Protein 8C7I (pdb70)

Radius of gyration: 25.49 Å; Cα contacts (8 Å, |Δi|>4): 913; chains: 1; bounding box: 79×54×54 Å

Secondary structure (DSSP, 8-state):
-----S-S-TGGGGGSSEEEEEEEEEEEETTEEEEEEEEEEEETTTTEEEEEEEETTSS-SS-GGGGTTT--GGG-B--GGGGGG-HHHHTTTT-EEEEEEEEETTS-EEEEEEEEEEETTEEEEEEEEEEES--TTSTTTTT-B-S----EEEEEEEEGGGTEEEEEEEEEEEBTTS-EEEEEEEEEEEESSSS--PPPPSEEEEEEEEEE--TT--SSEEEEEEEEEEE---GGG-TTGGGTT----S---PBPGGGS---SSSSEEEETT--S-HHHHHHHHHHHHHHHHHH--EEEEEEES-BPTT--HHHHHHHHHHHH--STTTSSSEEEEEEETTT--EEEEE-HHHHTT--HHHHHHIIIIITHHHHTTT-HHHHHHHHHHHHHHHHTT-------

Sequence (404 aa):
PQFEKASMSKGEELFTGVVPILVELDGDVNGHKFSVRGEGEGDATNGKLTLKFICTTGKLPVPWPTLVTTLVQCFSRYPDHMKRHDFFKSAMPEGYVQERTISFKDDGTYKTRAEVKFEGDTLVNRIELKGIDFKEDGNILGHKLEYNFNSHNVYITADKQKNGIKANFKIRHNVEDGSVQLADHYQQNTPIGDGPVLLPDNHYLSTQSVLSKDPNEKRDHMVLLEFVTAAGITHGMDELYKYRIRENLYFQGATSAIDIPFPGTATGVIDEGNVLSAVTQGSVGRSLQDLSEATGINVHVVTLHRLDYGETPQSFVDDLFSQWFPDPESQANQVIIALDTVTNGTAIHYGDAVAERLNPETAESIVQETMRVPLREGNYNQAVLDTVDRLGKVLKGEPDPGPP

Structure (mmCIF, N/CA/C/O backbone):
data_8C7I
#
_entry.id   8C7I
#
_cell.length_a   145.650
_cell.length_b   145.650
_cell.length_c   91.810
_cell.angle_alpha   90.000
_cell.angle_beta   90.000
_cell.angle_gamma   120.000
#
_symmetry.space_group_name_H-M   'P 61 2 2'
#
loop_
_entity.id
_entity.type
_entity.pdbx_description
1 polymer 'Green fluorescent protein,Tll0404 protein'
2 water water
#
loop_
_atom_site.group_PDB
_atom_site.id
_atom_site.type_symbol
_atom_site.label_atom_id
_atom_site.label_alt_id
_atom_site.label_comp_id
_atom_site.label_asym_id
_atom_site.label_entity_id
_atom_site.label_seq_id
_atom_site.pdbx_PDB_ins_code
_atom_site.Cartn_x
_atom_site.Cartn_y
_atom_site.Cartn_z
_atom_site.occupancy
_atom_site.B_iso_or_equiv
_atom_site.auth_seq_id
_atom_site.auth_comp_id
_atom_site.auth_asym_id
_atom_site.auth_atom_id
_atom_site.pdbx_PDB_model_num
ATOM 1 N N . PRO A 1 7 ? -46.07221 10.73566 1.71527 1.000 88.20267 -261 PRO A N 1
ATOM 2 C CA . PRO A 1 7 ? -44.79834 11.42722 1.96436 1.000 91.20215 -261 PRO A CA 1
ATOM 3 C C . PRO A 1 7 ? -44.89417 12.50882 3.03147 1.000 98.59011 -261 PRO A C 1
ATOM 4 O O . PRO A 1 7 ? -45.84004 13.29720 3.02740 1.000 101.42770 -261 PRO A O 1
ATOM 15 N N . GLN A 1 8 ? -43.91006 12.55120 3.92737 1.000 103.65437 -260 GLN A N 1
ATOM 16 C CA . GLN A 1 8 ? -43.90815 13.48298 5.04723 1.000 100.35594 -260 GLN A CA 1
ATOM 17 C C . GLN A 1 8 ? -42.57522 14.21471 5.10933 1.000 100.65041 -260 GLN A C 1
ATOM 18 O O . GLN A 1 8 ? -41.51508 13.60987 4.92317 1.000 91.73339 -260 GLN A O 1
ATOM 32 N N . PHE A 1 9 ? -42.63903 15.52074 5.37423 1.000 107.69121 -259 PHE A N 1
ATOM 33 C CA . PHE A 1 9 ? -41.44729 16.35981 5.40333 1.000 100.83648 -259 PHE A CA 1
ATOM 34 C C . PHE A 1 9 ? -41.34164 17.09394 6.73133 1.000 101.10441 -259 PHE A C 1
ATOM 35 O O . PHE A 1 9 ? -42.11903 16.83018 7.65581 1.000 102.25009 -259 PHE A O 1
ATOM 52 N N . GLU A 1 10 ? -40.39122 18.02112 6.83237 1.000 99.16736 -258 GLU A N 1
ATOM 53 C CA . GLU A 1 10 ? -40.11850 18.70559 8.09493 1.000 107.93080 -258 GLU A CA 1
ATOM 54 C C . GLU A 1 10 ? -41.27683 19.64204 8.41723 1.000 103.97858 -258 GLU A C 1
ATOM 55 O O . GLU A 1 10 ? -41.37985 20.74351 7.87024 1.000 100.19523 -258 GLU A O 1
ATOM 67 N N . LYS A 1 11 ? -42.15478 19.20296 9.32075 1.000 98.89223 -257 LYS A N 1
ATOM 68 C CA . LYS A 1 11 ? -43.29985 20.00174 9.73551 1.000 109.81536 -257 LYS A CA 1
ATOM 69 C C . LYS A 1 11 ? -42.93865 21.06844 10.76270 1.000 114.65772 -257 LYS A C 1
ATOM 70 O O . LYS A 1 11 ? -43.76096 21.95368 11.03207 1.000 101.67188 -257 LYS A O 1
ATOM 89 N N 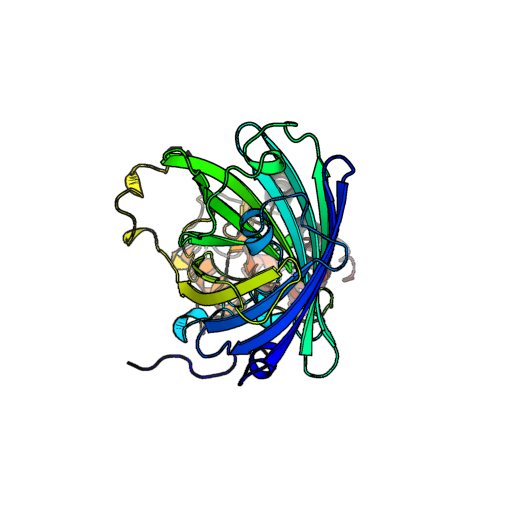. ALA A 1 12 ? -41.73398 21.01725 11.32694 1.000 115.86193 -256 ALA A N 1
ATOM 90 C CA . ALA A 1 12 ? -41.37645 21.90073 12.42449 1.000 110.25647 -256 ALA A CA 1
ATOM 91 C C . ALA A 1 12 ? -41.11249 23.32158 11.93279 1.000 101.18507 -256 ALA A C 1
ATOM 92 O O . ALA A 1 12 ? -40.83130 23.56933 10.75472 1.000 97.58232 -256 ALA A O 1
ATOM 99 N N . SER A 1 13 ? -41.19890 24.26185 12.87066 1.000 106.39281 -255 SER A N 1
ATOM 100 C CA . SER A 1 13 ? -40.98661 25.66911 12.56760 1.000 87.16208 -255 SER A CA 1
ATOM 101 C C . SER A 1 13 ? -39.49582 25.94242 12.42521 1.000 83.75745 -255 SER A C 1
ATOM 102 O O . SER A 1 13 ? -38.69099 25.47699 13.23716 1.000 87.30116 -255 SER A O 1
ATOM 110 N N . MET A 1 14 ? -39.12637 26.68810 11.38567 1.000 88.90387 -254 MET A N 1
ATOM 111 C CA . MET A 1 14 ? -37.72797 26.98493 11.11379 1.000 78.82802 -254 MET A CA 1
ATOM 112 C C . MET A 1 14 ? -37.31049 28.38185 11.55871 1.000 61.10940 -254 MET A C 1
ATOM 113 O O . MET A 1 14 ? -36.11534 28.68031 11.56247 1.000 71.25157 -254 MET A O 1
ATOM 127 N N . SER A 1 15 ? -38.25570 29.26114 11.88032 1.000 72.71091 -253 SER A N 1
ATOM 128 C CA . SER A 1 15 ? -37.92394 30.53953 12.49208 1.000 71.20460 -253 SER A CA 1
ATOM 129 C C . SER A 1 15 ? -39.09127 30.95869 13.36752 1.000 70.83596 -253 SER A C 1
ATOM 130 O O . SER A 1 15 ? -40.20910 30.45040 13.22069 1.000 73.63472 -253 SER A O 1
ATOM 138 N N . LYS A 1 16 ? -38.82222 31.90538 14.27501 1.000 70.74460 -252 LYS A N 1
ATOM 139 C CA . LYS A 1 16 ? -39.88736 32.46143 15.09706 1.000 70.87049 -252 LYS A CA 1
ATOM 140 C C . LYS A 1 16 ? -40.87844 33.24208 14.24546 1.000 66.31226 -252 LYS A C 1
ATOM 141 O O . LYS A 1 16 ? -42.09827 33.11109 14.40850 1.000 71.95379 -252 LYS A O 1
ATOM 160 N N . GLY A 1 17 ? -40.37182 34.08491 13.34433 1.000 75.96347 -251 GLY A N 1
ATOM 161 C CA . GLY A 1 17 ? -41.26196 34.84098 12.48062 1.000 72.04802 -251 GLY A CA 1
ATOM 162 C C . GLY A 1 17 ? -42.24938 33.97713 11.70901 1.000 66.91460 -251 GLY A C 1
ATOM 163 O O . GLY A 1 17 ? -43.36718 34.41412 11.41980 1.000 71.83236 -251 GLY A O 1
ATOM 167 N N . GLU A 1 18 ? -41.85984 32.74432 11.36970 1.000 68.48665 -250 GLU A N 1
ATOM 168 C CA . GLU A 1 18 ? -42.74198 31.88033 10.58977 1.000 62.57009 -250 GLU A CA 1
ATOM 169 C C . GLU A 1 18 ? -44.08901 31.68508 11.27588 1.000 69.25679 -250 GLU A C 1
ATOM 170 O O . GLU A 1 18 ? -45.11947 31.58574 10.60489 1.000 69.23468 -250 GLU A O 1
ATOM 182 N N . GLU A 1 19 ? -44.10832 31.63902 12.60049 1.000 69.88678 -249 GLU A N 1
ATOM 183 C CA . GLU A 1 19 ? -45.32387 31.34613 13.35836 1.000 68.19327 -249 GLU A CA 1
ATOM 184 C C . GLU A 1 19 ? -46.31137 32.50798 13.40671 1.000 70.88154 -249 GLU A C 1
ATOM 185 O O . GLU A 1 19 ? -47.46276 32.29885 13.80133 1.000 77.01962 -249 GLU A O 1
ATOM 197 N N . LEU A 1 20 ? -45.89582 33.71405 13.02255 1.000 72.15100 -248 LEU A N 1
ATOM 198 C CA . LEU A 1 20 ? -46.82403 34.83554 12.97213 1.000 68.14340 -248 LEU A CA 1
ATOM 199 C C . LEU A 1 20 ? -47.82435 34.71655 11.82687 1.000 67.75779 -248 LEU A C 1
ATOM 200 O O . LEU A 1 20 ? -48.89201 35.34553 11.87793 1.000 68.96091 -248 LEU A O 1
ATOM 216 N N . PHE A 1 21 ? -47.49711 33.93198 10.79585 1.000 67.97354 -247 PHE A N 1
ATOM 217 C CA . PHE A 1 21 ? -48.31573 33.78256 9.59827 1.000 76.32767 -247 PHE A CA 1
ATOM 218 C C . PHE A 1 21 ? -49.15845 32.51556 9.62922 1.000 78.76143 -247 PHE A C 1
ATOM 219 O O . PHE A 1 21 ? -49.62647 32.05973 8.58145 1.000 83.87963 -247 PHE A O 1
ATOM 236 N N . THR A 1 22 ? -49.34970 31.93799 10.81699 1.000 84.01570 -246 THR A N 1
ATOM 237 C CA . THR A 1 22 ? -49.99657 30.63751 10.95229 1.000 85.72143 -246 THR A CA 1
ATOM 238 C C . THR A 1 22 ? -51.42742 30.62657 10.44081 1.000 87.92597 -246 THR A C 1
ATOM 239 O O . THR A 1 22 ? -51.94155 29.55220 10.11433 1.000 108.18626 -246 THR A O 1
ATOM 250 N N . GLY A 1 23 ? -52.08297 31.77605 10.37227 1.000 89.43465 -245 GLY A N 1
ATOM 251 C CA . GLY A 1 23 ? -53.45510 31.85240 9.91144 1.000 82.78142 -245 GLY A CA 1
ATOM 252 C C . GLY A 1 23 ? -53.62351 32.94656 8.87218 1.000 75.45552 -245 GLY A C 1
ATOM 253 O O . GLY A 1 23 ? -52.78908 33.13452 7.97895 1.000 90.76279 -245 GLY A O 1
ATOM 257 N N . VAL A 1 24 ? -54.74562 33.65667 8.99012 1.000 86.93605 -244 VAL A N 1
ATOM 258 C CA . VAL A 1 24 ? -55.05771 34.79719 8.13518 1.000 75.87592 -244 VAL A CA 1
ATOM 259 C C . VAL A 1 24 ? -54.54453 36.06014 8.81649 1.000 79.62567 -244 VAL A C 1
ATOM 260 O O . VAL A 1 24 ? -54.94624 36.37259 9.94164 1.000 74.04129 -244 VAL A O 1
ATOM 273 N N . VAL A 1 25 ? -53.68665 36.79884 8.13134 1.000 72.07051 -243 VAL A N 1
ATOM 274 C CA . VAL A 1 25 ? -53.10596 38.03596 8.64516 1.000 73.59545 -243 VAL A CA 1
ATOM 275 C C . VAL A 1 25 ? -53.72660 39.19960 7.88527 1.000 74.25631 -243 VAL A C 1
ATOM 276 O O . VAL A 1 25 ? -53.73885 39.17501 6.65109 1.000 75.58444 -243 VAL A O 1
ATOM 289 N N . PRO A 1 26 ? -54.25387 40.22048 8.57192 1.000 80.07772 -242 PRO A N 1
ATOM 290 C CA . PRO A 1 26 ? -54.74460 41.40718 7.86389 1.000 77.34185 -242 PRO A CA 1
ATOM 291 C C . PRO A 1 26 ? -53.58025 42.15919 7.25225 1.000 76.56753 -242 PRO A C 1
ATOM 292 O O . PRO A 1 26 ? -52.44943 42.09393 7.74058 1.000 79.65024 -242 PRO A O 1
ATOM 303 N N . ILE A 1 27 ? -53.86689 42.89606 6.18830 1.000 77.30857 -241 ILE A N 1
ATOM 304 C CA . ILE A 1 27 ? -52.83277 43.52073 5.38085 1.000 84.13380 -241 ILE A CA 1
ATOM 305 C C . ILE A 1 27 ? -53.20908 44.96455 5.08604 1.000 78.69548 -241 ILE A C 1
ATOM 306 O O . ILE A 1 27 ? -54.36222 45.26320 4.76235 1.000 80.32410 -241 ILE A O 1
ATOM 322 N N . LEU A 1 28 ? -52.20321 45.83075 5.08454 1.000 78.69939 -240 LEU A N 1
ATOM 323 C CA . LEU A 1 28 ? -52.36442 47.23313 4.73665 1.000 80.64741 -240 LEU A CA 1
ATOM 324 C C . LEU A 1 28 ? -51.21394 47.66781 3.84310 1.000 79.82687 -240 LEU A C 1
ATOM 325 O O . LEU A 1 28 ? -50.05030 47.36225 4.13431 1.000 78.32112 -240 LEU A O 1
ATOM 341 N N . VAL A 1 29 ? -51.53710 48.37709 2.75675 1.000 80.97446 -239 VAL A N 1
ATOM 342 C CA . VAL A 1 29 ? -50.53413 48.87158 1.81847 1.000 80.53551 -239 VAL A CA 1
ATOM 343 C C . VAL A 1 29 ? -50.71175 50.37328 1.63073 1.000 82.96920 -239 VAL A C 1
ATOM 344 O O . VAL A 1 29 ? -51.83657 50.86110 1.47377 1.000 84.92717 -239 VAL A O 1
ATOM 357 N N . GLU A 1 30 ? -49.59669 51.10310 1.63238 1.000 82.99679 -238 GLU A N 1
ATOM 358 C CA . GLU A 1 30 ? -49.60812 52.54871 1.43621 1.000 85.34046 -238 GLU A CA 1
ATOM 359 C C . GLU A 1 30 ? -48.47424 52.93040 0.49618 1.000 84.85583 -238 GLU A C 1
ATOM 360 O O . GLU A 1 30 ? -47.32715 52.52752 0.71717 1.000 83.17526 -238 GLU A O 1
ATOM 372 N N . LEU A 1 31 ? -48.78913 53.72098 -0.53015 1.000 86.50897 -237 LEU A N 1
ATOM 373 C CA . LEU A 1 31 ? -47.82127 54.08348 -1.55786 1.000 86.29847 -237 LEU A CA 1
ATOM 374 C C . LEU A 1 31 ? -47.94969 55.55610 -1.91453 1.000 89.10089 -237 LEU A C 1
ATOM 375 O O . LEU A 1 31 ? -49.05380 56.03892 -2.18703 1.000 91.10145 -237 LEU A O 1
ATOM 391 N N . ASP A 1 32 ? -46.81193 56.25344 -1.94498 1.000 89.64358 -236 ASP A N 1
ATOM 392 C CA . ASP A 1 32 ? -46.71745 57.63478 -2.41276 1.000 91.98770 -236 ASP A CA 1
ATOM 393 C C . ASP A 1 32 ? -45.83806 57.64982 -3.65957 1.000 97.79746 -236 ASP A C 1
ATOM 394 O O . ASP A 1 32 ? -44.62842 57.41123 -3.57154 1.000 93.32260 -236 ASP A O 1
ATOM 403 N N . GLY A 1 33 ? -46.43594 57.93415 -4.81415 1.000 93.03864 -235 GLY A N 1
ATOM 404 C CA . GLY A 1 33 ? -45.75208 57.81065 -6.08781 1.000 99.11649 -235 GLY A CA 1
ATOM 405 C C . GLY A 1 33 ? -45.59746 59.14301 -6.79484 1.000 102.02500 -235 GLY A C 1
ATOM 406 O O . GLY A 1 33 ? -46.37423 60.07559 -6.57701 1.000 97.71773 -235 GLY A O 1
ATOM 410 N N . ASP A 1 34 ? -44.56978 59.22666 -7.63730 1.000 94.81418 -234 ASP A N 1
ATOM 411 C CA . ASP A 1 34 ? -44.36902 60.36820 -8.52359 1.000 97.42773 -234 ASP A CA 1
ATOM 412 C C . ASP A 1 34 ? -43.64764 59.87078 -9.76623 1.000 97.21204 -234 ASP A C 1
ATOM 413 O O . ASP A 1 34 ? -42.52452 59.36514 -9.67654 1.000 102.54747 -234 ASP A O 1
ATOM 422 N N . VAL A 1 35 ? -44.29147 60.00739 -10.91950 1.000 97.86536 -233 VAL A N 1
ATOM 423 C CA . VAL A 1 35 ? -43.72566 59.57934 -12.19239 1.000 111.01067 -233 VAL A CA 1
ATOM 424 C C . VAL A 1 35 ? -43.80643 60.76300 -13.14713 1.000 106.61026 -233 VAL A C 1
ATOM 425 O O . VAL A 1 35 ? -44.87557 61.36210 -13.31450 1.000 102.91048 -233 VAL A O 1
ATOM 438 N N . ASN A 1 36 ? -42.66169 61.12028 -13.73658 1.000 104.21815 -232 ASN A N 1
ATOM 439 C CA . ASN A 1 36 ? -42.51522 62.31062 -14.56491 1.000 114.64104 -232 ASN A CA 1
ATOM 440 C C . ASN A 1 36 ? -43.18410 63.53377 -13.94679 1.000 110.95290 -232 ASN A C 1
ATOM 441 O O . ASN A 1 36 ? -43.51387 64.48468 -14.66042 1.000 109.93197 -232 ASN A O 1
ATOM 452 N N . GLY A 1 37 ? -43.37478 63.53216 -12.62568 1.000 106.03178 -231 GLY A N 1
ATOM 453 C CA . GLY A 1 37 ? -43.97438 64.65213 -11.93120 1.000 108.68194 -231 GLY A CA 1
ATOM 454 C C . GLY A 1 37 ? -45.46429 64.53436 -11.68478 1.000 112.14773 -231 GLY A C 1
ATOM 455 O O . GLY A 1 37 ? -46.02040 65.35744 -10.94382 1.000 112.85640 -231 GLY A O 1
ATOM 459 N N . HIS A 1 38 ? -46.12935 63.55859 -12.29747 1.000 108.34527 -230 HIS A N 1
ATOM 460 C CA . HIS A 1 38 ? -47.53261 63.28004 -12.01051 1.000 108.92951 -230 HIS A CA 1
ATOM 461 C C . HIS A 1 38 ? -47.58765 62.52487 -10.68807 1.000 125.10741 -230 HIS A C 1
ATOM 462 O O . HIS A 1 38 ? -47.10503 61.39081 -10.58887 1.000 117.99561 -230 HIS A O 1
ATOM 476 N N . LYS A 1 39 ? -48.15684 63.15416 -9.66967 1.000 114.82301 -229 LYS A N 1
ATOM 477 C CA . LYS A 1 39 ? -48.08976 62.64497 -8.30930 1.000 111.94067 -229 LYS A CA 1
ATOM 478 C C . LYS A 1 39 ? -49.40679 61.99793 -7.91130 1.000 105.55924 -229 LYS A C 1
ATOM 479 O O . LYS A 1 39 ? -50.48158 62.39885 -8.36560 1.000 107.94186 -229 LYS A O 1
ATOM 498 N N . PHE A 1 40 ? -49.30694 60.97028 -7.07016 1.000 102.78724 -228 PHE A N 1
ATOM 499 C CA . PHE A 1 40 ? -50.46804 60.16549 -6.73135 1.000 102.22267 -228 PHE A CA 1
ATOM 500 C C . PHE A 1 40 ? -50.19584 59.36665 -5.46519 1.000 102.59839 -228 PHE A C 1
ATOM 501 O O . PHE A 1 40 ? -49.06016 59.26211 -4.99203 1.000 98.10477 -228 PHE A O 1
ATOM 518 N N . SER A 1 41 ? -51.26519 58.78143 -4.93815 1.000 99.56668 -227 SER A N 1
ATOM 519 C CA . SER A 1 41 ? -51.19224 57.93548 -3.76121 1.000 97.41080 -227 SER A CA 1
ATOM 520 C C . SER A 1 41 ? -52.18646 56.80064 -3.93374 1.000 96.41414 -227 SER A C 1
ATOM 521 O O . SER A 1 41 ? -53.23479 56.96050 -4.56698 1.000 98.23814 -227 SER A O 1
ATOM 529 N N . VAL A 1 42 ? -51.84571 55.65444 -3.35595 1.000 93.66933 -226 VAL A N 1
ATOM 530 C CA . VAL A 1 42 ? -52.69772 54.47451 -3.36461 1.000 92.52992 -226 VAL A CA 1
ATOM 531 C C . VAL A 1 42 ? -52.74044 53.90395 -1.95404 1.000 91.53120 -226 VAL A C 1
ATOM 532 O O . VAL A 1 42 ? -51.71682 53.85322 -1.26538 1.000 89.87572 -226 VAL A O 1
ATOM 545 N N . ARG A 1 43 ? -53.92047 53.45124 -1.54031 1.000 91.88067 -225 ARG A N 1
ATOM 546 C CA . ARG A 1 43 ? -54.09957 52.75615 -0.27491 1.000 100.03621 -225 ARG A CA 1
ATOM 547 C C . ARG A 1 43 ? -54.83400 51.45154 -0.52848 1.000 89.54974 -225 ARG A C 1
ATOM 548 O O . ARG A 1 43 ? -55.78825 51.40993 -1.31308 1.000 90.86498 -225 ARG A O 1
ATOM 569 N N . GLY A 1 44 ? -54.39929 50.39935 0.15163 1.000 87.24426 -224 GLY A N 1
ATOM 570 C CA . GLY A 1 44 ? -54.98967 49.08957 -0.02966 1.000 85.99091 -224 GLY A CA 1
ATOM 571 C C . GLY A 1 44 ? -55.13028 48.34714 1.28044 1.000 98.23765 -224 GLY A C 1
ATOM 572 O O . GLY A 1 44 ? -54.33194 48.51055 2.21076 1.000 84.32182 -224 GLY A O 1
ATOM 576 N N . GLU A 1 45 ? -56.15180 47.49807 1.32914 1.000 85.17670 -223 GLU A N 1
ATOM 577 C CA . GLU A 1 45 ? -56.40578 46.67493 2.49733 1.000 84.42827 -223 GLU A CA 1
ATOM 578 C C . GLU A 1 45 ? -56.91852 45.31258 2.06246 1.000 84.54103 -223 GLU A C 1
ATOM 579 O O . GLU A 1 45 ? -57.55392 45.17273 1.01330 1.000 90.09992 -223 GLU A O 1
ATOM 591 N N . GLY A 1 46 ? -56.63288 44.31148 2.88865 1.000 81.67688 -222 GLY A N 1
ATOM 592 C CA . GLY A 1 46 ? -57.11620 42.96402 2.64201 1.000 80.67262 -222 GLY A CA 1
ATOM 593 C C . GLY A 1 46 ? -56.52430 41.98877 3.63791 1.000 78.89382 -222 GLY A C 1
ATOM 594 O O . GLY A 1 46 ? -56.18791 42.36049 4.77216 1.000 82.95135 -222 GLY A O 1
ATOM 598 N N . GLU A 1 47 ? -56.38869 40.73646 3.19645 1.000 77.27618 -221 GLU A N 1
ATOM 599 C CA . GLU A 1 47 ? -55.90639 39.66736 4.05606 1.000 85.30061 -221 GLU A CA 1
ATOM 600 C C . GLU A 1 47 ? -54.89471 38.80294 3.31374 1.000 87.04801 -221 GLU A C 1
ATOM 601 O O . GLU A 1 47 ? -54.77462 38.85237 2.08604 1.000 76.13020 -221 GLU A O 1
ATOM 613 N N . GLY A 1 48 ? -54.17534 37.98460 4.07901 1.000 78.93370 -220 GLY A N 1
ATOM 614 C CA . GLY A 1 48 ? -53.26308 37.00900 3.51285 1.000 70.54805 -220 GLY A CA 1
ATOM 615 C C . GLY A 1 48 ? -53.21374 35.74091 4.33499 1.000 84.96259 -220 GLY A C 1
ATOM 616 O O . GLY A 1 48 ? -53.24860 35.77637 5.56762 1.000 73.79033 -220 GLY A O 1
ATOM 620 N N . ASP A 1 49 ? -53.11829 34.60849 3.63895 1.000 72.86746 -219 ASP A N 1
ATOM 621 C CA . ASP A 1 49 ? -53.13664 33.26130 4.22685 1.000 67.28269 -219 ASP A CA 1
ATOM 622 C C . ASP A 1 49 ? -51.90003 32.52433 3.71538 1.000 73.96023 -219 ASP A C 1
ATOM 623 O O . ASP A 1 49 ? -51.92966 31.85264 2.68132 1.000 73.27615 -219 ASP A O 1
ATOM 632 N N . ALA A 1 50 ? -50.79583 32.66776 4.46052 1.000 70.14131 -218 ALA A N 1
ATOM 633 C CA . ALA A 1 50 ? -49.50221 32.22337 3.94176 1.000 67.38986 -218 ALA A CA 1
ATOM 634 C C . ALA A 1 50 ? -49.39665 30.71009 3.90232 1.000 71.02950 -218 ALA A C 1
ATOM 635 O O . ALA A 1 50 ? -48.68504 30.16445 3.05313 1.000 69.46249 -218 ALA A O 1
ATOM 642 N N . THR A 1 51 ? -50.10603 30.01239 4.78524 1.000 62.74967 -217 THR A N 1
ATOM 643 C CA . THR A 1 51 ? -50.09741 28.55387 4.74350 1.000 62.11980 -217 THR A CA 1
ATOM 644 C C . THR A 1 51 ? -50.51898 28.04139 3.36849 1.000 61.78692 -217 THR A C 1
ATOM 645 O O . THR A 1 51 ? -49.96825 27.05767 2.86412 1.000 60.79771 -217 THR A O 1
ATOM 656 N N . ASN A 1 52 ? -51.49312 28.69901 2.74485 1.000 64.44398 -216 ASN A N 1
ATOM 657 C CA . ASN A 1 52 ? -52.02416 28.31102 1.44790 1.000 70.40001 -216 ASN A CA 1
ATOM 658 C C . ASN A 1 52 ? -51.50245 29.17712 0.31069 1.000 62.43969 -216 ASN A C 1
ATOM 659 O O . ASN A 1 52 ? -51.87843 28.95821 -0.84079 1.000 71.67347 -216 ASN A O 1
ATOM 670 N N . GLY A 1 53 ? -50.66075 30.16015 0.61459 1.000 67.23422 -215 GLY A N 1
ATOM 671 C CA . GLY A 1 53 ? -50.13792 31.05114 -0.40135 1.000 64.35421 -215 GLY A CA 1
ATOM 672 C C . GLY A 1 53 ? -51.16621 31.92589 -1.07449 1.000 67.28362 -215 GLY A C 1
ATOM 673 O O . GLY A 1 53 ? -50.97016 32.30844 -2.23362 1.000 72.75284 -215 GLY A O 1
ATOM 677 N N . LYS A 1 54 ? -52.27146 32.23520 -0.38209 1.000 64.78822 -214 LYS A N 1
ATOM 678 C CA . LYS A 1 54 ? -53.36981 33.04805 -0.89866 1.000 66.50586 -214 LYS A CA 1
ATOM 679 C C . LYS A 1 54 ? -53.25792 34.49070 -0.42547 1.000 79.11258 -214 LYS A C 1
ATOM 680 O O . LYS A 1 54 ? -52.86648 34.76725 0.71144 1.000 80.17342 -214 LYS A O 1
ATOM 699 N N . LEU A 1 55 ? -53.71082 35.40711 -1.26876 1.000 75.12694 -213 LEU A N 1
ATOM 700 C CA . LEU A 1 55 ? -53.60790 36.82813 -0.96882 1.000 73.18237 -213 LEU A CA 1
ATOM 701 C C . LEU A 1 55 ? -54.75699 37.56732 -1.63030 1.000 85.21600 -213 LEU A C 1
ATOM 702 O O . LEU A 1 55 ? -55.08451 37.30491 -2.78832 1.000 72.05440 -213 LEU A O 1
ATOM 718 N N . THR A 1 56 ? -55.35632 38.49893 -0.89149 1.000 76.89086 -212 THR A N 1
ATOM 719 C CA . THR A 1 56 ? -56.57504 39.17856 -1.32288 1.000 80.95158 -212 THR A CA 1
ATOM 720 C C . THR A 1 56 ? -56.51762 40.63666 -0.90406 1.000 94.34284 -212 THR A C 1
ATOM 721 O O . THR A 1 56 ? -56.44918 40.93735 0.29083 1.000 85.79050 -212 THR A O 1
ATOM 732 N N . LEU A 1 57 ? -56.55613 41.53973 -1.87883 1.000 79.69355 -211 LEU A N 1
ATOM 733 C CA . LEU A 1 57 ? -56.41382 42.95961 -1.60505 1.000 79.70052 -211 LEU A CA 1
ATOM 734 C C . LEU A 1 57 ? -57.30020 43.77998 -2.52956 1.000 92.35442 -211 LEU A C 1
ATOM 735 O O . LEU A 1 57 ? -57.61216 43.37947 -3.65598 1.000 82.30451 -211 LEU A O 1
ATOM 751 N N . LYS A 1 58 ? -57.69137 44.94761 -2.03358 1.000 84.10704 -210 LYS A N 1
ATOM 752 C CA . LYS A 1 58 ? -58.43549 45.94091 -2.79812 1.000 88.83039 -210 LYS A CA 1
ATOM 753 C C . LYS A 1 58 ? -57.69273 47.25845 -2.66733 1.000 93.52444 -210 LYS A C 1
ATOM 754 O O . LYS A 1 58 ? -57.51770 47.76568 -1.55408 1.000 87.69934 -210 LYS A O 1
ATOM 773 N N . PHE A 1 59 ? -57.20860 47.77595 -3.79006 1.000 87.74226 -209 PHE A N 1
ATOM 774 C CA . PHE A 1 59 ? -56.44901 49.01331 -3.83406 1.000 88.51319 -209 PHE A CA 1
ATOM 775 C C . PHE A 1 59 ? -57.32176 50.12622 -4.39698 1.000 95.10592 -209 PHE A C 1
ATOM 776 O O . PHE A 1 59 ? -58.17632 49.89279 -5.25599 1.000 92.97161 -209 PHE A O 1
ATOM 793 N N . ILE A 1 60 ? -57.10221 51.34347 -3.91058 1.000 93.23818 -208 ILE A N 1
ATOM 794 C CA . ILE A 1 60 ? -57.80638 52.51582 -4.42058 1.000 96.47459 -208 ILE A CA 1
ATOM 795 C C . ILE A 1 60 ? -56.80790 53.65810 -4.54902 1.000 97.01862 -208 ILE A C 1
ATOM 796 O O . ILE A 1 60 ? -55.87924 53.77962 -3.74474 1.000 95.61611 -208 ILE A O 1
ATOM 812 N N . CYS A 1 61 ? -56.98631 54.48199 -5.57355 1.000 99.18364 -207 CYS A N 1
ATOM 813 C CA . CYS A 1 61 ? -56.16890 55.66605 -5.76076 1.000 100.25862 -207 CYS A CA 1
ATOM 814 C C . CYS A 1 61 ? -56.78886 56.81768 -4.97677 1.000 103.08984 -207 CYS A C 1
ATOM 815 O O . CYS A 1 61 ? -57.90064 57.25397 -5.29436 1.000 105.80701 -207 CYS A O 1
ATOM 823 N N . THR A 1 62 ? -56.07562 57.30042 -3.95999 1.000 111.01755 -206 THR A N 1
ATOM 824 C CA . THR A 1 62 ? -56.60139 58.31580 -3.05632 1.000 105.12304 -206 THR A CA 1
ATOM 825 C C . THR A 1 62 ? -56.49802 59.72973 -3.61004 1.000 108.07227 -206 THR A C 1
ATOM 826 O O . THR A 1 62 ? -56.84994 60.67684 -2.90616 1.000 110.38417 -206 THR A O 1
ATOM 837 N N . THR A 1 63 ? -56.03284 59.90976 -4.84064 1.000 111.20174 -205 THR A N 1
ATOM 838 C CA . THR A 1 63 ? -55.80018 61.24712 -5.36447 1.000 110.99125 -205 THR A CA 1
ATOM 839 C C . THR A 1 63 ? -56.52221 61.49972 -6.68106 1.000 113.27152 -205 THR A C 1
ATOM 840 O O . THR A 1 63 ? -56.26883 62.52551 -7.32489 1.000 115.54164 -205 THR A O 1
ATOM 851 N N . GLY A 1 64 ? -57.42808 60.61256 -7.08194 1.000 116.86100 -204 GLY A N 1
ATOM 852 C CA . GLY A 1 64 ? -58.16076 60.78606 -8.31840 1.000 117.41109 -204 GLY A CA 1
ATOM 853 C C . GLY A 1 64 ? -58.09501 59.55661 -9.19691 1.000 113.03479 -204 GLY A C 1
ATOM 854 O O . GLY A 1 64 ? -58.54365 58.47777 -8.79786 1.000 122.77101 -204 GLY A O 1
ATOM 858 N N . LYS A 1 65 ? -57.54246 59.71146 -10.39665 1.000 113.29395 -203 LYS A N 1
ATOM 859 C CA . LYS A 1 65 ? -57.30414 58.60642 -11.31342 1.000 111.23169 -203 LYS A CA 1
ATOM 860 C C . LYS A 1 65 ? -55.80923 58.34028 -11.39532 1.000 114.29544 -203 LYS A C 1
ATOM 861 O O . LYS A 1 65 ? -55.00086 59.27477 -11.39850 1.000 116.86175 -203 LYS A O 1
ATOM 880 N N . LEU A 1 66 ? -55.44818 57.07040 -11.45921 1.000 105.25982 -202 LEU A N 1
ATOM 881 C CA . LEU A 1 66 ? -54.04037 56.70860 -11.49155 1.000 103.76116 -202 LEU A CA 1
ATOM 882 C C . LEU A 1 66 ? -53.39795 57.27988 -12.75023 1.000 111.04797 -202 LEU A C 1
ATOM 883 O O . LEU A 1 66 ? -53.92669 57.08369 -13.85491 1.000 104.93890 -202 LEU A O 1
ATOM 899 N N . PRO A 1 67 ? -52.27752 57.99976 -12.63370 1.000 110.79945 -201 PRO A N 1
ATOM 900 C CA . PRO A 1 67 ? -51.59928 58.50315 -13.84104 1.000 106.85377 -201 PRO A CA 1
ATOM 901 C C . PRO A 1 67 ? -50.89554 57.41764 -14.63994 1.000 102.16035 -201 PRO A C 1
ATOM 902 O O . PRO A 1 67 ? -50.46046 57.68721 -15.76722 1.000 106.49165 -201 PRO A O 1
ATOM 913 N N . VAL A 1 68 ? -50.75472 56.21345 -14.09301 1.000 99.10715 -200 VAL A N 1
ATOM 914 C CA . VAL A 1 68 ? -50.12375 55.10369 -14.80278 1.000 96.75630 -200 VAL A CA 1
ATOM 915 C C . VAL A 1 68 ? -51.09432 53.93098 -14.80941 1.000 98.92345 -200 VAL A C 1
ATOM 916 O O . VAL A 1 68 ? -52.09684 53.95470 -14.08150 1.000 106.00761 -200 VAL A O 1
ATOM 929 N N . PRO A 1 69 ? -50.84891 52.89729 -15.60754 1.000 94.23919 -199 PRO A N 1
ATOM 930 C CA . PRO A 1 69 ? -51.75113 51.73882 -15.60494 1.000 93.33881 -199 PRO A CA 1
ATOM 931 C C . PRO A 1 69 ? -51.58899 50.90976 -14.34142 1.000 92.96914 -199 PRO A C 1
ATOM 932 O O . PRO A 1 69 ? -50.47331 50.66146 -13.87275 1.000 88.45290 -199 PRO A O 1
ATOM 943 N N . TRP A 1 70 ? -52.72178 50.45723 -13.80819 1.000 90.93827 -198 TRP A N 1
ATOM 944 C CA . TRP A 1 70 ? -52.71669 49.63476 -12.60172 1.000 88.67040 -198 TRP A CA 1
ATOM 945 C C . TRP A 1 70 ? -51.76735 48.45028 -12.67181 1.000 92.50181 -198 TRP A C 1
ATOM 946 O O . TRP A 1 70 ? -50.99170 48.25504 -11.71653 1.000 83.70614 -198 TRP A O 1
ATOM 967 N N . PRO A 1 71 ? -51.77657 47.62618 -13.72881 1.000 85.11107 -197 PRO A N 1
ATOM 968 C CA . PRO A 1 71 ? -50.89689 46.44987 -13.73523 1.000 82.26643 -197 PRO A CA 1
ATOM 969 C C . PRO A 1 71 ? -49.43117 46.79380 -13.54386 1.000 80.91114 -197 PRO A C 1
ATOM 970 O O . PRO A 1 71 ? -48.65265 45.91169 -13.16591 1.000 78.52383 -197 PRO A O 1
ATOM 981 N N . THR A 1 72 ? -49.01781 48.02781 -13.82310 1.000 82.49749 -196 THR A N 1
ATOM 982 C CA . THR A 1 72 ? -47.61325 48.38372 -13.68523 1.000 81.44404 -196 THR A CA 1
ATOM 983 C C . THR A 1 72 ? -47.18981 48.55282 -12.23239 1.000 89.61847 -196 THR A C 1
ATOM 984 O O . THR A 1 72 ? -45.98573 48.65590 -11.96553 1.000 79.46446 -196 THR A O 1
ATOM 995 N N . LEU A 1 73 ? -48.13534 48.56723 -11.28710 1.000 80.73077 -195 LEU A N 1
ATOM 996 C CA . LEU A 1 73 ? -47.82249 48.71073 -9.87139 1.000 79.87310 -195 LEU A CA 1
ATOM 997 C C . LEU A 1 73 ? -48.02091 47.43219 -9.06812 1.000 84.56172 -195 LEU A C 1
ATOM 998 O O . LEU A 1 73 ? -47.79563 47.44181 -7.85528 1.000 92.83327 -195 LEU A O 1
ATOM 1014 N N . VAL A 1 74 ? -48.44042 46.33919 -9.71062 1.000 76.92361 -194 VAL A N 1
ATOM 1015 C CA . VAL A 1 74 ? -48.74433 45.10673 -8.98187 1.000 75.42830 -194 VAL A CA 1
ATOM 1016 C C . VAL A 1 74 ? -47.53205 44.63050 -8.18682 1.000 73.06254 -194 VAL A C 1
ATOM 1017 O O . VAL A 1 74 ? -47.63518 44.29120 -7.00112 1.000 74.41214 -194 VAL A O 1
ATOM 1030 N N . THR A 1 75 ? -46.36933 44.56372 -8.83060 1.000 72.16737 -193 THR A N 1
ATOM 1031 C CA . THR A 1 75 ? -45.21354 43.98427 -8.15897 1.000 74.06991 -193 THR A CA 1
ATOM 1032 C C . THR A 1 75 ? -44.75357 44.86245 -7.00396 1.000 73.89460 -193 THR A C 1
ATOM 1033 O O . THR A 1 75 ? -44.18182 44.36666 -6.02131 1.000 72.59588 -193 THR A O 1
ATOM 1044 N N . THR A 1 76 ? -44.98183 46.17021 -7.11720 1.000 72.57706 -192 THR A N 1
ATOM 1045 C CA . THR A 1 76 ? -44.60232 47.08516 -6.05327 1.000 80.66940 -192 THR A CA 1
ATOM 1046 C C . THR A 1 76 ? -45.56469 46.98402 -4.87391 1.000 82.10595 -192 THR A C 1
ATOM 1047 O O . THR A 1 76 ? -45.12368 46.91054 -3.72507 1.000 81.79727 -192 THR A O 1
ATOM 1058 N N . LEU A 1 77 ? -46.86642 46.93425 -5.14078 1.000 76.00301 -191 LEU A N 1
ATOM 1059 C CA . LEU A 1 77 ? -47.87069 46.83754 -4.09234 1.000 80.35412 -191 LEU A CA 1
ATOM 1060 C C . LEU A 1 77 ? -47.91741 45.47422 -3.41006 1.000 81.34945 -191 LEU A C 1
ATOM 1061 O O . LEU A 1 77 ? -48.12145 45.38205 -2.20670 1.000 73.29034 -191 LEU A O 1
ATOM 1113 N N . VAL A 1 79 ? -45.56314 42.19783 -0.60252 1.000 67.54056 -187 VAL A N 1
ATOM 1114 C CA . VAL A 1 79 ? -45.56841 41.29055 0.53262 1.000 77.06178 -187 VAL A CA 1
ATOM 1115 C C . VAL A 1 79 ? -45.27483 39.80668 0.27851 1.000 64.77668 -187 VAL A C 1
ATOM 1116 O O . VAL A 1 79 ? -46.09180 38.92393 0.53580 1.000 64.54047 -187 VAL A O 1
ATOM 1129 N N . GLN A 1 80 ? -44.03280 39.53282 -0.12854 1.000 63.65337 -186 GLN A N 1
ATOM 1130 C CA . GLN A 1 80 ? -43.63016 38.17210 -0.45288 1.000 62.10333 -186 GLN A CA 1
ATOM 1131 C C . GLN A 1 80 ? -43.54646 37.27663 0.77159 1.000 74.34015 -186 GLN A C 1
ATOM 1132 O O . GLN A 1 80 ? -43.37509 36.06066 0.61194 1.000 60.39191 -186 GLN A O 1
ATOM 1146 N N . CYS A 1 81 ? -43.72058 37.83315 1.97031 1.000 70.36049 -185 CYS A N 1
ATOM 1147 C CA . CYS A 1 81 ? -43.81863 37.00400 3.16793 1.000 62.09956 -185 CYS A CA 1
ATOM 1148 C C . CYS A 1 81 ? -45.05718 36.11256 3.16135 1.000 62.11116 -185 CYS A C 1
ATOM 1149 O O . CYS A 1 81 ? -45.10625 35.14743 3.92579 1.000 70.24709 -185 CYS A O 1
ATOM 1157 N N . PHE A 1 82 ? -46.04324 36.37859 2.31336 1.000 66.21709 -184 PHE A N 1
ATOM 1158 C CA . PHE A 1 82 ? -47.21952 35.51717 2.25037 1.000 62.86276 -184 PHE A CA 1
ATOM 1159 C C . PHE A 1 82 ? -47.06285 34.34623 1.27296 1.000 67.37175 -184 PHE A C 1
ATOM 1160 O O . PHE A 1 82 ? -48.04607 33.66277 0.96736 1.000 67.75045 -184 PHE A O 1
ATOM 1177 N N . SER A 1 83 ? -45.84776 34.07530 0.80172 1.000 66.65175 -183 SER A N 1
ATOM 1178 C CA . SER A 1 83 ? -45.63656 32.95731 -0.11721 1.000 62.55782 -183 SER A CA 1
ATOM 1179 C C . SER A 1 83 ? -45.79501 31.63154 0.61949 1.000 68.78980 -183 SER A C 1
ATOM 1180 O O . SER A 1 83 ? -45.45785 31.50643 1.80497 1.000 64.09173 -183 SER A O 1
ATOM 1188 N N . ARG A 1 84 ? -46.30198 30.63361 -0.09020 1.000 65.21876 -182 ARG A N 1
ATOM 1189 C CA . ARG A 1 84 ? -46.37477 29.28405 0.44859 1.000 67.10389 -182 ARG A CA 1
ATOM 1190 C C . ARG A 1 84 ? -45.04012 28.58602 0.21269 1.000 64.75570 -182 ARG A C 1
ATOM 1191 O O . ARG A 1 84 ? -44.72642 28.20521 -0.91812 1.000 60.19001 -182 ARG A O 1
ATOM 1212 N N . TYR A 1 85 ? -44.26085 28.39975 1.27337 1.000 56.67095 -181 TYR A N 1
ATOM 1213 C CA . TYR A 1 85 ? -43.05915 27.57582 1.20381 1.000 59.73866 -181 TYR A CA 1
ATOM 1214 C C . TYR A 1 85 ? -43.44640 26.14826 1.56041 1.000 66.24081 -181 TYR A C 1
ATOM 1215 O O . TYR A 1 85 ? -43.86598 25.90046 2.69567 1.000 64.83841 -181 TYR A O 1
ATOM 1233 N N . PRO A 1 86 ? -43.39165 25.20195 0.62619 1.000 64.11849 -180 PRO A N 1
ATOM 1234 C CA . PRO A 1 86 ? -43.66399 23.80682 0.98422 1.000 65.06919 -180 PRO A CA 1
ATOM 1235 C C . PRO A 1 86 ? -42.69873 23.31212 2.05123 1.000 69.88865 -180 PRO A C 1
ATOM 1236 O O . PRO A 1 86 ? -41.63255 23.88249 2.28247 1.000 68.11822 -180 PRO A O 1
ATOM 1247 N N . ASP A 1 87 ? -43.07589 22.19868 2.67672 1.000 66.22477 -179 ASP A N 1
ATOM 1248 C CA . ASP A 1 87 ? -42.35751 21.75400 3.86347 1.000 73.15114 -179 ASP A CA 1
ATOM 1249 C C . ASP A 1 87 ? -40.87536 21.58169 3.58324 1.000 66.04347 -179 ASP A C 1
ATOM 1250 O O . ASP A 1 87 ? -40.03962 21.94025 4.41675 1.000 64.66068 -179 ASP A O 1
ATOM 1259 N N . HIS A 1 88 ? -40.52610 21.05911 2.40818 1.000 63.76950 -178 HIS A N 1
ATOM 1260 C CA . HIS A 1 88 ? -39.12408 20.80518 2.12293 1.000 64.06985 -178 HIS A CA 1
ATOM 1261 C C . HIS A 1 88 ? -38.33945 22.07760 1.84127 1.000 53.56666 -178 HIS A C 1
ATOM 1262 O O . HIS A 1 88 ? -37.10573 22.00894 1.76314 1.000 57.89860 -178 HIS A O 1
ATOM 1276 N N . MET A 1 89 ? -39.00489 23.21188 1.69242 1.000 53.66988 -177 MET A N 1
ATOM 1277 C CA . MET A 1 89 ? -38.36401 24.49160 1.41871 1.000 58.48236 -177 MET A CA 1
ATOM 1278 C C . MET A 1 89 ? -38.36279 25.44278 2.61665 1.000 58.75168 -177 MET A C 1
ATOM 1279 O O . MET A 1 89 ? -37.85308 26.56498 2.51010 1.000 54.34250 -177 MET A O 1
ATOM 1293 N N . LYS A 1 90 ? -38.91531 25.03589 3.76168 1.000 58.31685 -176 LYS A N 1
ATOM 1294 C CA . LYS A 1 90 ? -39.07201 25.97518 4.87644 1.000 65.55951 -176 LYS A CA 1
ATOM 1295 C C . LYS A 1 90 ? -37.75660 26.63928 5.29437 1.000 58.08190 -176 LYS A C 1
ATOM 1296 O O . LYS A 1 90 ? -37.76236 27.78656 5.74923 1.000 67.13275 -176 LYS A O 1
ATOM 1315 N N . ARG A 1 91 ? -36.61970 25.95661 5.15729 1.000 64.63162 -175 ARG A N 1
ATOM 1316 C CA . ARG A 1 91 ? -35.36743 26.57293 5.57791 1.000 55.93155 -175 ARG A CA 1
ATOM 1317 C C . ARG A 1 91 ? -34.96746 27.77885 4.72929 1.000 68.92715 -175 ARG A C 1
ATOM 1318 O O . ARG A 1 91 ? -33.97095 28.42908 5.04994 1.000 60.78173 -175 ARG A O 1
ATOM 1339 N N . HIS A 1 92 ? -35.69562 28.08797 3.65516 1.000 55.15993 -174 HIS A N 1
ATOM 1340 C CA . HIS A 1 92 ? -35.27519 29.10821 2.70356 1.000 55.01031 -174 HIS A CA 1
ATOM 1341 C C . HIS A 1 92 ? -36.18176 30.33084 2.71529 1.000 55.51938 -174 HIS A C 1
ATOM 1342 O O . HIS A 1 92 ? -36.02814 31.20474 1.86541 1.000 63.28659 -174 HIS A O 1
ATOM 1356 N N . ASP A 1 93 ? -37.08138 30.43584 3.69249 1.000 60.51520 -173 ASP A N 1
ATOM 1357 C CA . ASP A 1 93 ? -38.07748 31.50736 3.73958 1.000 63.69221 -173 ASP A CA 1
ATOM 1358 C C . ASP A 1 93 ? -37.51310 32.69026 4.52023 1.000 63.84298 -173 ASP A C 1
ATOM 1359 O O . ASP A 1 93 ? -37.82551 32.92322 5.68772 1.000 58.49676 -173 ASP A O 1
ATOM 1368 N N . PHE A 1 94 ? -36.65648 33.45396 3.83846 1.000 57.67181 -172 PHE A N 1
ATOM 1369 C CA . PHE A 1 94 ? -36.13784 34.70476 4.38955 1.000 60.97479 -172 PHE A CA 1
ATOM 1370 C C . PHE A 1 94 ? -37.24013 35.61691 4.90879 1.000 67.15545 -172 PHE A C 1
ATOM 1371 O O . PHE A 1 94 ? -37.13785 36.18507 6.00163 1.000 60.66520 -172 PHE A O 1
ATOM 1388 N N . PHE A 1 95 ? -38.29303 35.79000 4.11322 1.000 63.06057 -171 PHE A N 1
ATOM 1389 C CA . PHE A 1 95 ? -39.20786 36.90238 4.31373 1.000 60.66657 -171 PHE A CA 1
ATOM 1390 C C . PHE A 1 95 ? -39.89780 36.82665 5.67173 1.000 63.89380 -171 PHE A C 1
ATOM 1391 O O . PHE A 1 95 ? -40.08089 37.84691 6.33342 1.000 63.85428 -171 PHE A O 1
ATOM 1408 N N . LYS A 1 96 ? -40.33313 35.62987 6.07329 1.000 67.81995 -170 LYS A N 1
ATOM 1409 C CA . LYS A 1 96 ? -41.01564 35.49745 7.35674 1.000 63.75608 -170 LYS A CA 1
ATOM 1410 C C . LYS A 1 96 ? -40.02786 35.55550 8.51011 1.000 66.99811 -170 LYS A C 1
ATOM 1411 O O . LYS A 1 96 ? -40.39375 35.97044 9.61721 1.000 67.02550 -170 LYS A O 1
ATOM 1430 N N . SER A 1 97 ? -38.77999 35.14257 8.27965 1.000 63.60543 -169 SER A N 1
ATOM 1431 C CA . SER A 1 97 ? -37.80151 35.10747 9.36256 1.000 67.96611 -169 SER A CA 1
ATOM 1432 C C . SER A 1 97 ? -37.34626 36.50432 9.77372 1.000 64.07355 -169 SER A C 1
ATOM 1433 O O . SER A 1 97 ? -36.80626 36.67424 10.87041 1.000 67.62572 -169 SER A O 1
ATOM 1441 N N . ALA A 1 98 ? -37.55356 37.50682 8.92523 1.000 66.30059 -168 ALA A N 1
ATOM 1442 C CA . ALA A 1 98 ? -37.21342 38.86925 9.29120 1.000 64.94818 -168 ALA A CA 1
ATOM 1443 C C . ALA A 1 98 ? -38.28844 39.52593 10.14635 1.000 66.26701 -168 ALA A C 1
ATOM 1444 O O . ALA A 1 98 ? -38.04847 40.60844 10.69252 1.000 72.83979 -168 ALA A O 1
ATOM 1451 N N . MET A 1 99 ? -39.46003 38.90862 10.27529 1.000 71.52139 -167 MET A N 1
ATOM 1452 C CA . MET A 1 99 ? -40.54174 39.46747 11.07217 1.000 67.37974 -167 MET A CA 1
ATOM 1453 C C . MET A 1 99 ? -40.31454 39.16948 12.55189 1.000 68.31693 -167 MET A C 1
ATOM 1454 O O . MET A 1 99 ? -39.65016 38.19467 12.89043 1.000 67.70043 -167 MET A O 1
ATOM 1468 N N . PRO A 1 100 ? -40.87708 39.98051 13.46097 1.000 69.96602 -166 PRO A N 1
ATOM 1469 C CA . PRO A 1 100 ? -41.82620 41.08626 13.23212 1.000 71.03105 -166 PRO A CA 1
ATOM 1470 C C . PRO A 1 100 ? -41.15147 42.39846 12.84667 1.000 71.77233 -166 PRO A C 1
ATOM 1471 O O . PRO A 1 100 ? -41.79305 43.28076 12.27700 1.000 76.34544 -166 PRO A O 1
ATOM 1482 N N . GLU A 1 101 ? -39.84635 42.52687 13.09599 1.000 71.80632 -165 GLU A N 1
ATOM 1483 C CA . GLU A 1 101 ? -39.14149 43.75923 12.75167 1.000 72.65585 -165 GLU A CA 1
ATOM 1484 C C . GLU A 1 101 ? -39.30945 44.11105 11.27279 1.000 71.83610 -165 GLU A C 1
ATOM 1485 O O . GLU A 1 101 ? -39.50103 45.28228 10.93305 1.000 72.94356 -165 GLU A O 1
ATOM 1497 N N . GLY A 1 102 ? -39.21180 43.12717 10.38312 1.000 70.06624 -164 GLY A N 1
ATOM 1498 C CA . GLY A 1 102 ? -39.46072 43.34845 8.96160 1.000 69.34665 -164 GLY A CA 1
ATOM 1499 C C . GLY A 1 102 ? -38.20030 43.50694 8.12936 1.000 73.89233 -164 GLY A C 1
ATOM 1500 O O . GLY A 1 102 ? -37.08032 43.22877 8.56576 1.000 68.56570 -164 GLY A O 1
ATOM 1504 N N . TYR A 1 103 ? -38.40018 43.93445 6.87853 1.000 70.37966 -163 TYR A N 1
ATOM 1505 C CA . TYR A 1 103 ? -37.29448 44.12560 5.94302 1.000 67.99933 -163 TYR A CA 1
ATOM 1506 C C . TYR A 1 103 ? -37.53963 45.35199 5.06871 1.000 69.03992 -163 TYR A C 1
ATOM 1507 O O . TYR A 1 103 ? -38.66376 45.85180 4.95193 1.000 72.55797 -163 TYR A O 1
ATOM 1525 N N . VAL A 1 104 ? -36.45637 45.84006 4.46702 1.000 73.67386 -162 VAL A N 1
ATOM 1526 C CA . VAL A 1 104 ? -36.50421 46.90250 3.46989 1.000 70.14349 -162 VAL A CA 1
ATOM 1527 C C . VAL A 1 104 ? -36.41524 46.24795 2.09238 1.000 68.81332 -162 VAL A C 1
ATOM 1528 O O . VAL A 1 104 ? -35.42938 45.57015 1.77989 1.000 67.75376 -162 VAL A O 1
ATOM 1541 N N . GLN A 1 105 ? -37.43783 46.46767 1.26176 1.000 73.51482 -161 GLN A N 1
ATOM 1542 C CA . GLN A 1 105 ? -37.51822 45.91233 -0.09024 1.000 68.05706 -161 GLN A CA 1
ATOM 1543 C C . GLN A 1 105 ? -37.35568 47.06526 -1.07461 1.000 70.79332 -161 GLN A C 1
ATOM 1544 O O . GLN A 1 105 ? -38.22845 47.93437 -1.16274 1.000 70.79080 -161 GLN A O 1
ATOM 1558 N N . GLU A 1 106 ? -36.22767 47.08767 -1.78577 1.000 69.08615 -160 GLU A N 1
ATOM 1559 C CA . GLU A 1 106 ? -35.93851 48.12257 -2.76768 1.000 73.29762 -160 GLU A CA 1
ATOM 1560 C C . GLU A 1 106 ? -35.89059 47.49669 -4.15512 1.000 72.18716 -160 GLU A C 1
ATOM 1561 O O . GLU A 1 106 ? -35.45395 46.34950 -4.30718 1.000 72.90047 -160 GLU A O 1
ATOM 1573 N N . ARG A 1 107 ? -36.31426 48.25149 -5.17254 1.000 74.25774 -159 ARG A N 1
ATOM 1574 C CA . ARG A 1 107 ? -36.32152 47.71471 -6.52211 1.000 78.51386 -159 ARG A CA 1
ATOM 1575 C C . ARG A 1 107 ? -36.01520 48.78919 -7.55507 1.000 77.28368 -159 ARG A C 1
ATOM 1576 O O . ARG A 1 107 ? -36.17778 49.98971 -7.31254 1.000 75.76343 -159 ARG A O 1
ATOM 1597 N N . THR A 1 108 ? -35.56591 48.32567 -8.72294 1.000 79.89837 -158 THR A N 1
ATOM 1598 C CA . THR A 1 108 ? -35.50679 49.11161 -9.94386 1.000 84.54349 -158 THR A CA 1
ATOM 1599 C C . THR A 1 108 ? -36.27676 48.35168 -11.01483 1.000 82.75542 -158 THR A C 1
ATOM 1600 O O . THR A 1 108 ? -36.06121 47.15012 -11.19575 1.000 77.03334 -158 THR A O 1
ATOM 1611 N N . ILE A 1 109 ? -37.13897 49.05233 -11.74367 1.000 75.46231 -157 ILE A N 1
ATOM 1612 C CA . ILE A 1 109 ? -38.02277 48.44398 -12.73019 1.000 78.24553 -157 ILE A CA 1
ATOM 1613 C C . ILE A 1 109 ? -37.82379 49.19055 -14.03742 1.000 83.71367 -157 ILE A C 1
ATOM 1614 O O . ILE A 1 109 ? -38.30439 50.31850 -14.19115 1.000 84.28161 -157 ILE A O 1
ATOM 1630 N N . SER A 1 110 ? -37.12249 48.56430 -14.97502 1.000 77.36080 -156 SER A N 1
ATOM 1631 C CA . SER A 1 110 ? -36.81456 49.15583 -16.26928 1.000 90.53701 -156 SER A CA 1
ATOM 1632 C C . SER A 1 110 ? -37.83675 48.65691 -17.27979 1.000 77.82769 -156 SER A C 1
ATOM 1633 O O . SER A 1 110 ? -37.83613 47.47643 -17.63871 1.000 75.65040 -156 SER A O 1
ATOM 1641 N N . PHE A 1 111 ? -38.71470 49.54656 -17.72609 1.000 79.35847 -155 PHE A N 1
ATOM 1642 C CA . PHE A 1 111 ? -39.66912 49.20943 -18.77376 1.000 86.34693 -155 PHE A CA 1
ATOM 1643 C C . PHE A 1 111 ? -38.96102 49.31298 -20.12086 1.000 83.46592 -155 PHE A C 1
ATOM 1644 O O . PHE A 1 111 ? -38.43677 50.37350 -20.47992 1.000 83.97036 -155 PHE A O 1
ATOM 1661 N N . LYS A 1 112 ? -38.92973 48.21371 -20.86296 1.000 80.20916 -154 LYS A N 1
ATOM 1662 C CA . LYS A 1 112 ? -38.18097 48.19183 -22.11298 1.000 82.61980 -154 LYS A CA 1
ATOM 1663 C C . LYS A 1 112 ? -38.62626 49.33927 -23.01040 1.000 87.23774 -154 LYS A C 1
ATOM 1664 O O . LYS A 1 112 ? -39.82212 49.59874 -23.164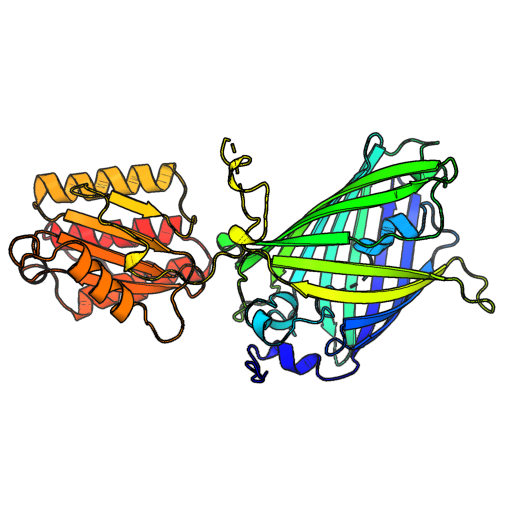13 1.000 85.45821 -154 LYS A O 1
ATOM 1683 N N . ASP A 1 113 ? -37.64974 50.04831 -23.57474 1.000 87.79157 -153 ASP A N 1
ATOM 1684 C CA . ASP A 1 113 ? -37.90805 51.16632 -24.48008 1.000 91.38085 -153 ASP A CA 1
ATOM 1685 C C . ASP A 1 113 ? -38.72973 52.26650 -23.81066 1.000 90.55329 -153 ASP A C 1
ATOM 1686 O O . ASP A 1 113 ? -39.45606 53.00812 -24.47491 1.000 92.63144 -153 ASP A O 1
ATOM 1695 N N . ASP A 1 114 ? -38.61685 52.40347 -22.50120 1.000 89.24625 -152 ASP A N 1
ATOM 1696 C CA . ASP A 1 114 ? -39.41530 53.39409 -21.79080 1.000 90.22754 -152 ASP A CA 1
ATOM 1697 C C . ASP A 1 114 ? -38.70158 53.73576 -20.48779 1.000 98.51809 -152 ASP A C 1
ATOM 1698 O O . ASP A 1 114 ? -37.52311 53.41891 -20.30930 1.000 90.49544 -152 ASP A O 1
ATOM 1707 N N . GLY A 1 115 ? -39.41752 54.39062 -19.58257 1.000 89.81980 -151 GLY A N 1
ATOM 1708 C CA . GLY A 1 115 ? -38.81199 54.89425 -18.36956 1.000 95.51036 -151 GLY A CA 1
ATOM 1709 C C . GLY A 1 115 ? -38.49181 53.79846 -17.38151 1.000 92.98011 -151 GLY A C 1
ATOM 1710 O O . GLY A 1 115 ? -38.43349 52.61920 -17.73958 1.000 84.37258 -151 GLY A O 1
ATOM 1714 N N . THR A 1 116 ? -38.26827 54.17417 -16.12632 1.000 85.78413 -150 THR A N 1
ATOM 1715 C CA . THR A 1 116 ? -37.93728 53.20149 -15.10042 1.000 90.81454 -150 THR A CA 1
ATOM 1716 C C . THR A 1 116 ? -38.50738 53.68297 -13.77578 1.000 86.55552 -150 THR A C 1
ATOM 1717 O O . THR A 1 116 ? -38.49975 54.88397 -13.49096 1.000 90.51898 -150 THR A O 1
ATOM 1728 N N . TYR A 1 117 ? -39.00058 52.74485 -12.97545 1.000 84.58800 -149 TYR A N 1
ATOM 1729 C CA . TYR A 1 117 ? -39.42512 53.03945 -11.62007 1.000 85.60108 -149 TYR A CA 1
ATOM 1730 C C . TYR A 1 117 ? -38.26812 52.81624 -10.64673 1.000 86.54768 -149 TYR A C 1
ATOM 1731 O O . TYR A 1 117 ? -37.35893 52.02061 -10.90281 1.000 85.34374 -149 TYR A O 1
ATOM 1749 N N . LYS A 1 118 ? -38.31998 53.51300 -9.51579 1.000 89.40793 -148 LYS A N 1
ATOM 1750 C CA . LYS A 1 118 ? -37.36778 53.31333 -8.42788 1.000 85.40865 -148 LYS A CA 1
ATOM 1751 C C . LYS A 1 118 ? -38.15908 53.28533 -7.13304 1.000 87.90741 -148 LYS A C 1
ATOM 1752 O O . LYS A 1 118 ? -38.87667 54.24119 -6.83236 1.000 81.44612 -148 LYS A O 1
ATOM 1771 N N . THR A 1 119 ? -38.04524 52.19536 -6.38125 1.000 77.50495 -147 THR A N 1
ATOM 1772 C CA . THR A 1 119 ? -38.97378 51.93123 -5.29486 1.000 79.88969 -147 THR A CA 1
ATOM 1773 C C . THR A 1 119 ? -38.23436 51.52050 -4.03202 1.000 81.41677 -147 THR A C 1
ATOM 1774 O O . THR A 1 119 ? -37.22005 50.82204 -4.09143 1.000 74.70604 -147 THR A O 1
ATOM 1785 N N . ARG A 1 120 ? -38.75546 51.96906 -2.89281 1.000 78.61608 -146 ARG A N 1
ATOM 1786 C CA . ARG A 1 120 ? -38.26600 51.56089 -1.57861 1.000 80.25703 -146 ARG A CA 1
ATOM 1787 C C . ARG A 1 120 ? -39.46406 51.40541 -0.65649 1.000 76.73030 -146 ARG A C 1
ATOM 1788 O O . ARG A 1 120 ? -40.23085 52.35728 -0.48083 1.000 78.26322 -146 ARG A O 1
ATOM 1809 N N . ALA A 1 121 ? -39.61564 50.21454 -0.06933 1.000 77.67320 -145 ALA A N 1
ATOM 1810 C CA . ALA A 1 121 ? -40.69278 49.92747 0.86734 1.000 75.34479 -145 ALA A CA 1
ATOM 1811 C C . ALA A 1 121 ? -40.13907 49.37610 2.17437 1.000 83.66575 -145 ALA A C 1
ATOM 1812 O O . ALA A 1 121 ? -39.01396 48.87669 2.23929 1.000 80.88950 -145 ALA A O 1
ATOM 1819 N N . GLU A 1 122 ? -40.96097 49.45809 3.22077 1.000 74.80591 -144 GLU A N 1
ATOM 1820 C CA . GLU A 1 122 ? -40.72514 48.75678 4.48116 1.000 84.30707 -144 GLU A CA 1
ATOM 1821 C C . GLU A 1 122 ? -41.90545 47.82408 4.72291 1.000 73.42548 -144 GLU A C 1
ATOM 1822 O O . GLU A 1 122 ? -43.06446 48.25266 4.63412 1.000 74.54666 -144 GLU A O 1
ATOM 1834 N N . VAL A 1 123 ? -41.61413 46.55200 4.99484 1.000 71.72086 -143 VAL A N 1
ATOM 1835 C CA . VAL A 1 123 ? -42.63853 45.54276 5.24970 1.000 76.48008 -143 VAL A CA 1
ATOM 1836 C C . VAL A 1 123 ? -42.40573 44.99455 6.65411 1.000 77.04632 -143 VAL A C 1
ATOM 1837 O O . VAL A 1 123 ? -41.35483 44.40491 6.92783 1.000 72.67674 -143 VAL A O 1
ATOM 1850 N N . LYS A 1 124 ? -43.38793 45.18097 7.53075 1.000 74.16630 -142 LYS A N 1
ATOM 1851 C CA . LYS A 1 124 ? -43.21230 44.91939 8.95313 1.000 75.03946 -142 LYS A CA 1
ATOM 1852 C C . LYS A 1 124 ? -44.58318 44.79425 9.59553 1.000 73.36907 -142 LYS A C 1
ATOM 1853 O O . LYS A 1 124 ? -45.59718 45.21372 9.03057 1.000 76.94029 -142 LYS A O 1
ATOM 1872 N N . PHE A 1 125 ? -44.60065 44.20340 10.78407 1.000 73.48603 -141 PHE A N 1
ATOM 1873 C CA . PHE A 1 125 ? -45.82098 44.07866 11.56075 1.000 78.43289 -141 PHE A CA 1
ATOM 1874 C C . PHE A 1 125 ? -46.03108 45.32511 12.40805 1.000 77.87876 -141 PHE A C 1
ATOM 1875 O O . PHE A 1 125 ? -45.10608 45.79698 13.07858 1.000 80.98136 -141 PHE A O 1
ATOM 1892 N N . GLU A 1 126 ? -47.24688 45.85245 12.37649 1.000 78.15988 -140 GLU A N 1
ATOM 1893 C CA . GLU A 1 126 ? -47.69095 46.90643 13.28410 1.000 80.46641 -140 GLU A CA 1
ATOM 1894 C C . GLU A 1 126 ? -48.91046 46.32844 13.99458 1.000 81.18508 -140 GLU A C 1
ATOM 1895 O O . GLU A 1 126 ? -50.00909 46.29314 13.43112 1.000 81.57004 -140 GLU A O 1
ATOM 1907 N N . GLY A 1 127 ? -48.70795 45.84967 15.21426 1.000 81.47522 -139 GLY A N 1
ATOM 1908 C CA . GLY A 1 127 ? -49.75922 45.09743 15.86613 1.000 81.95446 -139 GLY A CA 1
ATOM 1909 C C . GLY A 1 127 ? -49.93830 43.77336 15.15737 1.000 79.96144 -139 GLY A C 1
ATOM 1910 O O . GLY A 1 127 ? -48.96781 43.08091 14.83020 1.000 84.85731 -139 GLY A O 1
ATOM 1914 N N . ASP A 1 128 ? -51.18610 43.41084 14.89598 1.000 80.37615 -138 ASP A N 1
ATOM 1915 C CA . ASP A 1 128 ? -51.48035 42.12548 14.28232 1.000 78.76112 -138 ASP A CA 1
ATOM 1916 C C . ASP A 1 128 ? -51.54733 42.18685 12.76147 1.000 80.17603 -138 ASP A C 1
ATOM 1917 O O . ASP A 1 128 ? -51.77054 41.14412 12.13087 1.000 80.51697 -138 ASP A O 1
ATOM 1926 N N . THR A 1 129 ? -51.31756 43.35386 12.14902 1.000 78.31019 -137 THR A N 1
ATOM 1927 C CA . THR A 1 129 ? -51.46049 43.49950 10.70467 1.000 80.87648 -137 THR A CA 1
ATOM 1928 C C . THR A 1 129 ? -50.11110 43.68262 10.01216 1.000 81.48623 -137 THR A C 1
ATOM 1929 O O . THR A 1 129 ? -49.25303 44.44085 10.47775 1.000 76.66613 -137 THR A O 1
ATOM 1940 N N . LEU A 1 130 ? -49.94723 43.01050 8.87209 1.000 83.04337 -136 LEU A N 1
ATOM 1941 C CA . LEU A 1 130 ? -48.76073 43.18279 8.03381 1.000 73.44992 -136 LEU A CA 1
ATOM 1942 C C . LEU A 1 130 ? -48.91965 44.44717 7.19106 1.000 74.63879 -136 LEU A C 1
ATOM 1943 O O . LEU A 1 130 ? -49.94210 44.64234 6.52048 1.000 75.47681 -136 LEU A O 1
ATOM 1959 N N . VAL A 1 131 ? -47.89483 45.29767 7.21668 1.000 74.85851 -135 VAL A N 1
ATOM 1960 C CA . VAL A 1 131 ? -47.95617 46.63731 6.64348 1.000 76.35767 -135 VAL A CA 1
ATOM 1961 C C . VAL A 1 131 ? -46.84347 46.79470 5.61236 1.000 83.20066 -135 VAL A C 1
ATOM 1962 O O . VAL A 1 131 ? -45.66936 46.56141 5.91765 1.000 74.30472 -135 VAL A O 1
ATOM 1975 N N . ASN A 1 132 ? -47.21252 47.23766 4.41571 1.000 75.78024 -134 ASN A N 1
ATOM 1976 C CA . ASN A 1 132 ? -46.28491 47.52494 3.32804 1.000 75.17494 -134 ASN A CA 1
ATOM 1977 C C . ASN A 1 132 ? -46.38423 49.01322 3.00855 1.000 81.33006 -134 ASN A C 1
ATOM 1978 O O . ASN A 1 132 ? -47.43467 49.48484 2.56273 1.000 78.70247 -134 ASN A O 1
ATOM 1989 N N . ARG A 1 133 ? -45.29908 49.74782 3.24197 1.000 77.62910 -133 ARG A N 1
ATOM 1990 C CA . ARG A 1 133 ? -45.28308 51.19897 3.07434 1.000 79.78993 -133 ARG A CA 1
ATOM 1991 C C . ARG A 1 133 ? -44.23177 51.57096 2.04754 1.000 79.47223 -133 ARG A C 1
ATOM 1992 O O . ARG A 1 133 ? -43.03485 51.45536 2.32750 1.000 86.06076 -133 ARG A O 1
ATOM 2013 N N . ILE A 1 134 ? -44.67736 52.08280 0.89588 1.000 80.42825 -132 ILE A N 1
ATOM 2014 C CA . ILE A 1 134 ? -43.84842 52.20767 -0.29565 1.000 82.02526 -132 ILE A CA 1
ATOM 2015 C C . ILE A 1 134 ? -43.68293 53.67248 -0.68397 1.000 83.97006 -132 ILE A C 1
ATOM 2016 O O . ILE A 1 134 ? -44.63657 54.45733 -0.62479 1.000 84.33116 -132 ILE A O 1
ATOM 2032 N N . GLU A 1 135 ? -42.48125 54.01626 -1.14579 1.000 85.72558 -131 GLU A N 1
ATOM 2033 C CA . GLU A 1 135 ? -42.24243 55.22619 -1.92727 1.000 85.49561 -131 GLU A CA 1
ATOM 2034 C C . GLU A 1 135 ? -41.78515 54.82711 -3.33279 1.000 83.30226 -131 GLU A C 1
ATOM 2035 O O . GLU A 1 135 ? -40.84941 54.03874 -3.48319 1.000 81.42003 -131 GLU A O 1
ATOM 2047 N N . LEU A 1 136 ? -42.44091 55.37939 -4.35204 1.000 92.88988 -130 LEU A N 1
ATOM 2048 C CA . LEU A 1 136 ? -42.14970 55.06340 -5.74635 1.000 84.38110 -130 LEU A CA 1
ATOM 2049 C C . LEU A 1 136 ? -41.81139 56.33507 -6.50640 1.000 90.56929 -130 LEU A C 1
ATOM 2050 O O . LEU A 1 136 ? -42.54521 57.32555 -6.42463 1.000 89.07600 -130 LEU A O 1
ATOM 2066 N N . LYS A 1 137 ? -40.72610 56.29350 -7.28507 1.000 87.53893 -129 LYS A N 1
ATOM 2067 C CA . LYS A 1 137 ? -40.36739 57.40098 -8.16370 1.000 94.62029 -129 LYS A CA 1
ATOM 2068 C C . LYS A 1 137 ? -40.14987 56.87510 -9.57360 1.000 87.91997 -129 LYS A C 1
ATOM 2069 O O . LYS A 1 137 ? -39.38890 55.92152 -9.77418 1.000 89.37416 -129 LYS A O 1
ATOM 2088 N N . GLY A 1 138 ? -40.80805 57.50797 -10.54721 1.000 95.74339 -128 GLY A N 1
ATOM 2089 C CA . GLY A 1 138 ? -40.70072 57.12751 -11.94626 1.000 95.98210 -128 GLY A CA 1
ATOM 2090 C C . GLY A 1 138 ? -40.05948 58.21860 -12.78767 1.000 92.25227 -128 GLY A C 1
ATOM 2091 O O . GLY A 1 138 ? -40.43963 59.38033 -12.69733 1.000 94.81574 -128 GLY A O 1
ATOM 2095 N N . ILE A 1 139 ? -39.09234 57.83600 -13.62455 1.000 101.43145 -127 ILE A N 1
ATOM 2096 C CA . ILE A 1 139 ? -38.22131 58.80523 -14.28102 1.000 107.06094 -127 ILE A CA 1
ATOM 2097 C C . ILE A 1 139 ? -38.21463 58.56275 -15.78724 1.000 112.81765 -127 ILE A C 1
ATOM 2098 O O . ILE A 1 139 ? -38.07195 57.41819 -16.23835 1.000 95.40315 -127 ILE A O 1
ATOM 2114 N N . ASP A 1 140 ? -38.35967 59.64216 -16.55095 1.000 110.15988 -126 ASP A N 1
ATOM 2115 C CA . ASP A 1 140 ? -38.14352 59.66940 -17.99819 1.000 111.79330 -126 ASP A CA 1
ATOM 2116 C C . ASP A 1 140 ? -38.96455 58.60405 -18.72049 1.000 97.04354 -126 ASP A C 1
ATOM 2117 O O . ASP A 1 140 ? -38.43919 57.69050 -19.35771 1.000 103.91619 -126 ASP A O 1
ATOM 2126 N N . PHE A 1 141 ? -40.27509 58.75303 -18.62725 1.000 99.22044 -125 PHE A N 1
ATOM 2127 C CA . PHE A 1 141 ? -41.20654 57.93127 -19.37902 1.000 102.05144 -125 PHE A CA 1
ATOM 2128 C C . PHE A 1 141 ? -41.69036 58.69267 -20.60702 1.000 101.04886 -125 PHE A C 1
ATOM 2129 O O . PHE A 1 141 ? -41.65609 59.92547 -20.65740 1.000 103.72054 -125 PHE A O 1
ATOM 2146 N N . LYS A 1 142 ? -42.13739 57.93508 -21.60579 1.000 107.73527 -124 LYS A N 1
ATOM 2147 C CA . LYS A 1 142 ? -42.57025 58.52288 -22.86675 1.000 116.96823 -124 LYS A CA 1
ATOM 2148 C C . LYS A 1 142 ? -43.97195 59.10638 -22.72882 1.000 117.53158 -124 LYS A C 1
ATOM 2149 O O . LYS A 1 142 ? -44.88493 58.44282 -22.22626 1.000 125.98190 -124 LYS A O 1
ATOM 2168 N N . GLU A 1 143 ? -44.13945 60.34985 -23.18842 1.000 119.19245 -123 GLU A N 1
ATOM 2169 C CA . GLU A 1 143 ? -45.39808 61.05791 -22.97624 1.000 132.47850 -123 GLU A CA 1
ATOM 2170 C C . GLU A 1 143 ? -46.59142 60.26507 -23.50166 1.000 134.21921 -123 GLU A C 1
ATOM 2171 O O . GLU A 1 143 ? -47.64512 60.21879 -22.85576 1.000 133.74232 -123 GLU A O 1
ATOM 2183 N N . ASP A 1 144 ? -46.45667 59.64863 -24.67543 1.000 114.09897 -122 ASP A N 1
ATOM 2184 C CA . ASP A 1 144 ? -47.50725 58.81976 -25.25302 1.000 114.31920 -122 ASP A CA 1
ATOM 2185 C C . ASP A 1 144 ? -47.04012 57.37300 -25.40195 1.000 122.03079 -122 ASP A C 1
ATOM 2186 O O . ASP A 1 144 ? -47.39435 56.68099 -26.35648 1.000 118.10120 -122 ASP A O 1
ATOM 2195 N N . GLY A 1 145 ? -46.22813 56.90268 -24.44779 1.000 122.61577 -121 GLY A N 1
ATOM 2196 C CA . GLY A 1 145 ? -45.75795 55.53543 -24.46098 1.000 102.99780 -121 GLY A CA 1
ATOM 2197 C C . GLY A 1 145 ? -46.80135 54.56528 -23.95153 1.000 101.57802 -121 GLY A C 1
ATOM 2198 O O . GLY A 1 145 ? -47.93870 54.92074 -23.65410 1.000 115.39296 -121 GLY A O 1
ATOM 2202 N N . ASN A 1 146 ? -46.39376 53.29847 -23.84052 1.000 98.56684 -120 ASN A N 1
ATOM 2203 C CA . ASN A 1 146 ? -47.30461 52.28304 -23.31942 1.000 97.30785 -120 ASN A CA 1
ATOM 2204 C C . ASN A 1 146 ? -47.73642 52.58587 -21.88775 1.000 105.61773 -120 ASN A C 1
ATOM 2205 O O . ASN A 1 146 ? -48.83155 52.18354 -21.47662 1.000 105.95954 -120 ASN A O 1
ATOM 2216 N N . ILE A 1 147 ? -46.91535 53.30677 -21.12454 1.000 95.88692 -119 ILE A N 1
ATOM 2217 C CA . ILE A 1 147 ? -47.19757 53.52802 -19.71178 1.000 102.25204 -119 ILE A CA 1
ATOM 2218 C C . ILE A 1 147 ? -48.10996 54.73442 -19.55257 1.000 99.65135 -119 ILE A C 1
ATOM 2219 O O . ILE A 1 147 ? -49.28613 54.60142 -19.19720 1.000 105.43951 -119 ILE A O 1
ATOM 2235 N N . LEU A 1 148 ? -47.56367 55.92366 -19.79311 1.000 107.38439 -118 LEU A N 1
ATOM 2236 C CA . LEU A 1 148 ? -48.35663 57.13512 -19.63198 1.000 103.58629 -118 LEU A CA 1
ATOM 2237 C C . LEU A 1 148 ? -49.53492 57.16327 -20.59526 1.000 115.02732 -118 LEU A C 1
ATOM 2238 O O . LEU A 1 148 ? -50.56161 57.78299 -20.29910 1.000 119.08676 -118 LEU A O 1
ATOM 2254 N N . GLY A 1 149 ? -49.41362 56.49426 -21.73951 1.000 105.76869 -117 GLY A N 1
ATOM 2255 C CA . GLY A 1 149 ? -50.48737 56.44125 -22.70906 1.000 111.70707 -117 GLY A CA 1
ATOM 2256 C C . GLY A 1 149 ? -51.58821 55.45798 -22.39727 1.000 115.08594 -117 GLY A C 1
ATOM 2257 O O . GLY A 1 149 ? -52.57668 55.39889 -23.13250 1.000 109.66992 -117 GLY A O 1
ATOM 2261 N N . HIS A 1 150 ? -51.44944 54.67223 -21.33255 1.000 106.82017 -116 HIS A N 1
ATOM 2262 C CA . HIS A 1 150 ? -52.47805 53.72902 -20.89844 1.000 106.14017 -116 HIS A CA 1
ATOM 2263 C C . HIS A 1 150 ? -52.89837 52.78951 -22.03070 1.000 107.39129 -116 HIS A C 1
ATOM 2264 O O . HIS A 1 150 ? -54.07420 52.66058 -22.37621 1.000 105.65540 -116 HIS A O 1
ATOM 2278 N N . LYS A 1 151 ? -51.90543 52.09783 -22.58326 1.000 103.53816 -115 LYS A N 1
ATOM 2279 C CA . LYS A 1 151 ? -52.11776 51.12429 -23.64266 1.000 101.59479 -115 LYS A CA 1
ATOM 2280 C C . LYS A 1 151 ? -52.02098 49.68587 -23.14767 1.000 111.27876 -115 LYS A C 1
ATOM 2281 O O . LYS A 1 151 ? -52.05584 48.75802 -23.96322 1.000 98.67089 -115 LYS A O 1
ATOM 2300 N N . LEU A 1 152 ? -51.89801 49.48117 -21.83799 1.000 96.16631 -114 LEU A N 1
ATOM 2301 C CA . LEU A 1 152 ? -51.74440 48.14828 -21.27418 1.000 98.66981 -114 LEU A CA 1
ATOM 2302 C C . LEU A 1 152 ? -53.09881 47.53300 -20.95135 1.000 93.65405 -114 LEU A C 1
ATOM 2303 O O . LEU A 1 152 ? -54.01486 48.22108 -20.49647 1.000 95.57414 -114 LEU A O 1
ATOM 2319 N N . GLU A 1 153 ? -53.21207 46.22872 -21.17956 1.000 92.07274 -113 GLU A N 1
ATOM 2320 C CA . GLU A 1 153 ? -54.44016 45.51748 -20.86068 1.000 92.46572 -113 GLU A CA 1
ATOM 2321 C C . GLU A 1 153 ? -54.56960 45.33463 -19.34985 1.000 90.71065 -113 GLU A C 1
ATOM 2322 O O . GLU A 1 153 ? -53.58665 45.36491 -18.60219 1.000 88.52502 -113 GLU A O 1
ATOM 2334 N N . TYR A 1 154 ? -55.81445 45.16607 -18.89976 1.000 93.18015 -112 TYR A N 1
ATOM 2335 C CA . TYR A 1 154 ? -56.11064 44.98490 -17.47648 1.000 91.16327 -112 TYR A CA 1
ATOM 2336 C C . TYR A 1 154 ? -56.16429 43.48663 -17.19306 1.000 93.74146 -112 TYR A C 1
ATOM 2337 O O . TYR A 1 154 ? -57.22614 42.87931 -17.03456 1.000 98.12127 -112 TYR A O 1
ATOM 2355 N N . ASN A 1 155 ? -54.97478 42.88817 -17.13795 1.000 91.37840 -111 ASN A N 1
ATOM 2356 C CA . ASN A 1 155 ? -54.80366 41.46868 -16.86371 1.000 91.72041 -111 ASN A CA 1
ATOM 2357 C C . ASN A 1 155 ? -53.35259 41.25371 -16.43491 1.000 80.68416 -111 ASN A C 1
ATOM 2358 O O . ASN A 1 155 ? -52.53567 42.17752 -16.45334 1.000 80.73254 -111 ASN A O 1
ATOM 2369 N N . PHE A 1 156 ? -53.01936 40.02162 -16.08208 1.000 78.47720 -110 PHE A N 1
ATOM 2370 C CA . PHE A 1 156 ? -51.69142 39.77523 -15.53661 1.000 76.02064 -110 PHE A CA 1
ATOM 2371 C C . PHE A 1 156 ? -51.30549 38.32280 -15.75208 1.000 74.13667 -110 PHE A C 1
ATOM 2372 O O . PHE A 1 156 ? -52.11092 37.42324 -15.50207 1.000 80.72480 -110 PHE A O 1
ATOM 2389 N N . ASN A 1 157 ? -50.07303 38.10571 -16.21419 1.000 72.79829 -109 ASN A N 1
ATOM 2390 C CA . ASN A 1 157 ? -49.50485 36.78611 -16.45349 1.000 71.02285 -109 ASN A CA 1
ATOM 2391 C C . ASN A 1 157 ? -48.82936 36.23386 -15.19492 1.000 74.38607 -109 ASN A C 1
ATOM 2392 O O . ASN A 1 157 ? -48.61217 36.94924 -14.22130 1.000 68.58849 -109 ASN A O 1
ATOM 2403 N N . SER A 1 158 ? -48.48964 34.93903 -15.22845 1.000 67.33577 -108 SER A N 1
ATOM 2404 C CA . SER A 1 158 ? -47.75972 34.26048 -14.16039 1.000 72.83824 -108 SER A CA 1
ATOM 2405 C C . SER A 1 158 ? -46.26298 34.36066 -14.40460 1.000 72.18775 -108 SER A C 1
ATOM 2406 O O . SER A 1 158 ? -45.80933 34.40135 -15.55178 1.000 65.47411 -108 SER A O 1
ATOM 2414 N N . HIS A 1 159 ? -45.48831 34.39246 -13.32028 1.000 62.87196 -107 HIS A N 1
ATOM 2415 C CA . HIS A 1 159 ? -44.05156 34.58883 -13.45802 1.000 63.01769 -107 HIS A CA 1
ATOM 2416 C C . HIS A 1 159 ? -43.28079 33.78817 -12.42361 1.000 64.66135 -107 HIS A C 1
ATOM 2417 O O . HIS A 1 159 ? -43.83105 33.31054 -11.43087 1.000 69.61689 -107 HIS A O 1
ATOM 2431 N N . ASN A 1 160 ? -41.98183 33.64613 -12.67822 1.000 62.58013 -106 ASN A N 1
ATOM 2432 C CA . ASN A 1 160 ? -41.03608 33.10420 -11.70889 1.000 66.88359 -106 ASN A CA 1
ATOM 2433 C C . ASN A 1 160 ? -40.15433 34.23561 -11.18069 1.000 65.41204 -106 ASN A C 1
ATOM 2434 O O . ASN A 1 160 ? -39.60761 35.01624 -11.95928 1.000 61.58325 -106 ASN A O 1
ATOM 2445 N N . VAL A 1 161 ? -40.02202 34.32752 -9.86623 1.000 57.80855 -105 VAL A N 1
ATOM 2446 C CA . VAL A 1 161 ? -39.13546 35.29588 -9.21200 1.000 57.98484 -105 VAL A CA 1
ATOM 2447 C C . VAL A 1 161 ? -37.92376 34.51882 -8.72604 1.000 56.84053 -105 VAL A C 1
ATOM 2448 O O . VAL A 1 161 ? -38.04862 33.64610 -7.86618 1.000 58.52831 -105 VAL A O 1
ATOM 2461 N N . TYR A 1 162 ? -36.75441 34.79568 -9.29438 1.000 56.83394 -104 TYR A N 1
ATOM 2462 C CA . TYR A 1 162 ? -35.54437 34.05267 -8.96010 1.000 55.96011 -104 TYR A CA 1
ATOM 2463 C C . TYR A 1 162 ? -34.80464 34.74924 -7.81916 1.000 56.48710 -104 TYR A C 1
ATOM 2464 O O . TYR A 1 162 ? -34.51639 35.94394 -7.88754 1.000 60.22612 -104 TYR A O 1
ATOM 2482 N N . ILE A 1 163 ? -34.50570 33.98639 -6.77285 1.000 55.50399 -103 ILE A N 1
ATOM 2483 C CA . ILE A 1 163 ? -33.99353 34.52771 -5.51323 1.000 55.81484 -103 ILE A CA 1
ATOM 2484 C C . ILE A 1 163 ? -32.62735 33.93664 -5.22551 1.000 55.42553 -103 ILE A C 1
ATOM 2485 O O . ILE A 1 163 ? -32.37469 32.76033 -5.48849 1.000 54.68760 -103 ILE A O 1
ATOM 2501 N N . THR A 1 164 ? -31.75494 34.76772 -4.63561 1.000 56.09342 -102 THR A N 1
ATOM 2502 C CA . THR A 1 164 ? -30.44354 34.34114 -4.17898 1.000 56.04547 -102 THR A CA 1
ATOM 2503 C C . THR A 1 164 ? -30.09951 35.10101 -2.90182 1.000 59.87093 -102 THR A C 1
ATOM 2504 O O . THR A 1 164 ? -30.63267 36.17797 -2.63176 1.000 57.56249 -102 THR A O 1
ATOM 2515 N N . ALA A 1 165 ? -29.21036 34.51554 -2.10385 1.000 56.85811 -101 ALA A N 1
ATOM 2516 C CA . ALA A 1 165 ? -28.81073 35.12400 -0.84266 1.000 57.75301 -101 ALA A CA 1
ATOM 2517 C C . ALA A 1 165 ? -27.76893 36.20825 -1.08078 1.000 60.94481 -101 ALA A C 1
ATOM 2518 O O . ALA A 1 165 ? -26.87091 36.05105 -1.90934 1.000 63.97088 -101 ALA A O 1
ATOM 2525 N N . ASP A 1 166 ? -27.91583 37.32428 -0.37341 1.000 66.10298 -100 ASP A N 1
ATOM 2526 C CA . ASP A 1 166 ? -26.92272 38.40326 -0.32505 1.000 61.12320 -100 ASP A CA 1
ATOM 2527 C C . ASP A 1 166 ? -26.31003 38.33350 1.07749 1.000 66.47050 -100 ASP A C 1
ATOM 2528 O O . ASP A 1 166 ? -26.78557 38.96032 2.02417 1.000 62.63344 -100 ASP A O 1
ATOM 2537 N N . LYS A 1 167 ? -25.24925 37.53854 1.20122 1.000 61.88362 -99 LYS A N 1
ATOM 2538 C CA . LYS A 1 167 ? -24.71545 37.21000 2.51404 1.000 72.29636 -99 LYS A CA 1
ATOM 2539 C C . LYS A 1 167 ? -24.06794 38.41226 3.17672 1.000 79.03305 -99 LYS A C 1
ATOM 2540 O O . LYS A 1 167 ? -24.14571 38.55340 4.40126 1.000 67.77653 -99 LYS A O 1
ATOM 2559 N N . GLN A 1 168 ? -23.44343 39.29096 2.39145 1.000 69.13784 -98 GLN A N 1
ATOM 2560 C CA . GLN A 1 168 ? -22.83429 40.49026 2.95703 1.000 68.99064 -98 GLN A CA 1
ATOM 2561 C C . GLN A 1 168 ? -23.85921 41.36417 3.65999 1.000 78.81882 -98 GLN A C 1
ATOM 2562 O O . GLN A 1 168 ? -23.53036 42.01516 4.65758 1.000 69.67279 -98 GLN A O 1
ATOM 2576 N N . LYS A 1 169 ? -25.09356 41.40734 3.15413 1.000 68.60254 -97 LYS A N 1
ATOM 2577 C CA . LYS A 1 169 ? -26.14751 42.24410 3.71850 1.000 69.49934 -97 LYS A CA 1
ATOM 2578 C C . LYS A 1 169 ? -27.12522 41.47155 4.59423 1.000 66.13051 -97 LYS A C 1
ATOM 2579 O O . LYS A 1 169 ? -28.11776 42.04990 5.04523 1.000 67.81824 -97 LYS A O 1
ATOM 2598 N N . ASN A 1 170 ? -26.89321 40.17869 4.81524 1.000 65.57639 -96 ASN A N 1
ATOM 2599 C CA . ASN A 1 170 ? -27.79394 39.35500 5.62174 1.000 66.57296 -96 ASN A CA 1
ATOM 2600 C C . ASN A 1 170 ? -29.21687 39.40804 5.05974 1.000 72.70812 -96 ASN A C 1
ATOM 2601 O O . ASN A 1 170 ? -30.19434 39.50193 5.81090 1.000 63.89296 -96 ASN A O 1
ATOM 2612 N N . GLY A 1 171 ? -29.32782 39.34626 3.73678 1.000 65.77059 -95 GLY A N 1
ATOM 2613 C CA . GLY A 1 171 ? -30.60794 39.43799 3.05243 1.000 62.17051 -95 GLY A CA 1
ATOM 2614 C C . GLY A 1 171 ? -30.58681 38.65821 1.75285 1.000 60.91277 -95 GLY A C 1
ATOM 2615 O O . GLY A 1 171 ? -29.88901 37.64569 1.62622 1.000 60.20817 -95 GLY A O 1
ATOM 2619 N N . ILE A 1 172 ? -31.36547 39.13101 0.76889 1.000 62.15699 -94 ILE A N 1
ATOM 2620 C CA . ILE A 1 172 ? -31.48296 38.44791 -0.51060 1.000 60.00424 -94 ILE A CA 1
ATOM 2621 C C . ILE A 1 172 ? -31.44934 39.47077 -1.63822 1.000 65.66957 -94 ILE A C 1
ATOM 2622 O O . ILE A 1 172 ? -31.50376 40.68712 -1.42392 1.000 63.37480 -94 ILE A O 1
ATOM 2638 N N . LYS A 1 173 ? -31.38387 38.94041 -2.85544 1.000 64.84156 -93 LYS A N 1
ATOM 2639 C CA . LYS A 1 173 ? -31.53907 39.69462 -4.08575 1.000 60.21398 -93 LYS A CA 1
ATOM 2640 C C . LYS A 1 173 ? -32.45487 38.87589 -4.98064 1.000 59.33464 -93 LYS A C 1
ATOM 2641 O O . LYS A 1 173 ? -32.48456 37.64268 -4.88480 1.000 58.24651 -93 LYS A O 1
ATOM 2660 N N . ALA A 1 174 ? -33.18063 39.54592 -5.87058 1.000 59.95828 -92 ALA A N 1
ATOM 2661 C CA . ALA A 1 174 ? -33.99431 38.79552 -6.82012 1.000 59.34455 -92 ALA A CA 1
ATOM 2662 C C . ALA A 1 174 ? -34.06221 39.51853 -8.15872 1.000 62.68846 -92 ALA A C 1
ATOM 2663 O O . ALA A 1 174 ? -33.92050 40.74407 -8.22407 1.000 61.45323 -92 ALA A O 1
ATOM 2670 N N . ASN A 1 175 ? -34.26988 38.72862 -9.21871 1.000 63.30842 -91 ASN A N 1
ATOM 2671 C CA . ASN A 1 175 ? -34.37681 39.18650 -10.59816 1.000 66.40487 -91 ASN A CA 1
ATOM 2672 C C . ASN A 1 175 ? -35.52753 38.46419 -11.28259 1.000 69.99103 -91 ASN A C 1
ATOM 2673 O O . ASN A 1 175 ? -35.66755 37.24896 -11.11953 1.000 59.09710 -91 ASN A O 1
ATOM 2684 N N . PHE A 1 176 ? -36.31227 39.19874 -12.07387 1.000 65.58492 -90 PHE A N 1
ATOM 2685 C CA . PHE A 1 176 ? -37.33114 38.58972 -12.93173 1.000 64.00710 -90 PHE A CA 1
ATOM 2686 C C . PHE A 1 176 ? -37.76357 39.58120 -14.00751 1.000 72.28386 -90 PHE A C 1
ATOM 2687 O O . PHE A 1 176 ? -37.48315 40.77927 -13.93875 1.000 72.77383 -90 PHE A O 1
ATOM 2704 N N . LYS A 1 177 ? -38.47272 39.05368 -14.99973 1.000 65.99572 -89 LYS A N 1
ATOM 2705 C CA . LYS A 1 177 ? -39.00716 39.82082 -16.11873 1.000 71.12794 -89 LYS A CA 1
ATOM 2706 C C . LYS A 1 177 ? -40.52833 39.74744 -16.09171 1.000 71.67267 -89 LYS A C 1
ATOM 2707 O O . LYS A 1 177 ? -41.10118 38.66139 -16.23890 1.000 74.97415 -89 LYS A O 1
ATOM 2726 N N . ILE A 1 178 ? -41.17928 40.88800 -15.94181 1.000 74.02866 -88 ILE A N 1
ATOM 2727 C CA . ILE A 1 178 ? -42.63244 40.95277 -15.99832 1.000 69.02461 -88 ILE A CA 1
ATOM 2728 C C . ILE A 1 178 ? -43.04532 41.26493 -17.43701 1.000 82.10536 -88 ILE A C 1
ATOM 2729 O O . ILE A 1 178 ? -42.50219 42.18940 -18.05442 1.000 78.68987 -88 ILE A O 1
ATOM 2745 N N . ARG A 1 179 ? -44.02618 40.51321 -17.95487 1.000 77.95547 -87 ARG A N 1
ATOM 2746 C CA . ARG A 1 179 ? -44.54914 40.69088 -19.31451 1.000 74.59836 -87 ARG A CA 1
ATOM 2747 C C . ARG A 1 179 ? -45.95515 41.27928 -19.24267 1.000 74.57084 -87 ARG A C 1
ATOM 2748 O O . ARG A 1 179 ? -46.89242 40.60295 -18.80454 1.000 79.50780 -87 ARG A O 1
ATOM 2769 N N . HIS A 1 180 ? -46.10858 42.52181 -19.69334 1.000 76.68591 -86 HIS A N 1
ATOM 2770 C CA . HIS A 1 180 ? -47.38920 43.21645 -19.68153 1.000 78.88627 -86 HIS A CA 1
ATOM 2771 C C . HIS A 1 180 ? -48.04414 43.13795 -21.06097 1.000 88.87562 -86 HIS A C 1
ATOM 2772 O O . HIS A 1 180 ? -47.48035 43.64283 -22.03512 1.000 82.03319 -86 HIS A O 1
ATOM 2786 N N . ASN A 1 181 ? -49.24107 42.54124 -21.13096 1.000 88.41165 -85 ASN A N 1
ATOM 2787 C CA . ASN A 1 181 ? -49.97654 42.46223 -22.39490 1.000 84.00760 -85 ASN A CA 1
ATOM 2788 C C . ASN A 1 181 ? -50.38279 43.85484 -22.86432 1.000 87.74598 -85 ASN A C 1
ATOM 2789 O O . ASN A 1 181 ? -50.96141 44.63571 -22.09949 1.000 87.69829 -85 ASN A O 1
ATOM 2800 N N . VAL A 1 182 ? -50.10980 44.15269 -24.12539 1.000 88.37918 -84 VAL A N 1
ATOM 2801 C CA . VAL A 1 182 ? -50.44613 45.43502 -24.73064 1.000 91.45186 -84 VAL A CA 1
ATOM 2802 C C . VAL A 1 182 ? -51.68137 45.25158 -25.59999 1.000 100.05190 -84 VAL A C 1
ATOM 2803 O O . VAL A 1 182 ? -51.86473 44.20840 -26.24080 1.000 93.66930 -84 VAL A O 1
ATOM 2816 N N . GLU A 1 183 ? -52.53322 46.27432 -25.62879 1.000 96.84592 -83 GLU A N 1
ATOM 2817 C CA . GLU A 1 183 ? -53.84637 46.11259 -26.23168 1.000 99.43288 -83 GLU A CA 1
ATOM 2818 C C . GLU A 1 183 ? -53.76495 45.86536 -27.72960 1.000 106.59914 -83 GLU A C 1
ATOM 2819 O O . GLU A 1 183 ? -54.74955 45.40741 -28.31543 1.000 102.92304 -83 GLU A O 1
ATOM 2831 N N . ASP A 1 184 ? -52.61680 46.12106 -28.35449 1.000 100.74211 -82 ASP A N 1
ATOM 2832 C CA . ASP A 1 184 ? -52.43884 45.89025 -29.77914 1.000 106.83686 -82 ASP A CA 1
ATOM 2833 C C . ASP A 1 184 ? -51.84816 44.51875 -30.08403 1.000 110.58455 -82 ASP A C 1
ATOM 2834 O O . ASP A 1 184 ? -51.51447 44.24717 -31.24336 1.000 100.92920 -82 ASP A O 1
ATOM 2843 N N . GLY A 1 185 ? -51.71242 43.65586 -29.07849 1.000 96.86521 -81 GLY A N 1
ATOM 2844 C CA . GLY A 1 185 ? -51.16853 42.33102 -29.24633 1.000 94.51093 -81 GLY A CA 1
ATOM 2845 C C . GLY A 1 185 ? -49.70823 42.18991 -28.86552 1.000 97.91308 -81 GLY A C 1
ATOM 2846 O O . GLY A 1 185 ? -49.24936 41.06509 -28.62925 1.000 89.33319 -81 GLY A O 1
ATOM 2850 N N . SER A 1 186 ? -48.96463 43.28923 -28.81023 1.000 92.20099 -80 SER A N 1
ATOM 2851 C CA . SER A 1 186 ? -47.56606 43.23447 -28.42211 1.000 89.82897 -80 SER A CA 1
ATOM 2852 C C . SER A 1 186 ? -47.45320 43.03333 -26.90530 1.000 87.26354 -80 SER A C 1
ATOM 2853 O O . SER A 1 186 ? -48.45323 42.92151 -26.18729 1.000 87.31531 -80 SER A O 1
ATOM 2861 N N . VAL A 1 187 ? -46.21590 42.97052 -26.41160 1.000 85.12497 -79 VAL A N 1
ATOM 2862 C CA . VAL A 1 187 ? -45.93764 42.71673 -24.99974 1.000 90.54494 -79 VAL A CA 1
ATOM 2863 C C . VAL A 1 187 ? -44.86972 43.69147 -24.52772 1.000 86.51732 -79 VAL A C 1
ATOM 2864 O O . VAL A 1 187 ? -43.82663 43.83467 -25.17390 1.000 94.92952 -79 VAL A O 1
ATOM 2877 N N . GLN A 1 188 ? -45.11034 44.32393 -23.38234 1.000 88.24821 -78 GLN A N 1
ATOM 2878 C CA . GLN A 1 188 ? -44.22171 45.32734 -22.80539 1.000 81.95192 -78 GLN A CA 1
ATOM 2879 C C . GLN A 1 188 ? -43.47679 44.71065 -21.63204 1.000 90.69760 -78 GLN A C 1
ATOM 2880 O O . GLN A 1 188 ? -44.09948 44.23641 -20.67309 1.000 78.03369 -78 GLN A O 1
ATOM 2894 N N . LEU A 1 189 ? -42.14935 44.74338 -21.69902 1.000 82.27358 -77 LEU A N 1
ATOM 2895 C CA . LEU A 1 189 ? -41.28402 44.07551 -20.73964 1.000 80.09360 -77 LEU A CA 1
ATOM 2896 C C . LEU A 1 189 ? -40.85104 45.04126 -19.63860 1.000 75.60871 -77 LEU A C 1
ATOM 2897 O O . LEU A 1 189 ? -40.47535 46.18554 -19.91004 1.000 80.50341 -77 LEU A O 1
ATOM 2913 N N . ALA A 1 190 ? -40.90957 44.56212 -18.39962 1.000 82.55308 -76 ALA A N 1
ATOM 2914 C CA . ALA A 1 190 ? -40.48843 45.32216 -17.22036 1.000 73.70423 -76 ALA A CA 1
ATOM 2915 C C . ALA A 1 190 ? -39.47578 44.46346 -16.47193 1.000 79.19752 -76 ALA A C 1
ATOM 2916 O O . ALA A 1 190 ? -39.86696 43.58618 -15.69963 1.000 71.86306 -76 ALA A O 1
ATOM 2923 N N . ASP A 1 191 ? -38.18509 44.70750 -16.71258 1.000 74.50296 -75 ASP A N 1
ATOM 2924 C CA . ASP A 1 191 ? -37.13740 43.96878 -16.01552 1.000 70.44419 -75 ASP A CA 1
ATOM 2925 C C . ASP A 1 191 ? -37.02552 44.45511 -14.57098 1.000 76.25753 -75 ASP A C 1
ATOM 2926 O O . ASP A 1 191 ? -36.95569 45.66240 -14.31167 1.000 77.22759 -75 ASP A O 1
ATOM 2935 N N . HIS A 1 192 ? -36.98366 43.50840 -13.63138 1.000 75.92311 -74 HIS A N 1
ATOM 2936 C CA . HIS A 1 192 ? -37.00720 43.80436 -12.20393 1.000 74.90275 -74 HIS A CA 1
ATOM 2937 C C . HIS A 1 192 ? -35.69279 43.39394 -11.55560 1.000 69.79877 -74 HIS A C 1
ATOM 2938 O O . HIS A 1 192 ? -35.25594 42.25215 -11.70935 1.000 64.33205 -74 HIS A O 1
ATOM 2952 N N . TYR A 1 193 ? -35.08211 44.32304 -10.81745 1.000 78.16011 -73 TYR A N 1
ATOM 2953 C CA . TYR A 1 193 ? -33.90000 44.07498 -9.99966 1.000 68.84557 -73 TYR A CA 1
ATOM 2954 C C . TYR A 1 193 ? -34.25897 44.46243 -8.57529 1.000 69.49674 -73 TYR A C 1
ATOM 2955 O O . TYR A 1 193 ? -34.78441 45.55181 -8.35250 1.000 68.71814 -73 TYR A O 1
ATOM 2973 N N . GLN A 1 194 ? -33.98910 43.57539 -7.62204 1.000 64.51962 -72 GLN A N 1
ATOM 2974 C CA . GLN A 1 194 ? -34.56402 43.68530 -6.28648 1.000 64.53598 -72 GLN A CA 1
ATOM 2975 C C . GLN A 1 194 ? -33.53758 43.32680 -5.22900 1.000 69.28399 -72 GLN A C 1
ATOM 2976 O O . GLN A 1 194 ? -32.64760 42.50236 -5.46123 1.000 64.51639 -72 GLN A O 1
ATOM 2990 N N . GLN A 1 195 ? -33.69771 43.94352 -4.05464 1.000 74.28074 -71 GLN A N 1
ATOM 2991 C CA . GLN A 1 195 ? -32.82720 43.73287 -2.90731 1.000 72.17008 -71 GLN A CA 1
ATOM 2992 C C . GLN A 1 195 ? -33.63922 43.87731 -1.62509 1.000 67.44172 -71 GLN A C 1
ATOM 2993 O O . GLN A 1 195 ? -34.34499 44.87406 -1.46189 1.000 73.09536 -71 GLN A O 1
ATOM 3007 N N . ASN A 1 196 ? -33.53611 42.89370 -0.72711 1.000 66.79793 -70 ASN A N 1
ATOM 3008 C CA . ASN A 1 196 ? -34.17539 42.96161 0.58338 1.000 65.43477 -70 ASN A CA 1
ATOM 3009 C C . ASN A 1 196 ? -33.12360 42.82399 1.68204 1.000 64.52078 -70 ASN A C 1
ATOM 3010 O O . ASN A 1 196 ? -32.12388 42.10918 1.52756 1.000 63.80341 -70 ASN A O 1
ATOM 3021 N N . THR A 1 197 ? -33.36138 43.52541 2.80686 1.000 65.70303 -69 THR A N 1
ATOM 3022 C CA . THR A 1 197 ? -32.42483 43.58284 3.91909 1.000 78.02438 -69 THR A CA 1
ATOM 3023 C C . THR A 1 197 ? -33.21514 43.71364 5.21213 1.000 67.06307 -69 THR A C 1
ATOM 3024 O O . THR A 1 197 ? -34.12065 44.55863 5.28905 1.000 67.99158 -69 THR A O 1
ATOM 3035 N N . PRO A 1 198 ? -32.93393 42.91269 6.22825 1.000 66.81472 -68 PRO A N 1
ATOM 3036 C CA . PRO A 1 198 ? -33.80630 42.92575 7.41306 1.000 67.47783 -68 PRO A CA 1
ATOM 3037 C C . PRO A 1 198 ? -33.66924 44.24112 8.16943 1.000 71.78017 -68 PRO A C 1
ATOM 3038 O O . PRO A 1 198 ? -32.59311 44.83499 8.22525 1.000 77.75604 -68 PRO A O 1
ATOM 3049 N N . ILE A 1 199 ? -34.78882 44.71353 8.71830 1.000 70.25067 -67 ILE A N 1
ATOM 3050 C CA . ILE A 1 199 ? -34.77378 45.95971 9.48023 1.000 72.25301 -67 ILE A CA 1
ATOM 3051 C C . ILE A 1 199 ? -34.08787 45.75648 10.83010 1.000 80.97956 -67 ILE A C 1
ATOM 3052 O O . ILE A 1 199 ? -33.35928 46.63203 11.31101 1.000 84.61148 -67 ILE A O 1
ATOM 3068 N N . GLY A 1 200 ? -34.34219 44.61992 11.47747 1.000 81.70178 -66 GLY A N 1
ATOM 3069 C CA . GLY A 1 200 ? -33.78083 44.34027 12.78204 1.000 73.27800 -66 GLY A CA 1
ATOM 3070 C C . GLY A 1 200 ? -32.45528 43.61044 12.6994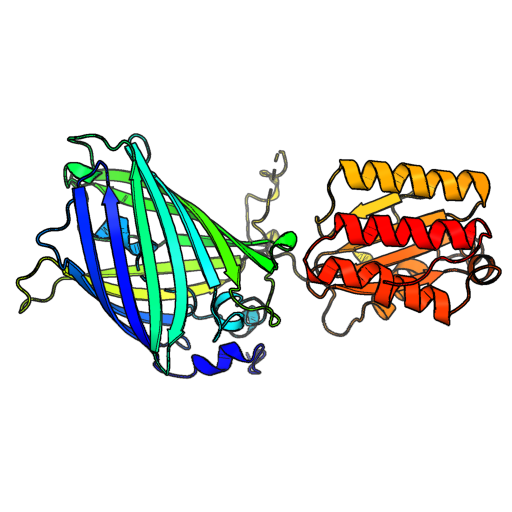3 1.000 78.53242 -66 GLY A C 1
ATOM 3071 O O . GLY A 1 200 ? -31.94999 43.27963 11.62730 1.000 72.26472 -66 GLY A O 1
ATOM 3075 N N . ASP A 1 201 ? -31.88717 43.35470 13.87026 1.000 82.10597 -65 ASP A N 1
ATOM 3076 C CA . ASP A 1 201 ? -30.60181 42.68083 13.97832 1.000 77.53101 -65 ASP A CA 1
ATOM 3077 C C . ASP A 1 201 ? -30.73310 41.21444 14.36078 1.000 87.80363 -65 ASP A C 1
ATOM 3078 O O . ASP A 1 201 ? -29.72426 40.50163 14.38233 1.000 81.63535 -65 ASP A O 1
ATOM 3087 N N . GLY A 1 202 ? -31.94451 40.73996 14.64584 1.000 83.70816 -64 GLY A N 1
ATOM 3088 C CA . GLY A 1 202 ? -32.15527 39.33709 14.92877 1.000 85.27137 -64 GLY A CA 1
ATOM 3089 C C . GLY A 1 202 ? -31.73555 38.45254 13.77173 1.000 81.69985 -64 GLY A C 1
ATOM 3090 O O . GLY A 1 202 ? -31.49006 38.93094 12.65758 1.000 77.93195 -64 GLY A O 1
ATOM 3094 N N . PRO A 1 203 ? -31.62168 37.14351 14.02140 1.000 75.38016 -63 PRO A N 1
ATOM 3095 C CA . PRO A 1 203 ? -31.16361 36.22552 12.97015 1.000 67.12710 -63 PRO A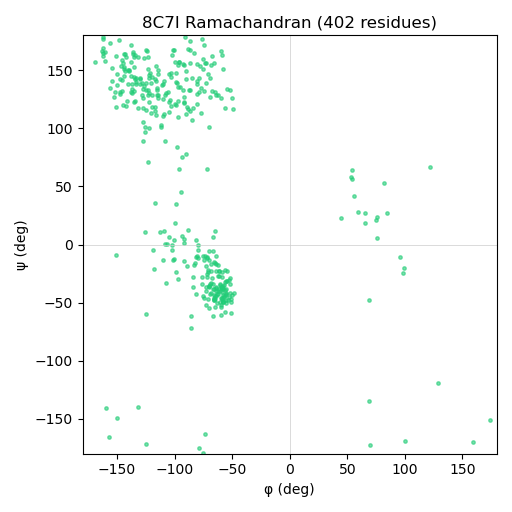 CA 1
ATOM 3096 C C . PRO A 1 203 ? -32.23118 35.95685 11.93102 1.000 67.12451 -63 PRO A C 1
ATOM 3097 O O . PRO A 1 203 ? -33.43087 35.97539 12.20782 1.000 67.96955 -63 PRO A O 1
ATOM 3108 N N . VAL A 1 204 ? -31.77120 35.66736 10.71916 1.000 67.19823 -62 VAL A N 1
ATOM 3109 C CA . VAL A 1 204 ? -32.66324 35.43049 9.59059 1.000 63.00497 -62 VAL A CA 1
ATOM 3110 C C . VAL A 1 204 ? -32.18491 34.20990 8.80986 1.000 62.32017 -62 VAL A C 1
ATOM 3111 O O . VAL A 1 204 ? -31.04853 33.76107 8.94204 1.000 61.91491 -62 VAL A O 1
ATOM 3124 N N . LEU A 1 205 ? -33.07200 33.68541 7.96271 1.000 61.84131 -61 LEU A N 1
ATOM 3125 C CA . LEU A 1 205 ? -32.73618 32.54236 7.12260 1.000 61.00548 -61 LEU A CA 1
ATOM 3126 C C . LEU A 1 205 ? -32.14146 33.04454 5.81145 1.000 58.88520 -61 LEU A C 1
ATOM 3127 O O . LEU A 1 205 ? -32.81100 33.74506 5.05267 1.000 61.53512 -61 LEU A O 1
ATOM 3143 N N . LEU A 1 206 ? -30.89327 32.67277 5.54445 1.000 59.97999 -60 LEU A N 1
ATOM 3144 C CA . LEU A 1 206 ? -30.26103 32.95416 4.26004 1.000 58.35252 -60 LEU A CA 1
ATOM 3145 C C . LEU A 1 206 ? -30.48713 31.76529 3.32464 1.000 57.14618 -60 LEU A C 1
ATOM 3146 O O . LEU A 1 206 ? -30.10752 30.63957 3.67044 1.000 58.77183 -60 LEU A O 1
ATOM 3162 N N . PRO A 1 207 ? -31.11171 31.95485 2.16627 1.000 57.15366 -59 PRO A N 1
ATOM 3163 C CA . PRO A 1 207 ? -31.61394 30.81379 1.39144 1.000 56.22445 -59 PRO A CA 1
ATOM 3164 C C . PRO A 1 207 ? -30.64382 30.29009 0.34298 1.000 55.01452 -59 PRO A C 1
ATOM 3165 O O . PRO A 1 207 ? -29.76065 30.99702 -0.14156 1.000 63.37866 -59 PRO A O 1
ATOM 3176 N N . ASP A 1 208 ? -30.82541 29.01017 0.00890 1.000 54.34255 -58 ASP A N 1
ATOM 3177 C CA . ASP A 1 208 ? -30.32299 28.51442 -1.26823 1.000 62.92332 -58 ASP A CA 1
ATOM 3178 C C . ASP A 1 208 ? -31.08978 29.18760 -2.40884 1.000 53.56765 -58 ASP A C 1
ATOM 3179 O O . ASP A 1 208 ? -32.21417 29.66893 -2.24053 1.000 60.56750 -58 ASP A O 1
ATOM 3188 N N . ASN A 1 209 ? -30.46093 29.24431 -3.57747 1.000 53.45344 -57 ASN A N 1
ATOM 3189 C CA . ASN A 1 209 ? -31.15117 29.70750 -4.77879 1.000 53.31955 -57 ASN A CA 1
ATOM 3190 C C . ASN A 1 209 ? -32.45562 28.94556 -4.97525 1.000 55.30523 -57 ASN A C 1
ATOM 3191 O O . ASN A 1 209 ? -32.50123 27.71806 -4.82200 1.000 52.39856 -57 ASN A O 1
ATOM 3202 N N . HIS A 1 210 ? -33.52078 29.69786 -5.26125 1.000 53.06961 -56 HIS A N 1
ATOM 3203 C CA . HIS A 1 210 ? -34.85616 29.15601 -5.49475 1.000 52.86609 -56 HIS A CA 1
ATOM 3204 C C . HIS A 1 210 ? -35.68373 30.22113 -6.20579 1.000 53.42273 -56 HIS A C 1
ATOM 3205 O O . HIS A 1 210 ? -35.20177 31.32704 -6.47132 1.000 53.93533 -56 HIS A O 1
ATOM 3219 N N . TYR A 1 211 ? -36.93294 29.88212 -6.52050 1.000 59.02708 -55 TYR A N 1
ATOM 3220 C CA . TYR A 1 211 ? -37.81893 30.81419 -7.20042 1.000 54.22370 -55 TYR A CA 1
ATOM 3221 C C . TYR A 1 211 ? -39.20595 30.74299 -6.58857 1.000 56.31931 -55 TYR A C 1
ATOM 3222 O O . TYR A 1 211 ? -39.58052 29.74070 -5.96946 1.000 54.16414 -55 TYR A O 1
ATOM 3240 N N . LEU A 1 212 ? -39.96118 31.82906 -6.76293 1.000 55.48307 -54 LEU A N 1
ATOM 3241 C CA . LEU A 1 212 ? -41.38412 31.85896 -6.49298 1.000 57.66383 -54 LEU A CA 1
ATOM 3242 C C . LEU A 1 212 ? -42.13997 31.86307 -7.81405 1.000 56.71153 -54 LEU A C 1
ATOM 3243 O O . LEU A 1 212 ? -41.85256 32.67657 -8.69638 1.000 68.15726 -54 LEU A O 1
ATOM 3259 N N . SER A 1 213 ? -43.12134 30.99106 -7.94373 1.000 63.47827 -53 SER A N 1
ATOM 3260 C CA . SER A 1 213 ? -43.99447 31.00199 -9.11226 1.000 71.38939 -53 SER A CA 1
ATOM 3261 C C . SER A 1 213 ? -45.23642 31.77593 -8.69188 1.000 69.28222 -53 SER A C 1
ATOM 3262 O O . SER A 1 213 ? -45.86548 31.44502 -7.67903 1.000 64.13829 -53 SER A O 1
ATOM 3270 N N . THR A 1 214 ? -45.55243 32.83630 -9.43614 1.000 63.97121 -52 THR A N 1
ATOM 3271 C CA . THR A 1 214 ? -46.57581 33.78528 -9.05424 1.000 61.43444 -52 THR A CA 1
ATOM 3272 C C . THR A 1 214 ? -47.74132 33.75875 -10.02592 1.000 64.92460 -52 THR A C 1
ATOM 3273 O O . THR A 1 214 ? -47.59931 33.45577 -11.21275 1.000 73.71612 -52 THR A O 1
ATOM 3284 N N . GLN A 1 215 ? -48.91269 34.06549 -9.48758 1.000 64.93468 -51 GLN A N 1
ATOM 3285 C CA . GLN A 1 215 ? -50.12328 34.21175 -10.26887 1.000 71.07678 -51 GLN A CA 1
ATOM 3286 C C . GLN A 1 215 ? -50.90472 35.38365 -9.71205 1.000 80.16534 -51 GLN A C 1
ATOM 3287 O O . GLN A 1 215 ? -51.02618 35.52608 -8.49690 1.000 80.56895 -51 GLN A O 1
ATOM 3301 N N . SER A 1 216 ? -51.45308 36.19571 -10.59511 1.000 80.77535 -50 SER A N 1
ATOM 3302 C CA . SER A 1 216 ? -52.25980 37.34001 -10.20578 1.000 80.14639 -50 SER A CA 1
ATOM 3303 C C . SER A 1 216 ? -53.53367 37.35991 -11.03448 1.000 90.35190 -50 SER A C 1
ATOM 3304 O O . SER A 1 216 ? -53.50952 37.07563 -12.23292 1.000 86.10414 -50 SER A O 1
ATOM 3312 N N . VAL A 1 217 ? -54.65227 37.66746 -10.38450 1.000 78.14176 -49 VAL A N 1
ATOM 3313 C CA . VAL A 1 217 ? -55.93896 37.83046 -11.05964 1.000 86.15178 -49 VAL A CA 1
ATOM 3314 C C . VAL A 1 217 ? -56.45914 39.20909 -10.69255 1.000 85.66261 -49 VAL A C 1
ATOM 3315 O O . VAL A 1 217 ? -56.73638 39.46999 -9.51964 1.000 81.30967 -49 VAL A O 1
ATOM 3328 N N . LEU A 1 218 ? -56.58027 40.08537 -11.67999 1.000 85.89342 -48 LEU A N 1
ATOM 3329 C CA . LEU A 1 218 ? -57.06618 41.43828 -11.46564 1.000 85.55951 -48 LEU A CA 1
ATOM 3330 C C . LEU A 1 218 ? -58.54440 41.51046 -11.82253 1.000 85.24415 -48 LEU A C 1
ATOM 3331 O O . LEU A 1 218 ? -58.97777 40.93168 -12.82505 1.000 88.01460 -48 LEU A O 1
ATOM 3347 N N . SER A 1 219 ? -59.30980 42.23371 -11.00231 1.000 86.85479 -47 SER A N 1
ATOM 3348 C CA . SER A 1 219 ? -60.74032 42.39540 -11.22627 1.000 89.67283 -47 SER A CA 1
ATOM 3349 C C . SER A 1 219 ? -61.17367 43.76530 -10.71657 1.000 91.88015 -47 SER A C 1
ATOM 3350 O O . SER A 1 219 ? -60.37966 44.51896 -10.14120 1.000 92.38713 -47 SER A O 1
ATOM 3358 N N . LYS A 1 220 ? -62.45259 44.07999 -10.93087 1.000 103.69504 -46 LYS A N 1
ATOM 3359 C CA . LYS A 1 220 ? -63.03970 45.34776 -10.52623 1.000 97.39156 -46 LYS A CA 1
ATOM 3360 C C . LYS A 1 220 ? -64.20565 45.11431 -9.57424 1.000 104.50746 -46 LYS A C 1
ATOM 3361 O O . LYS A 1 220 ? -64.93195 44.12085 -9.68221 1.000 107.68696 -46 LYS A O 1
ATOM 3380 N N . ASP A 1 221 ? -64.38110 46.05439 -8.64679 1.000 102.49285 -45 ASP A N 1
ATOM 3381 C CA . ASP A 1 221 ? -65.49997 46.02336 -7.71316 1.000 109.34577 -45 ASP A CA 1
ATOM 3382 C C . ASP A 1 221 ? -66.69110 46.74020 -8.32797 1.000 105.30928 -45 ASP A C 1
ATOM 3383 O O . ASP A 1 221 ? -66.61147 47.95440 -8.55834 1.000 113.40918 -45 ASP A O 1
ATOM 3392 N N . PRO A 1 222 ? -67.81011 46.05326 -8.58160 1.000 120.69340 -44 PRO A N 1
ATOM 3393 C CA . PRO A 1 222 ? -68.92755 46.73092 -9.26087 1.000 115.28612 -44 PRO A CA 1
ATOM 3394 C C . PRO A 1 222 ? -69.46315 47.92180 -8.48743 1.000 120.45535 -44 PRO A C 1
ATOM 3395 O O . PRO A 1 222 ? -69.79083 48.95040 -9.09200 1.000 133.23695 -44 PRO A O 1
ATOM 3406 N N . ASN A 1 223 ? -69.56293 47.80983 -7.15851 1.000 129.55835 -43 ASN A N 1
ATOM 3407 C CA . ASN A 1 223 ? -70.06387 48.90928 -6.34417 1.000 133.20985 -43 ASN A CA 1
ATOM 3408 C C . ASN A 1 223 ? -69.10964 50.09616 -6.30292 1.000 133.16814 -43 ASN A C 1
ATOM 3409 O O . ASN A 1 223 ? -69.54524 51.21577 -6.01480 1.000 134.47491 -43 ASN A O 1
ATOM 3420 N N . GLU A 1 224 ? -67.82395 49.87862 -6.56520 1.000 129.56914 -42 GLU A N 1
ATOM 3421 C CA . GLU A 1 224 ? -66.82903 50.92061 -6.36454 1.000 130.98863 -42 GLU A CA 1
ATOM 3422 C C . GLU A 1 224 ? -66.82145 51.89093 -7.53417 1.000 113.49007 -42 GLU A C 1
ATOM 3423 O O . GLU A 1 224 ? -66.93903 51.49020 -8.69388 1.000 113.80136 -42 GLU A O 1
ATOM 3435 N N . LYS A 1 225 ? -66.65495 53.17432 -7.21510 1.000 115.24372 -41 LYS A N 1
ATOM 3436 C CA . LYS A 1 225 ? -66.63870 54.23215 -8.21063 1.000 117.82367 -41 LYS A CA 1
ATOM 3437 C C . LYS A 1 225 ? -65.32264 54.98662 -8.27949 1.000 118.71672 -41 LYS A C 1
ATOM 3438 O O . LYS A 1 225 ? -65.05121 55.61723 -9.30768 1.000 123.15591 -41 LYS A O 1
ATOM 3457 N N . ARG A 1 226 ? -64.51065 54.95176 -7.22853 1.000 114.15985 -40 ARG A N 1
ATOM 3458 C CA . ARG A 1 226 ? -63.16270 55.48955 -7.30363 1.000 112.59811 -40 ARG A CA 1
ATOM 3459 C C . ARG A 1 226 ? -62.31566 54.64104 -8.25058 1.000 109.94393 -40 ARG A C 1
ATOM 3460 O O . ARG A 1 226 ? -62.67144 53.51286 -8.60075 1.000 108.73170 -40 ARG A O 1
ATOM 3481 N N . ASP A 1 227 ? -61.19457 55.20759 -8.68995 1.000 109.23516 -39 ASP A N 1
ATOM 3482 C CA . ASP A 1 227 ? -60.22335 54.42833 -9.45105 1.000 106.51150 -39 ASP A CA 1
ATOM 3483 C C . ASP A 1 227 ? -59.57709 53.41383 -8.51216 1.000 102.91105 -39 ASP A C 1
ATOM 3484 O O . ASP A 1 227 ? -59.08002 53.77555 -7.43825 1.000 102.11792 -39 ASP A O 1
ATOM 3493 N N . HIS A 1 228 ? -59.60161 52.14129 -8.90052 1.000 100.91189 -38 HIS A N 1
ATOM 3494 C CA . HIS A 1 228 ? -59.21584 51.08527 -7.97640 1.000 107.40163 -38 HIS A CA 1
ATOM 3495 C C . HIS A 1 228 ? -58.75782 49.85827 -8.74670 1.000 104.45863 -38 HIS A C 1
ATOM 3496 O O . HIS A 1 228 ? -58.87131 49.78553 -9.97362 1.000 96.35491 -38 HIS A O 1
ATOM 3510 N N . MET A 1 229 ? -58.24584 48.88231 -7.99183 1.000 92.71778 -37 MET A N 1
ATOM 3511 C CA . MET A 1 229 ? -57.88376 47.57121 -8.51873 1.000 90.40207 -37 MET A CA 1
ATOM 3512 C C . MET A 1 229 ? -58.16987 46.52961 -7.44817 1.000 88.77207 -37 MET A C 1
ATOM 3513 O O . MET A 1 229 ? -57.76636 46.70249 -6.29658 1.000 91.51144 -37 MET A O 1
ATOM 3527 N N . VAL A 1 230 ? -58.84363 45.45215 -7.83142 1.000 94.85735 -36 VAL A N 1
ATOM 3528 C CA . VAL A 1 230 ? -59.03803 44.29588 -6.96282 1.000 86.84029 -36 VAL A CA 1
ATOM 3529 C C . VAL A 1 230 ? -58.09929 43.19174 -7.43482 1.000 84.12394 -36 VAL A C 1
ATOM 3530 O O . VAL A 1 230 ? -58.14241 42.78454 -8.60397 1.000 84.24233 -36 VAL A O 1
ATOM 3543 N N . LEU A 1 231 ? -57.27035 42.69532 -6.52685 1.000 81.85035 -35 LEU A N 1
ATOM 3544 C CA . LEU A 1 231 ? -56.23527 41.72946 -6.84957 1.000 79.28931 -35 LEU A CA 1
ATOM 3545 C C . LEU A 1 231 ? -56.37523 40.48593 -5.98543 1.000 80.99669 -35 LEU A C 1
ATOM 3546 O O . LEU A 1 231 ? -56.61631 40.57428 -4.78027 1.000 84.58909 -35 LEU A O 1
ATOM 3562 N N . LEU A 1 232 ? -56.18090 39.32847 -6.61537 1.000 77.31436 -34 LEU A N 1
ATOM 3563 C CA . LEU A 1 232 ? -56.12063 38.03901 -5.94118 1.000 92.55415 -34 LEU A CA 1
ATOM 3564 C C . LEU A 1 232 ? -54.86961 37.30598 -6.40096 1.000 86.74791 -34 LEU A C 1
ATOM 3565 O O . LEU A 1 232 ? -54.51708 37.38236 -7.57756 1.000 75.04285 -34 LEU A O 1
ATOM 3581 N N . GLU A 1 233 ? -54.20873 36.58347 -5.49025 1.000 88.77902 -33 GLU A N 1
ATOM 3582 C CA . GLU A 1 233 ? -52.91254 35.99682 -5.79916 1.000 78.77488 -33 GLU A CA 1
ATOM 3583 C C . GLU A 1 233 ? -52.71581 34.62881 -5.15906 1.000 83.71357 -33 GLU A C 1
ATOM 3584 O O . GLU A 1 233 ? -53.13561 34.38769 -4.03058 1.000 79.56084 -33 GLU A O 1
ATOM 3596 N N . PHE A 1 234 ? -52.00561 33.74847 -5.88820 1.000 67.64446 -32 PHE A N 1
ATOM 3597 C CA . PHE A 1 234 ? -51.42299 32.51518 -5.34908 1.000 67.65795 -32 PHE A CA 1
ATOM 3598 C C . PHE A 1 234 ? -49.91648 32.54021 -5.59429 1.000 77.46016 -32 PHE A C 1
ATOM 3599 O O . PHE A 1 234 ? -49.46116 33.03330 -6.63045 1.000 80.33250 -32 PHE A O 1
ATOM 3616 N N . VAL A 1 235 ? -49.14161 32.01710 -4.64286 1.000 71.92175 -31 VAL A N 1
ATOM 3617 C CA . VAL A 1 235 ? -47.68044 32.07875 -4.71186 1.000 65.05891 -31 VAL A CA 1
ATOM 3618 C C . VAL A 1 235 ? -47.08097 30.88707 -3.97403 1.000 74.71740 -31 VAL A C 1
ATOM 3619 O O . VAL A 1 235 ? -47.42229 30.63990 -2.81640 1.000 67.50187 -31 VAL A O 1
ATOM 3632 N N . THR A 1 236 ? -46.13808 30.19320 -4.61482 1.000 63.86581 -30 THR A N 1
ATOM 3633 C CA . THR A 1 236 ? -45.42726 29.08331 -3.98682 1.000 61.60454 -30 THR A CA 1
ATOM 3634 C C . THR A 1 236 ? -43.95125 29.12768 -4.35751 1.000 57.64322 -30 THR A C 1
ATOM 3635 O O . THR A 1 236 ? -43.58741 29.56652 -5.45447 1.000 67.14585 -30 THR A O 1
ATOM 3646 N N . ALA A 1 237 ? -43.10708 28.64454 -3.44875 1.000 62.49374 -29 ALA A N 1
ATOM 3647 C CA . ALA A 1 237 ? -41.67899 28.54207 -3.70039 1.000 62.97785 -29 ALA A CA 1
ATOM 3648 C C . ALA A 1 237 ? -41.30695 27.13429 -4.14579 1.000 53.81668 -29 ALA A C 1
ATOM 3649 O O . ALA A 1 237 ? -41.95832 26.15381 -3.77775 1.000 62.51039 -29 ALA A O 1
ATOM 3656 N N . ALA A 1 238 ? -40.21255 27.03701 -4.89024 1.000 54.41483 -28 ALA A N 1
ATOM 3657 C CA . ALA A 1 238 ? -39.72574 25.77084 -5.41671 1.000 58.58202 -28 ALA A CA 1
ATOM 3658 C C . ALA A 1 238 ? -38.26242 25.96892 -5.77892 1.000 52.34767 -28 ALA A C 1
ATOM 3659 O O . ALA A 1 238 ? -37.78498 27.09464 -5.90516 1.000 56.91575 -28 ALA A O 1
ATOM 3666 N N . GLY A 1 239 ? -37.57365 24.85512 -5.99285 1.000 51.91211 -27 GLY A N 1
ATOM 3667 C CA . GLY A 1 239 ? -36.18723 24.88652 -6.43715 1.000 56.99854 -27 GLY A CA 1
ATOM 3668 C C . GLY A 1 239 ? -35.90982 24.13997 -7.72795 1.000 68.98587 -27 GLY A C 1
ATOM 3669 O O . GLY A 1 239 ? -36.68831 23.28691 -8.15987 1.000 51.53792 -27 GLY A O 1
ATOM 3673 N N . ILE A 1 240 ? -34.78095 24.44672 -8.36087 1.000 49.85161 -26 ILE A N 1
ATOM 3674 C CA . ILE A 1 240 ? -34.33181 23.78193 -9.57827 1.000 55.68876 -26 ILE A CA 1
ATOM 3675 C C . ILE A 1 240 ? -32.85051 23.45707 -9.42515 1.000 50.64117 -26 ILE A C 1
ATOM 3676 O O . ILE A 1 240 ? -32.03001 24.34657 -9.15319 1.000 53.76875 -26 ILE A O 1
ATOM 3692 N N . THR A 1 241 ? -32.50842 22.18137 -9.57501 1.000 53.52802 -25 THR A N 1
ATOM 3693 C CA . THR A 1 241 ? -31.12519 21.72841 -9.56665 1.000 54.76518 -25 THR A CA 1
ATOM 3694 C C . THR A 1 241 ? -30.66070 21.49210 -11.00009 1.000 58.24970 -25 THR A C 1
ATOM 3695 O O . THR A 1 241 ? -31.46121 21.45204 -11.94256 1.000 52.08595 -25 THR A O 1
ATOM 3706 N N . HIS A 1 242 ? -29.34474 21.33470 -11.16575 1.000 51.42337 -24 HIS A N 1
ATOM 3707 C CA . HIS A 1 242 ? -28.78084 21.30548 -12.51596 1.000 59.99911 -24 HIS A CA 1
ATOM 3708 C C . HIS A 1 242 ? -29.39470 20.19241 -13.34854 1.000 55.93540 -24 HIS A C 1
ATOM 3709 O O . HIS A 1 242 ? -29.62390 20.36573 -14.55548 1.000 53.38298 -24 HIS A O 1
ATOM 3723 N N . GLY A 1 243 ? -29.69892 19.05440 -12.72092 1.000 58.36863 -23 GLY A N 1
ATOM 3724 C CA . GLY A 1 243 ? -30.22611 17.89829 -13.43874 1.000 56.55123 -23 GLY A CA 1
ATOM 3725 C C . GLY A 1 243 ? -31.62313 18.08890 -13.98443 1.000 57.11305 -23 GLY A C 1
ATOM 3726 O O . GLY A 1 243 ? -32.03400 17.32385 -14.85329 1.000 58.96266 -23 GLY A O 1
ATOM 3730 N N . MET A 1 244 ? -32.35859 19.08900 -13.49499 1.000 55.95619 -22 MET A N 1
ATOM 3731 C CA . MET A 1 244 ? -33.66622 19.43414 -14.04052 1.000 61.35843 -22 MET A CA 1
ATOM 3732 C C . MET A 1 244 ? -33.58604 20.28968 -15.29778 1.000 57.14558 -22 MET A C 1
ATOM 3733 O O . MET A 1 244 ? -34.62774 20.54702 -15.91519 1.000 52.75411 -22 MET A O 1
ATOM 3747 N N . ASP A 1 245 ? -32.41099 20.79176 -15.66013 1.000 60.90192 -21 ASP A N 1
ATOM 3748 C CA . ASP A 1 245 ? -32.28107 21.80059 -16.71249 1.000 55.00860 -21 ASP A CA 1
ATOM 3749 C C . ASP A 1 245 ? -31.58060 21.17358 -17.90827 1.000 61.52923 -21 ASP A C 1
ATOM 3750 O O . ASP A 1 245 ? -30.35517 21.00112 -17.91322 1.000 55.04658 -21 ASP A O 1
ATOM 3759 N N . GLU A 1 246 ? -32.37397 20.83827 -18.92835 1.000 59.06276 -20 GLU A N 1
ATOM 3760 C CA . GLU A 1 246 ? -31.83874 20.26703 -20.15819 1.000 69.59226 -20 GLU A CA 1
ATOM 3761 C C . GLU A 1 246 ? -30.71174 21.11388 -20.72668 1.000 59.79029 -20 GLU A C 1
ATOM 3762 O O . GLU A 1 246 ? -29.80849 20.58579 -21.37978 1.000 68.54025 -20 GLU A O 1
ATOM 3774 N N . LEU A 1 247 ? -30.73105 22.41919 -20.48153 1.000 62.38169 -19 LEU A N 1
ATOM 3775 C CA . LEU A 1 247 ? -29.75278 23.32303 -21.06667 1.000 62.53944 -19 LEU A CA 1
ATOM 3776 C C . LEU A 1 247 ? -28.52717 23.53521 -20.19229 1.000 58.96600 -19 LEU A C 1
ATOM 3777 O O . LEU A 1 247 ? -27.67386 24.35227 -20.55015 1.000 66.04755 -19 LEU A O 1
ATOM 3793 N N . TYR A 1 248 ? -28.41199 22.82148 -19.06699 1.000 67.58978 -18 TYR A N 1
ATOM 3794 C CA . TYR A 1 248 ? -27.28604 23.03376 -18.16184 1.000 61.41326 -18 TYR A CA 1
ATOM 3795 C C . TYR A 1 248 ? -25.94828 22.88581 -18.88538 1.000 61.25470 -18 TYR A C 1
ATOM 3796 O O . TYR A 1 248 ? -25.06963 23.74576 -18.76913 1.000 66.10505 -18 TYR A O 1
ATOM 3814 N N . LYS A 1 249 ? -25.78443 21.81755 -19.66464 1.000 79.27014 -17 LYS A N 1
ATOM 3815 C CA . LYS A 1 249 ? -24.49735 21.56176 -20.30383 1.000 82.81877 -17 LYS A CA 1
ATOM 3816 C C . LYS A 1 249 ? -24.04454 22.70017 -21.20890 1.000 84.00399 -17 LYS A C 1
ATOM 3817 O O . LYS A 1 249 ? -22.84096 22.83351 -21.44968 1.000 101.68856 -17 LYS A O 1
ATOM 3836 N N . TYR A 1 250 ? -24.96624 23.52799 -21.70830 1.000 79.45459 -16 TYR A N 1
ATOM 3837 C CA . TYR A 1 250 ? -24.60080 24.56023 -22.66840 1.000 80.94351 -16 TYR A CA 1
ATOM 3838 C C . TYR A 1 250 ? -24.41959 25.94796 -22.06418 1.000 83.44046 -16 TYR A C 1
ATOM 3839 O O . TYR A 1 250 ? -23.72649 26.77487 -22.66696 1.000 88.56627 -16 TYR A O 1
ATOM 3857 N N . ARG A 1 251 ? -25.02787 26.24240 -20.92103 1.000 78.00041 -15 ARG A N 1
ATOM 3858 C CA . ARG A 1 251 ? -24.93989 27.59136 -20.35368 1.000 93.75212 -15 ARG A CA 1
ATOM 3859 C C . ARG A 1 251 ? -23.81371 27.70076 -19.32838 1.000 102.19627 -15 ARG A C 1
ATOM 3860 O O . ARG A 1 251 ? -23.97454 28.26456 -18.24651 1.000 111.86947 -15 ARG A O 1
ATOM 3881 N N . ILE A 1 252 ? -22.64799 27.16146 -19.67728 1.000 102.77693 -14 ILE A N 1
ATOM 3882 C CA . ILE A 1 252 ? -21.47633 27.20990 -18.81007 1.000 114.42790 -14 ILE A CA 1
ATOM 3883 C C . ILE A 1 252 ? -20.39328 28.13206 -19.35229 1.000 123.59587 -14 ILE A C 1
ATOM 3884 O O . ILE A 1 252 ? -19.46625 28.48174 -18.60219 1.000 123.80382 -14 ILE A O 1
ATOM 3900 N N . ARG A 1 253 ? -20.48156 28.54725 -20.61155 1.000 119.96188 -13 ARG A N 1
ATOM 3901 C CA . ARG A 1 253 ? -19.40755 29.29016 -21.25995 1.000 116.46376 -13 ARG A CA 1
ATOM 3902 C C . ARG A 1 253 ? -19.71152 30.78837 -21.24774 1.000 113.85395 -13 ARG A C 1
ATOM 3903 O O . ARG A 1 253 ? -20.62746 31.24449 -20.55892 1.000 112.41256 -13 ARG A O 1
ATOM 3924 N N . GLU A 1 259 ? -24.41119 33.01307 -13.02043 1.000 113.61635 -7 GLU A N 1
ATOM 3925 C CA . GLU A 1 259 ? -24.96605 31.85165 -12.25882 1.000 104.45842 -7 GLU A CA 1
ATOM 3926 C C . GLU A 1 259 ? -26.06537 32.34470 -11.30802 1.000 100.71790 -7 GLU A C 1
ATOM 3927 O O . GLU A 1 259 ? -26.85882 33.20920 -11.68324 1.000 110.21309 -7 GLU A O 1
ATOM 3939 N N . ASN A 1 260 ? -26.11708 31.78774 -10.09293 1.000 88.12497 -6 ASN A N 1
ATOM 3940 C CA . ASN A 1 260 ? -27.09711 32.12949 -9.05734 1.000 85.02167 -6 ASN A CA 1
ATOM 3941 C C . ASN A 1 260 ? -28.47037 31.54296 -9.34613 1.000 75.87133 -6 ASN A C 1
ATOM 3942 O O . ASN A 1 260 ? -29.47280 32.02385 -8.82482 1.000 63.48170 -6 ASN A O 1
ATOM 3953 N N . LEU A 1 261 ? -28.54555 30.50125 -10.16752 1.000 68.08754 -5 LEU A N 1
ATOM 3954 C CA . LEU A 1 261 ? -29.82861 29.96623 -10.59155 1.000 63.87633 -5 LEU A CA 1
ATOM 3955 C C . LEU A 1 261 ? -30.18363 28.63911 -9.95485 1.000 61.16088 -5 LEU A C 1
ATOM 3956 O O . LEU A 1 261 ? -31.36827 28.37082 -9.75149 1.000 60.45374 -5 LEU A O 1
ATOM 3972 N N . TYR A 1 262 ? -29.20227 27.78799 -9.67612 1.000 55.53745 -4 TYR A N 1
ATOM 3973 C CA . TYR A 1 262 ? -29.47382 26.42445 -9.24645 1.000 56.97377 -4 TYR A CA 1
ATOM 3974 C C . TYR A 1 262 ? -29.37270 26.31779 -7.73227 1.000 53.47678 -4 TYR A C 1
ATOM 3975 O O . TYR A 1 262 ? -28.51778 26.94986 -7.11482 1.000 54.10699 -4 TYR A O 1
ATOM 3993 N N . PHE A 1 263 ? -30.29895 25.55294 -7.15171 1.000 56.52714 -3 PHE A N 1
ATOM 3994 C CA . PHE A 1 263 ? -30.32186 25.20136 -5.73261 1.000 62.80808 -3 PHE A CA 1
ATOM 3995 C C . PHE A 1 263 ? -29.01574 24.54005 -5.35482 1.000 57.81728 -3 PHE A C 1
ATOM 3996 O O . PHE A 1 263 ? -28.69496 23.47424 -5.88268 1.000 58.80914 -3 PHE A O 1
ATOM 4013 N N . GLN A 1 264 ? -28.24507 25.16145 -4.44068 1.000 59.35357 -2 GLN A N 1
ATOM 4014 C CA . GLN A 1 264 ? -26.89913 24.65577 -4.16514 1.000 57.40729 -2 GLN A CA 1
ATOM 4015 C C . GLN A 1 264 ? -26.92606 23.35519 -3.36652 1.000 57.73559 -2 GLN A C 1
ATOM 4016 O O . GLN A 1 264 ? -26.06739 22.48538 -3.55374 1.000 60.41344 -2 GLN A O 1
ATOM 4030 N N . GLY A 1 265 ? -27.86024 23.21649 -2.44482 1.000 55.40350 -1 GLY A N 1
ATOM 4031 C CA . GLY A 1 265 ? -27.74816 22.11035 -1.51610 1.000 64.25232 -1 GLY A CA 1
ATOM 4032 C C . GLY A 1 265 ? -26.58805 22.29743 -0.53939 1.000 62.03616 -1 GLY A C 1
ATOM 4033 O O . GLY A 1 265 ? -25.92525 23.33552 -0.46142 1.000 54.62484 -1 GLY A O 1
ATOM 4037 N N . ALA A 1 266 ? -26.33879 21.24270 0.22113 1.000 54.40680 0 ALA A N 1
ATOM 4038 C CA . ALA A 1 266 ? -25.28599 21.26358 1.21719 1.000 64.25286 0 ALA A CA 1
ATOM 4039 C C . ALA A 1 266 ? -23.94994 20.87923 0.59584 1.000 68.46739 0 ALA A C 1
ATOM 4040 O O . ALA A 1 266 ? -23.87808 20.21021 -0.43366 1.000 64.66498 0 ALA A O 1
ATOM 4047 N N . THR A 1 267 ? -22.88021 21.32505 1.24272 1.000 61.08738 1 THR A N 1
ATOM 4048 C CA . THR A 1 267 ? -21.51666 20.96231 0.87243 1.000 67.77998 1 THR A CA 1
ATOM 4049 C C . THR A 1 267 ? -21.00213 19.91410 1.85217 1.000 67.78999 1 THR A C 1
ATOM 4050 O O . THR A 1 267 ? -20.89150 20.18488 3.05310 1.000 72.50910 1 THR A O 1
ATOM 4061 N N . SER A 1 268 ? -20.67106 18.73535 1.33813 1.000 72.80525 2 SER A N 1
ATOM 4062 C CA . SER A 1 268 ? -19.94786 17.72798 2.10695 1.000 70.20137 2 SER A CA 1
ATOM 4063 C C . SER A 1 268 ? -18.45545 17.81601 1.80521 1.000 80.09259 2 SER A C 1
ATOM 4064 O O . SER A 1 268 ? -18.03819 18.32960 0.76310 1.000 81.21804 2 SER A O 1
ATOM 4072 N N . ALA A 1 269 ? -17.64460 17.31850 2.74288 1.000 73.46605 3 ALA A N 1
ATOM 4073 C CA . ALA A 1 269 ? -16.20029 17.47784 2.60926 1.000 80.35700 3 ALA A CA 1
ATOM 4074 C C . ALA A 1 269 ? -15.70283 16.87368 1.30141 1.000 87.89076 3 ALA A C 1
ATOM 4075 O O . ALA A 1 269 ? -14.81529 17.43270 0.64549 1.000 94.95601 3 ALA A O 1
ATOM 4082 N N . ILE A 1 270 ? -16.27665 15.73709 0.89713 1.000 87.62793 4 ILE A N 1
ATOM 4083 C CA . ILE A 1 270 ? -15.83409 15.07512 -0.31985 1.000 93.16273 4 ILE A CA 1
ATOM 4084 C C . ILE A 1 270 ? -16.04133 15.95535 -1.54244 1.000 89.59408 4 ILE A C 1
ATOM 4085 O O . ILE A 1 270 ? -15.39966 15.74344 -2.57569 1.000 98.23452 4 ILE A O 1
ATOM 4101 N N . ASP A 1 271 ? -16.95578 16.92135 -1.46461 1.000 85.24481 5 ASP A N 1
ATOM 4102 C CA . ASP A 1 271 ? -17.20781 17.81493 -2.58613 1.000 79.69018 5 ASP A CA 1
ATOM 4103 C C . ASP A 1 271 ? -16.05771 18.78035 -2.83925 1.000 97.37443 5 ASP A C 1
ATOM 4104 O O . ASP A 1 271 ? -16.04990 19.44078 -3.88326 1.000 81.25345 5 ASP A O 1
ATOM 4113 N N . ILE A 1 272 ? -15.12183 18.90334 -1.89921 1.000 89.68920 6 ILE A N 1
ATOM 4114 C CA . ILE A 1 272 ? -13.96073 19.77976 -2.03946 1.000 88.16921 6 ILE A CA 1
ATOM 4115 C C . ILE A 1 272 ? -12.73591 18.87899 -2.15811 1.000 89.64675 6 ILE A C 1
ATOM 4116 O O . ILE A 1 272 ? -12.26250 18.35166 -1.13926 1.000 99.83780 6 ILE A O 1
ATOM 4132 N N . PRO A 1 273 ? -12.19689 18.65724 -3.35081 1.000 78.22170 7 PRO A N 1
ATOM 4133 C CA . PRO A 1 273 ? -10.97892 17.85202 -3.46478 1.000 93.63141 7 PRO A CA 1
ATOM 4134 C C . PRO A 1 273 ? -9.75738 18.66742 -3.08485 1.000 87.37803 7 PRO A C 1
ATOM 4135 O O . PRO A 1 273 ? -9.73653 19.89405 -3.19954 1.000 104.07244 7 PRO A O 1
ATOM 4146 N N . PHE A 1 274 ? -8.73067 17.96742 -2.61914 1.000 92.72672 8 PHE A N 1
ATOM 4147 C CA . PHE A 1 274 ? -7.48138 18.63126 -2.29468 1.000 97.13631 8 PHE A CA 1
ATOM 4148 C C . PHE A 1 274 ? -7.04656 19.50982 -3.46673 1.000 107.40709 8 PHE A C 1
ATOM 4149 O O . PHE A 1 274 ? -6.94985 19.01709 -4.59979 1.000 96.88607 8 PHE A O 1
ATOM 4166 N N . PRO A 1 275 ? -6.78576 20.80257 -3.24181 1.000 92.82317 9 PRO A N 1
ATOM 4167 C CA . PRO A 1 275 ? -6.51523 21.70543 -4.37490 1.000 94.17598 9 PRO A CA 1
ATOM 4168 C C . PRO A 1 275 ? -5.25437 21.38055 -5.15856 1.000 97.57514 9 PRO A C 1
ATOM 4169 O O . PRO A 1 275 ? -5.14684 21.78520 -6.32061 1.000 109.18144 9 PRO A O 1
ATOM 4180 N N . GLY A 1 276 ? -4.29213 20.67907 -4.57026 1.000 103.45495 10 GLY A N 1
ATOM 4181 C CA . GLY A 1 276 ? -3.02761 20.46854 -5.24605 1.000 123.07283 10 GLY A CA 1
ATOM 4182 C C . GLY A 1 276 ? -2.04086 21.59974 -5.06542 1.000 121.82694 10 GLY A C 1
ATOM 4183 O O . GLY A 1 276 ? -1.17386 21.80595 -5.92164 1.000 118.13863 10 GLY A O 1
ATOM 4187 N N . THR A 1 277 ? -2.14565 22.33196 -3.96112 1.000 114.78653 11 THR A N 1
ATOM 4188 C CA . THR A 1 277 ? -1.36099 23.53296 -3.72804 1.000 94.19409 11 THR A CA 1
ATOM 4189 C C . THR A 1 277 ? -0.82570 23.49862 -2.30796 1.000 96.52790 11 THR A C 1
ATOM 4190 O O . THR A 1 277 ? -1.51085 23.02699 -1.39618 1.000 104.70035 11 THR A O 1
ATOM 4201 N N . ALA A 1 278 ? 0.39272 24.00312 -2.12158 1.000 99.54830 12 ALA A N 1
ATOM 4202 C CA . ALA A 1 278 ? 0.94891 24.09385 -0.77559 1.000 91.61110 12 ALA A CA 1
ATOM 4203 C C . ALA A 1 278 ? 0.05408 24.93947 0.12413 1.000 105.24436 12 ALA A C 1
ATOM 4204 O O . ALA A 1 278 ? -0.26605 24.54615 1.25207 1.000 94.30996 12 ALA A O 1
ATOM 4211 N N . THR A 1 279 ? -0.37215 26.10264 -0.36907 1.000 105.66401 13 THR A N 1
ATOM 4212 C CA . THR A 1 279 ? -1.20739 27.01644 0.39182 1.000 95.04944 13 THR A CA 1
ATOM 4213 C C . THR A 1 279 ? -2.21219 27.67926 -0.54180 1.000 90.75816 13 THR A C 1
ATOM 4214 O O . THR A 1 279 ? -2.05623 27.67274 -1.76544 1.000 92.65067 13 THR A O 1
ATOM 4225 N N . GLY A 1 280 ? -3.23924 28.26904 0.04976 1.000 82.42177 14 GLY A N 1
ATOM 4226 C CA . GLY A 1 280 ? -4.18262 29.05252 -0.71648 1.000 81.16548 14 GLY A CA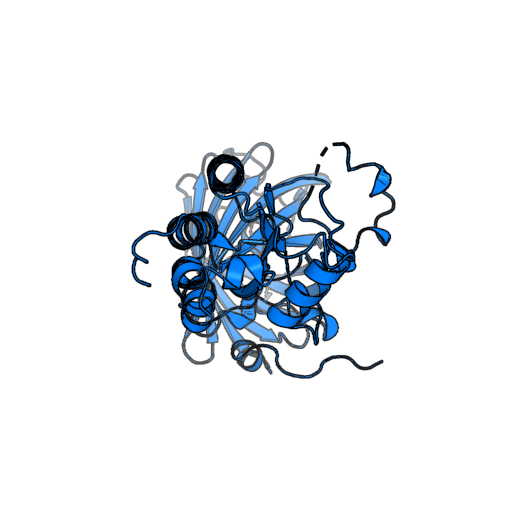 1
ATOM 4227 C C . GLY A 1 280 ? -5.49720 29.20571 0.02020 1.000 77.77550 14 GLY A C 1
ATOM 4228 O O . GLY A 1 280 ? -5.62499 28.86431 1.19294 1.000 82.77156 14 GLY A O 1
ATOM 4232 N N . VAL A 1 281 ? -6.47380 29.73177 -0.70974 1.000 78.91692 15 VAL A N 1
ATOM 4233 C CA . VAL A 1 281 ? -7.82217 29.95264 -0.20378 1.000 78.21028 15 VAL A CA 1
ATOM 4234 C C . VAL A 1 281 ? -8.79123 29.36394 -1.21854 1.000 79.90507 15 VAL A C 1
ATOM 4235 O O . VAL A 1 281 ? -8.54950 29.43669 -2.42817 1.000 76.21414 15 VAL A O 1
ATOM 4248 N N . ILE A 1 282 ? -9.87820 28.76837 -0.72485 1.000 71.19328 16 ILE A N 1
ATOM 4249 C CA . ILE A 1 282 ? -10.88428 28.10247 -1.55070 1.000 70.06305 16 ILE A CA 1
ATOM 4250 C C . ILE A 1 282 ? -12.23046 28.71660 -1.19418 1.000 69.04494 16 ILE A C 1
ATOM 4251 O O . ILE A 1 282 ? -12.83886 28.34579 -0.18546 1.000 74.05379 16 ILE A O 1
ATOM 4267 N N . ASP A 1 283 ? -12.71934 29.62372 -2.03453 1.000 72.95754 17 ASP A N 1
ATOM 4268 C CA . ASP A 1 283 ? -13.91095 30.40493 -1.71234 1.000 68.88786 17 ASP A CA 1
ATOM 4269 C C . ASP A 1 283 ? -15.15066 29.75947 -2.33157 1.000 63.92820 17 ASP A C 1
ATOM 4270 O O . ASP A 1 283 ? -15.81866 30.31805 -3.19792 1.000 64.85979 17 ASP A O 1
ATOM 4279 N N . GLU A 1 284 ? -15.45980 28.55644 -1.83494 1.000 65.23041 18 GLU A N 1
ATOM 4280 C CA . GLU A 1 284 ? -16.59513 27.79928 -2.35591 1.000 69.61316 18 GLU A CA 1
ATOM 4281 C C . GLU A 1 284 ? -17.92497 28.47771 -2.04729 1.000 64.59250 18 GLU A C 1
ATOM 4282 O O . GLU A 1 284 ? -18.86885 28.36616 -2.83853 1.000 68.87072 18 GLU A O 1
ATOM 4294 N N . GLY A 1 285 ? -18.04021 29.14238 -0.90626 1.000 62.51450 19 GLY A N 1
ATOM 4295 C CA . GLY A 1 285 ? -19.24275 29.88906 -0.60730 1.000 57.72974 19 GLY A CA 1
ATOM 4296 C C . GLY A 1 285 ? -19.32490 31.24326 -1.26946 1.000 60.06229 19 GLY A C 1
ATOM 4297 O O . GLY A 1 285 ? -20.28124 31.98807 -1.03861 1.000 56.05467 19 GLY A O 1
ATOM 4301 N N . ASN A 1 286 ? -18.30891 31.60865 -2.04437 1.000 70.28362 20 ASN A N 1
ATOM 4302 C CA . ASN A 1 286 ? -18.31058 32.81496 -2.86671 1.000 62.96596 20 ASN A CA 1
ATOM 4303 C C . ASN A 1 286 ? -18.64185 34.06627 -2.05641 1.000 59.15127 20 ASN A C 1
ATOM 4304 O O . ASN A 1 286 ? -19.57553 34.80947 -2.35966 1.000 58.57552 20 ASN A O 1
ATOM 4315 N N . VAL A 1 287 ? -17.83319 34.32582 -1.02967 1.000 59.12735 21 VAL A N 1
ATOM 4316 C CA . VAL A 1 287 ? -17.99606 35.54106 -0.23609 1.000 54.70649 21 VAL A CA 1
ATOM 4317 C C . VAL A 1 287 ? -16.77360 36.44737 -0.27218 1.000 57.42435 21 VAL A C 1
ATOM 4318 O O . VAL A 1 287 ? -16.83301 37.54714 0.27568 1.000 60.85505 21 VAL A O 1
ATOM 4331 N N . LEU A 1 288 ? -15.68078 36.03901 -0.91240 1.000 59.85069 22 LEU A N 1
ATOM 4332 C CA . LEU A 1 288 ? -14.42734 36.77209 -0.85935 1.000 69.91042 22 LEU A CA 1
ATOM 4333 C C . LEU A 1 288 ? -14.10256 37.40464 -2.20321 1.000 75.30636 22 LEU A C 1
ATOM 4334 O O . LEU A 1 288 ? -14.23466 36.76431 -3.24617 1.000 72.12518 22 LEU A O 1
ATOM 4350 N N . SER A 1 289 ? -13.64489 38.65080 -2.17454 1.000 68.67499 23 SER A N 1
ATOM 4351 C CA . SER A 1 289 ? -13.20723 39.31011 -3.39400 1.000 70.36873 23 SER A CA 1
ATOM 4352 C C . SER A 1 289 ? -11.87848 38.73167 -3.87360 1.000 76.63486 23 SER A C 1
ATOM 4353 O O . SER A 1 289 ? -11.08873 38.18064 -3.09997 1.000 70.58279 23 SER A O 1
ATOM 4361 N N . ALA A 1 290 ? -11.62536 38.88516 -5.17462 1.000 71.67432 24 ALA A N 1
ATOM 4362 C CA . ALA A 1 290 ? -10.34156 38.46904 -5.72628 1.000 73.84849 24 ALA A CA 1
ATOM 4363 C C . ALA A 1 290 ? -9.18744 39.21834 -5.07191 1.000 66.85732 24 ALA A C 1
ATOM 4364 O O . ALA A 1 290 ? -8.10349 38.65434 -4.86445 1.000 68.35700 24 ALA A O 1
ATOM 4371 N N . VAL A 1 291 ? -9.38947 40.50152 -4.75774 1.000 70.10995 25 VAL A N 1
ATOM 4372 C CA . VAL A 1 291 ? -8.33234 41.28433 -4.12270 1.000 72.69483 25 VAL A CA 1
ATOM 4373 C C . VAL A 1 291 ? -8.00171 40.70982 -2.74915 1.000 67.99487 25 VAL A C 1
ATOM 4374 O O . VAL A 1 291 ? -6.83212 40.65596 -2.34659 1.000 70.41360 25 VAL A O 1
ATOM 4387 N N . THR A 1 292 ? -9.02861 40.28753 -2.00623 1.000 77.51875 26 THR A N 1
ATOM 4388 C CA . THR A 1 292 ? -8.79999 39.68575 -0.69815 1.000 74.76625 26 THR A CA 1
ATOM 4389 C C . THR A 1 292 ? -8.05414 38.36310 -0.84031 1.000 72.41797 26 THR A C 1
ATOM 4390 O O . THR A 1 292 ? -7.07369 38.10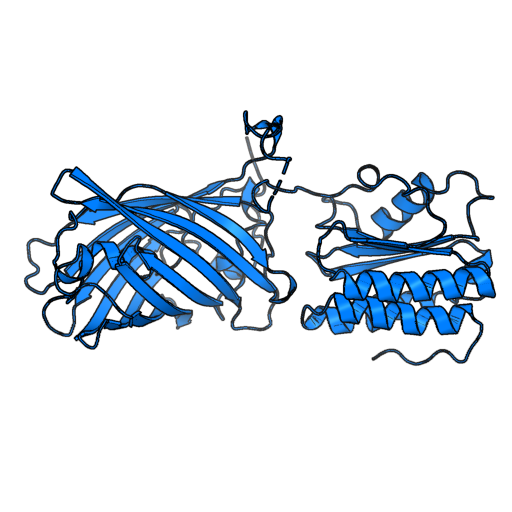574 -0.13640 1.000 68.45842 26 THR A O 1
ATOM 4401 N N . GLN A 1 293 ? -8.51617 37.50296 -1.75378 1.000 63.51754 27 GLN A N 1
ATOM 4402 C CA . GLN A 1 293 ? -7.84304 36.22653 -1.96303 1.000 67.54876 27 GLN A CA 1
ATOM 4403 C C . GLN A 1 293 ? -6.39320 36.44630 -2.36010 1.000 72.83583 27 GLN A C 1
ATOM 4404 O O . GLN A 1 293 ? -5.50264 35.69272 -1.94975 1.000 78.92117 27 GLN A O 1
ATOM 4418 N N . GLY A 1 294 ? -6.13689 37.48562 -3.15481 1.000 74.11310 28 GLY A N 1
ATOM 4419 C CA . GLY A 1 294 ? -4.76762 37.79326 -3.51824 1.000 67.81179 28 GLY A CA 1
ATOM 4420 C C . GLY A 1 294 ? -3.92577 38.18706 -2.32288 1.000 74.83223 28 GLY A C 1
ATOM 4421 O O . GLY A 1 294 ? -2.74514 37.84352 -2.24648 1.000 80.36074 28 GLY A O 1
ATOM 4425 N N . SER A 1 295 ? -4.51902 38.92027 -1.37616 1.000 68.06058 29 SER A N 1
ATOM 4426 C CA . SER A 1 295 ? -3.77293 39.33054 -0.19402 1.000 73.92773 29 SER A CA 1
ATOM 4427 C C . SER A 1 295 ? -3.54519 38.14615 0.73749 1.000 70.93588 29 SER A C 1
ATOM 4428 O O . SER A 1 295 ? -2.41312 37.87159 1.14113 1.000 73.15604 29 SER A O 1
ATOM 4436 N N . VAL A 1 296 ? -4.61866 37.42839 1.08280 1.000 69.24726 30 VAL A N 1
ATOM 4437 C CA . VAL A 1 296 ? -4.48176 36.19234 1.84703 1.000 72.59043 30 VAL A CA 1
ATOM 4438 C C . VAL A 1 296 ? -3.48599 35.25591 1.18143 1.000 75.48899 30 VAL A C 1
ATOM 4439 O O . VAL A 1 296 ? -2.67532 34.61020 1.85359 1.000 73.14179 30 VAL A O 1
ATOM 4452 N N . GLY A 1 297 ? -3.54314 35.14747 -0.14575 1.000 78.15933 31 GLY A N 1
ATOM 4453 C CA . GLY A 1 297 ? -2.60128 34.28708 -0.84811 1.000 73.13126 31 GLY A CA 1
ATOM 4454 C C . GLY A 1 297 ? -1.15222 34.62739 -0.54627 1.000 82.40775 31 GLY A C 1
ATOM 4455 O O . GLY A 1 297 ? -0.35076 33.75365 -0.20543 1.000 84.53399 31 GLY A O 1
ATOM 4459 N N . ARG A 1 298 ? -0.79365 35.90786 -0.66849 1.000 80.45634 32 ARG A N 1
ATOM 4460 C CA . ARG A 1 298 ? 0.59157 36.29642 -0.43157 1.000 78.63000 32 ARG A CA 1
ATOM 4461 C C . ARG A 1 298 ? 0.99187 36.05116 1.01708 1.000 79.37557 32 ARG A C 1
ATOM 4462 O O . ARG A 1 298 ? 2.13007 35.66282 1.29194 1.000 81.88721 32 ARG A O 1
ATOM 4483 N N . SER A 1 299 ? 0.06961 36.28070 1.95574 1.000 78.21008 33 SER A N 1
ATOM 4484 C CA . SER A 1 299 ? 0.38433 36.08472 3.36999 1.000 86.86434 33 SER A CA 1
ATOM 4485 C C . SER A 1 299 ? 0.66940 34.61787 3.66393 1.000 91.99029 33 SER A C 1
ATOM 4486 O O . SER A 1 299 ? 1.71073 34.27522 4.23272 1.000 93.55903 33 SER A O 1
ATOM 4494 N N . LEU A 1 300 ? -0.26304 33.73245 3.29085 1.000 82.44948 34 LEU A N 1
ATOM 4495 C CA . LEU A 1 300 ? -0.07354 32.31071 3.56376 1.000 89.41008 34 LEU A CA 1
ATOM 4496 C C . LEU A 1 300 ? 1.20506 31.80550 2.90973 1.000 92.50072 34 LEU A C 1
ATOM 4497 O O . LEU A 1 300 ? 1.91075 30.96186 3.47197 1.000 91.48961 34 LEU A O 1
ATOM 4513 N N . GLN A 1 301 ? 1.52249 32.32194 1.72151 1.000 94.59684 35 GLN A N 1
ATOM 4514 C CA . GLN A 1 301 ? 2.78146 31.96770 1.08359 1.000 108.41607 35 GLN A CA 1
ATOM 4515 C C . GLN A 1 301 ? 3.96921 32.48204 1.88907 1.000 102.54519 35 GLN A C 1
ATOM 4516 O O . GLN A 1 301 ? 4.99483 31.80074 1.99004 1.000 105.42337 35 GLN A O 1
ATOM 4530 N N . ASP A 1 302 ? 3.85324 33.68356 2.46194 1.000 100.64234 36 ASP A N 1
ATOM 4531 C CA . ASP A 1 302 ? 4.88821 34.18038 3.36273 1.000 108.06862 36 ASP A CA 1
ATOM 4532 C C . ASP A 1 302 ? 5.09196 33.22647 4.53114 1.000 93.90554 36 ASP A C 1
ATOM 4533 O O . ASP A 1 302 ? 6.22406 32.85453 4.85737 1.000 94.84031 36 ASP A O 1
ATOM 4542 N N . LEU A 1 303 ? 3.99346 32.82969 5.17958 1.000 92.69826 37 LEU A N 1
ATOM 4543 C CA . LEU A 1 303 ? 4.08111 31.92325 6.31957 1.000 105.71189 37 LEU A CA 1
ATOM 4544 C C . LEU A 1 303 ? 4.77968 30.62654 5.93745 1.000 93.56723 37 LEU A C 1
ATOM 4545 O O . LEU A 1 303 ? 5.64648 30.13734 6.67137 1.000 97.90552 37 LEU A O 1
ATOM 4561 N N . SER A 1 304 ? 4.41642 30.06138 4.78312 1.000 98.91077 38 SER A N 1
ATOM 4562 C CA . SER A 1 304 ? 5.02906 28.81959 4.32435 1.000 94.19145 38 SER A CA 1
ATOM 4563 C C . SER A 1 304 ? 6.53469 28.98210 4.15171 1.000 109.40650 38 SER A C 1
ATOM 4564 O O . SER A 1 304 ? 7.32503 28.30023 4.80977 1.000 105.55517 38 SER A O 1
ATOM 4572 N N . GLU A 1 305 ? 6.94997 29.89551 3.26912 1.000 111.17009 39 GLU A N 1
ATOM 4573 C CA . GLU A 1 305 ? 8.36934 30.03821 2.96793 1.000 109.94353 39 GLU A CA 1
ATOM 4574 C C . GLU A 1 305 ? 9.19451 30.30408 4.22370 1.000 102.31093 39 GLU A C 1
ATOM 4575 O O . GLU A 1 305 ? 10.35426 29.88467 4.29921 1.000 109.98256 39 GLU A O 1
ATOM 4587 N N . ALA A 1 306 ? 8.62616 30.99221 5.21362 1.000 103.22666 40 ALA A N 1
ATOM 4588 C CA . ALA A 1 306 ? 9.37255 31.31654 6.42584 1.000 103.33093 40 ALA A CA 1
ATOM 4589 C C . ALA A 1 306 ? 9.30866 30.18102 7.44502 1.000 104.65382 40 ALA A C 1
ATOM 4590 O O . ALA A 1 306 ? 10.33859 29.60436 7.81369 1.000 111.76869 40 ALA A O 1
ATOM 4597 N N . THR A 1 307 ? 8.10153 29.85020 7.90221 1.000 123.14885 41 THR A N 1
ATOM 4598 C CA . THR A 1 307 ? 7.91001 28.84603 8.93583 1.000 114.21355 41 THR A CA 1
ATOM 4599 C C . THR A 1 307 ? 7.75691 27.43787 8.38220 1.000 115.55584 41 THR A C 1
ATOM 4600 O O . THR A 1 307 ? 7.92513 26.46782 9.12874 1.000 105.62268 41 THR A O 1
ATOM 4611 N N . GLY A 1 308 ? 7.43880 27.29850 7.10344 1.000 119.55191 42 GLY A N 1
ATOM 4612 C CA . GLY A 1 308 ? 7.18856 25.98652 6.55932 1.000 102.13869 42 GLY A CA 1
ATOM 4613 C C . GLY A 1 308 ? 5.85021 25.40598 6.93317 1.000 105.64787 42 GLY A C 1
ATOM 4614 O O . GLY A 1 308 ? 5.58849 24.24005 6.61372 1.000 110.57458 42 GLY A O 1
ATOM 4618 N N . ILE A 1 309 ? 4.99976 26.17339 7.61061 1.000 109.22096 43 ILE A N 1
ATOM 4619 C CA . ILE A 1 309 ? 3.62147 25.76641 7.85881 1.000 98.86467 43 ILE A CA 1
ATOM 4620 C C . ILE A 1 309 ? 2.77754 26.21102 6.67507 1.000 108.82517 43 ILE A C 1
ATOM 4621 O O . ILE A 1 309 ? 2.87967 27.35737 6.21742 1.000 99.65564 43 ILE A O 1
ATOM 4637 N N . ASN A 1 310 ? 1.95494 25.30018 6.17895 1.000 98.91066 44 ASN A N 1
ATOM 4638 C CA . ASN A 1 310 ? 1.10398 25.53091 5.02136 1.000 107.85329 44 ASN A CA 1
ATOM 4639 C C . ASN A 1 310 ? -0.33587 25.59844 5.50194 1.000 102.70656 44 ASN A C 1
ATOM 4640 O O . ASN A 1 310 ? -0.81319 24.67715 6.17185 1.000 96.95429 44 ASN A O 1
ATOM 4651 N N . VAL A 1 311 ? -1.01649 26.69049 5.17503 1.000 97.68755 45 VAL A N 1
ATOM 4652 C CA . VAL A 1 311 ? -2.39771 26.90564 5.57484 1.000 91.16461 45 VAL A CA 1
ATOM 4653 C C . VAL A 1 311 ? -3.26585 26.97136 4.32866 1.000 81.73845 45 VAL A C 1
ATOM 4654 O O . VAL A 1 311 ? -2.86022 27.54066 3.30901 1.000 88.83877 45 VAL A O 1
ATOM 4667 N N . HIS A 1 312 ? -4.45315 26.37692 4.41600 1.000 87.73359 46 HIS A N 1
ATOM 4668 C CA . HIS A 1 312 ? -5.53349 26.58007 3.46026 1.000 84.46526 46 HIS A CA 1
ATOM 4669 C C . HIS A 1 312 ? -6.73426 27.14049 4.20910 1.000 79.58624 46 HIS A C 1
ATOM 4670 O O . HIS A 1 312 ? -7.03294 26.71519 5.32900 1.000 80.60487 46 HIS A O 1
ATOM 4684 N N . VAL A 1 313 ? -7.41049 28.10118 3.59375 1.000 72.58463 47 VAL A N 1
ATOM 4685 C CA . VAL A 1 313 ? -8.64817 28.66209 4.11720 1.000 67.51226 47 VAL A CA 1
ATOM 4686 C C . VAL A 1 313 ? -9.75284 28.28200 3.14310 1.000 68.50945 47 VAL A C 1
ATOM 4687 O O . VAL A 1 313 ? -9.63241 28.54020 1.94033 1.000 74.51856 47 VAL A O 1
ATOM 4700 N N . VAL A 1 314 ? -10.81321 27.65360 3.65780 1.000 73.30335 48 VAL A N 1
ATOM 4701 C CA . VAL A 1 314 ? -11.90715 27.12753 2.85025 1.000 67.23074 48 VAL A CA 1
ATOM 4702 C C . VAL A 1 314 ? -13.20701 27.76946 3.31582 1.000 71.70370 48 VAL A C 1
ATOM 4703 O O . VAL A 1 314 ? -13.57191 27.65754 4.49270 1.000 67.99489 48 VAL A O 1
ATOM 4716 N N . THR A 1 315 ? -13.90592 28.43002 2.39747 1.000 69.70090 49 THR A N 1
ATOM 4717 C CA . THR A 1 315 ? -15.29132 28.80864 2.61600 1.000 60.43754 49 THR A CA 1
ATOM 4718 C C . THR A 1 315 ? -16.18941 27.85113 1.85062 1.000 59.01013 49 THR A C 1
ATOM 4719 O O . THR A 1 315 ? -15.75954 27.14650 0.93789 1.000 69.57458 49 THR A O 1
ATOM 4730 N N . LEU A 1 316 ? -17.45395 27.84801 2.23435 1.000 63.23484 50 LEU A N 1
ATOM 4731 C CA . LEU A 1 316 ? -18.42267 26.95050 1.63336 1.000 66.86205 50 LEU A CA 1
ATOM 4732 C C . LEU A 1 316 ? -19.80137 27.50953 1.92706 1.000 66.93985 50 LEU A C 1
ATOM 4733 O O . LEU A 1 316 ? -19.99015 28.28973 2.86031 1.000 66.09408 50 LEU A O 1
ATOM 4749 N N . HIS A 1 317 ? -20.76261 27.10191 1.10131 1.000 61.82783 51 HIS A N 1
ATOM 4750 C CA . HIS A 1 317 ? -22.10932 27.66502 1.17267 1.000 59.95047 51 HIS A CA 1
ATOM 4751 C C . HIS A 1 317 ? -22.79626 27.27669 2.47709 1.000 58.69080 51 HIS A C 1
ATOM 4752 O O . HIS A 1 317 ? -23.17321 28.14157 3.27691 1.000 61.10597 51 HIS A O 1
ATOM 4766 N N . ARG A 1 318 ? -22.99239 25.97613 2.70490 1.000 58.58986 52 ARG A N 1
ATOM 4767 C CA . ARG A 1 318 ? -23.53805 25.51575 3.98275 1.000 57.25378 52 ARG A CA 1
ATOM 4768 C C . ARG A 1 318 ? -23.25317 24.03047 4.13662 1.000 63.42107 52 ARG A C 1
ATOM 4769 O O . ARG A 1 318 ? -22.89985 23.34409 3.17403 1.000 68.17946 52 ARG A O 1
ATOM 4790 N N . LEU A 1 319 ? -23.39694 23.54682 5.36126 1.000 69.33109 53 LEU A N 1
ATOM 4791 C CA . LEU A 1 319 ? -23.01773 22.18301 5.67565 1.000 71.95325 53 LEU A CA 1
ATOM 4792 C C . LEU A 1 319 ? -24.21201 21.24424 5.60662 1.000 73.06991 53 LEU A C 1
ATOM 4793 O O . LEU A 1 319 ? -25.37088 21.64615 5.73774 1.000 68.66148 53 LEU A O 1
ATOM 4809 N N . ASP A 1 320 ? -23.90536 19.97035 5.39983 1.000 78.35103 54 ASP A N 1
ATOM 4810 C CA . ASP A 1 320 ? -24.92730 18.94532 5.45457 1.000 80.00236 54 ASP A CA 1
ATOM 4811 C C . ASP A 1 320 ? -25.60851 18.96148 6.81486 1.000 91.15546 54 ASP A C 1
ATOM 4812 O O . ASP A 1 320 ? -25.01754 19.33820 7.83220 1.000 85.41892 54 ASP A O 1
ATOM 4821 N N . TYR A 1 321 ? -26.87095 18.55055 6.82074 1.000 100.21720 55 TYR A N 1
ATOM 4822 C CA . TYR A 1 321 ? -27.60841 18.42699 8.06485 1.000 100.40950 55 TYR A CA 1
ATOM 4823 C C . TYR A 1 321 ? -26.99978 17.28929 8.87608 1.000 97.30585 55 TYR A C 1
ATOM 4824 O O . TYR A 1 321 ? -26.73803 16.20680 8.34536 1.000 106.00432 55 TYR A O 1
ATOM 4842 N N . GLY A 1 322 ? -26.74739 17.54348 10.15217 1.000 90.10666 56 GLY A N 1
ATOM 4843 C CA . GLY A 1 322 ? -26.10942 16.59030 11.02470 1.000 89.90964 56 GLY A CA 1
ATOM 4844 C C . GLY A 1 322 ? -24.62240 16.81095 11.21264 1.000 71.83768 56 GLY A C 1
ATOM 4845 O O . GLY A 1 322 ? -24.07574 16.40639 12.24109 1.000 86.82586 56 GLY A O 1
ATOM 4849 N N . GLU A 1 323 ? -23.97050 17.45394 10.25228 1.000 91.46090 57 GLU A N 1
ATOM 4850 C CA . GLU A 1 323 ? -22.53501 17.69091 10.26974 1.000 82.45264 57 GLU A CA 1
ATOM 4851 C C . GLU A 1 323 ? -22.24439 19.09139 10.79943 1.000 79.55535 57 GLU A C 1
ATOM 4852 O O . GLU A 1 323 ? -22.90608 20.05561 1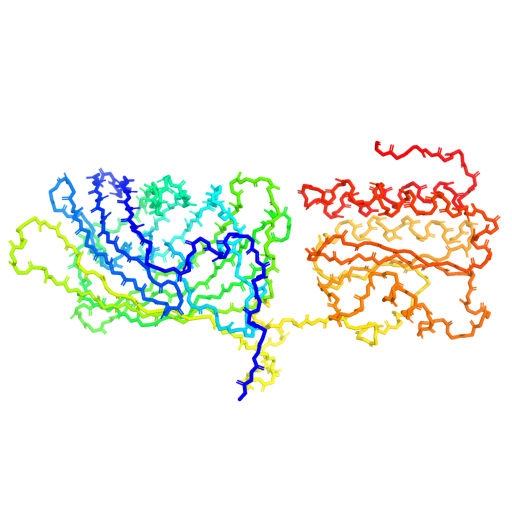0.41085 1.000 90.43414 57 GLU A O 1
ATOM 4864 N N . THR A 1 324 ? -21.26447 19.20008 11.69076 1.000 90.65507 58 THR A N 1
ATOM 4865 C CA . THR A 1 324 ? -20.89510 20.46929 12.30118 1.000 87.78764 58 THR A CA 1
ATOM 4866 C C . THR A 1 324 ? -19.65961 21.05586 11.63035 1.000 81.40910 58 THR A C 1
ATOM 4867 O O . THR A 1 324 ? -18.95054 20.38101 10.87648 1.000 79.88506 58 THR A O 1
ATOM 4878 N N . PRO A 1 325 ? -19.35806 22.32713 11.90493 1.000 76.44965 59 PRO A N 1
ATOM 4879 C CA . PRO A 1 325 ? -18.08569 22.89366 11.41870 1.000 79.53116 59 PRO A CA 1
ATOM 4880 C C . PRO A 1 325 ? -16.86210 22.07942 11.80677 1.000 77.89264 59 PRO A C 1
ATOM 4881 O O . PRO A 1 325 ? -16.00389 21.81010 10.95769 1.000 81.87144 59 PRO A O 1
ATOM 4892 N N . GLN A 1 326 ? -16.74649 21.67783 13.07058 1.000 76.87375 60 GLN A N 1
ATOM 4893 C CA . GLN A 1 326 ? -15.59735 20.86833 13.45814 1.000 76.30618 60 GLN A CA 1
ATOM 4894 C C . GLN A 1 326 ? -15.58860 19.53700 12.71085 1.000 82.40076 60 GLN A C 1
ATOM 4895 O O . GLN A 1 326 ? -14.52768 19.06149 12.28382 1.000 83.53043 60 GLN A O 1
ATOM 4909 N N . SER A 1 327 ? -16.76074 18.91951 12.54032 1.000 84.45938 61 SER A N 1
ATOM 4910 C CA . SER A 1 327 ? -16.81005 17.60139 11.90767 1.000 85.18746 61 SER A CA 1
ATOM 4911 C C . SER A 1 327 ? -16.47468 17.69087 10.42363 1.000 78.00991 61 SER A C 1
ATOM 4912 O O . SER A 1 327 ? -15.83157 16.79212 9.87068 1.000 91.77938 61 SER A O 1
ATOM 4920 N N . PHE A 1 328 ? -16.89559 18.77150 9.76401 1.000 83.39484 62 PHE A N 1
ATOM 4921 C CA . PHE A 1 328 ? -16.51723 18.98014 8.36953 1.000 77.56667 62 PHE A CA 1
ATOM 4922 C C . PHE A 1 328 ? -15.01273 19.19584 8.24018 1.000 90.51354 62 PHE A C 1
ATOM 4923 O O . PHE A 1 328 ? -14.35710 18.58368 7.38680 1.000 77.20926 62 PHE A O 1
ATOM 4940 N N . VAL A 1 329 ? -14.44259 20.07143 9.07433 1.000 79.36322 63 VAL A N 1
ATOM 4941 C CA . VAL A 1 329 ? -13.02381 20.37855 8.92287 1.000 81.36908 63 VAL A CA 1
ATOM 4942 C C . VAL A 1 329 ? -12.18120 19.16624 9.29220 1.000 81.60419 63 VAL A C 1
ATOM 4943 O O . VAL A 1 329 ? -11.11793 18.94104 8.70252 1.000 94.50083 63 VAL A O 1
ATOM 4956 N N . ASP A 1 330 ? -12.63175 18.35681 10.25850 1.000 79.24838 64 ASP A N 1
ATOM 4957 C CA . ASP A 1 330 ? -11.89027 17.14136 10.57896 1.000 92.98922 64 ASP A CA 1
ATOM 4958 C C . ASP A 1 330 ? -11.90362 16.16792 9.40721 1.000 82.96255 64 ASP A C 1
ATOM 4959 O O . ASP A 1 330 ? -10.86633 15.59013 9.06237 1.000 86.24206 64 ASP A O 1
ATOM 4968 N N . ASP A 1 331 ? -13.06418 15.97541 8.78320 1.000 93.99351 65 ASP A N 1
ATOM 4969 C CA . ASP A 1 331 ? -13.13894 15.07462 7.64103 1.000 89.55087 65 ASP A CA 1
ATOM 4970 C C . ASP A 1 331 ? -12.27270 15.58325 6.49597 1.000 80.93713 65 ASP A C 1
ATOM 4971 O O . ASP A 1 331 ? -11.42955 14.84907 5.96857 1.000 97.13383 65 ASP A O 1
ATOM 4980 N N . LEU A 1 332 ? -12.43628 16.85795 6.12988 1.000 83.57837 66 LEU A N 1
ATOM 4981 C CA . LEU A 1 332 ? -11.67560 17.43472 5.02550 1.000 77.26440 66 LEU A CA 1
ATOM 4982 C C . LEU A 1 332 ? -10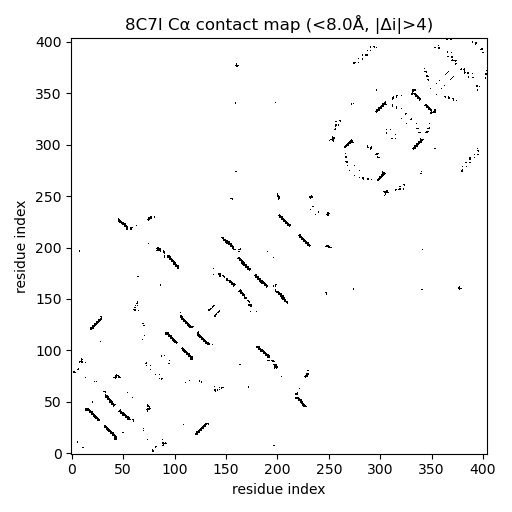.18187 17.21391 5.19651 1.000 88.65464 66 LEU A C 1
ATOM 4983 O O . LEU A 1 332 ? -9.47616 16.84963 4.24639 1.000 86.61094 66 LEU A O 1
ATOM 4999 N N . PHE A 1 333 ? -9.67481 17.44321 6.40439 1.000 89.18932 67 PHE A N 1
ATOM 5000 C CA . PHE A 1 333 ? -8.24498 17.30656 6.63917 1.000 83.75305 67 PHE A CA 1
ATOM 5001 C C . PHE A 1 333 ? -7.78684 15.86744 6.43414 1.000 86.93338 67 PHE A C 1
ATOM 5002 O O . PHE A 1 333 ? -6.76342 15.62645 5.78261 1.000 100.73031 67 PHE A O 1
ATOM 5019 N N . SER A 1 334 ? -8.54224 14.89448 6.95172 1.000 95.48153 68 SER A N 1
ATOM 5020 C CA . SER A 1 334 ? -8.23248 13.49452 6.67353 1.000 96.13641 68 SER A CA 1
ATOM 5021 C C . SER A 1 334 ? -8.21283 13.22523 5.17170 1.000 97.64484 68 SER A C 1
ATOM 5022 O O . SER A 1 334 ? -7.30597 12.56336 4.65645 1.000 100.03490 68 SER A O 1
ATOM 5030 N N . GLN A 1 335 ? -9.21319 13.73391 4.45070 1.000 89.79849 69 GLN A N 1
ATOM 5031 C CA . GLN A 1 335 ? -9.30760 13.45424 3.02172 1.000 89.15992 69 GLN A CA 1
ATOM 5032 C C . GLN A 1 335 ? -8.14356 14.06867 2.25556 1.000 98.61610 69 GLN A C 1
ATOM 5033 O O . GLN A 1 335 ? -7.56785 13.42403 1.37141 1.000 104.57396 69 GLN A O 1
ATOM 5047 N N . TRP A 1 336 ? -7.78602 15.31454 2.57872 1.000 103.69152 70 TRP A N 1
ATOM 5048 C CA . TRP A 1 336 ? -6.70203 15.98337 1.87034 1.000 95.15538 70 TRP A CA 1
ATOM 5049 C C . TRP A 1 336 ? -5.35222 15.35569 2.18922 1.000 99.40225 70 TRP A C 1
ATOM 5050 O O . TRP A 1 336 ? -4.51965 15.16313 1.29609 1.000 102.43032 70 TRP A O 1
ATOM 5071 N N . PHE A 1 337 ? -5.12107 15.03408 3.45967 1.000 106.68344 71 PHE A N 1
ATOM 5072 C CA . PHE A 1 337 ? -3.80843 14.64996 3.96916 1.000 101.51206 71 PHE A CA 1
ATOM 5073 C C . PHE A 1 337 ? -3.90674 13.27200 4.60844 1.000 115.22213 71 PHE A C 1
ATOM 5074 O O . PHE A 1 337 ? -3.81885 13.12944 5.83603 1.000 109.66009 71 PHE A O 1
ATOM 5091 N N . PRO A 1 338 ? -4.08366 12.22797 3.78967 1.000 116.07692 72 PRO A N 1
ATOM 5092 C CA . PRO A 1 338 ? -4.19152 10.86660 4.33337 1.000 115.99797 72 PRO A CA 1
ATOM 5093 C C . PRO A 1 338 ? -2.98975 10.49699 5.17998 1.000 121.20808 72 PRO A C 1
ATOM 5094 O O . PRO A 1 338 ? -3.11753 10.17359 6.36506 1.000 128.44489 72 PRO A O 1
ATOM 5105 N N . ASP A 1 339 ? -1.81581 10.55099 4.57284 1.000 119.76061 73 ASP A N 1
ATOM 5106 C CA . ASP A 1 339 ? -0.59860 10.13188 5.24060 1.000 121.90558 73 ASP A CA 1
ATOM 5107 C C . ASP A 1 339 ? -0.31670 11.04182 6.43774 1.000 132.74811 73 ASP A C 1
ATOM 5108 O O . ASP A 1 339 ? -0.31912 12.26770 6.28824 1.000 132.55509 73 ASP A O 1
ATOM 5117 N N . PRO A 1 340 ? -0.07925 10.48449 7.63745 1.000 130.36360 74 PRO A N 1
ATOM 5118 C CA . PRO A 1 340 ? 0.32955 11.31859 8.76516 1.000 130.09577 74 PRO A CA 1
ATOM 5119 C C . PRO A 1 340 ? 1.56727 12.17849 8.46649 1.000 131.73821 74 PRO A C 1
ATOM 5120 O O . PRO A 1 340 ? 1.78852 13.18518 9.11500 1.000 131.00042 74 PRO A O 1
ATOM 5131 N N . GLU A 1 341 ? 2.36909 11.74089 7.48351 1.000 137.44621 75 GLU A N 1
ATOM 5132 C CA . GLU A 1 341 ? 3.50782 12.55773 7.05408 1.000 136.04102 75 GLU A CA 1
ATOM 5133 C C . GLU A 1 341 ? 3.04318 13.83237 6.35793 1.000 131.77175 75 GLU A C 1
ATOM 5134 O O . GLU A 1 341 ? 3.59216 14.90943 6.59038 1.000 136.29138 75 GLU A O 1
ATOM 5146 N N . SER A 1 342 ? 2.02010 13.72265 5.50223 1.000 123.35477 76 SER A N 1
ATOM 5147 C CA . SER A 1 342 ? 1.42714 14.90293 4.88003 1.000 120.70526 76 SER A CA 1
ATOM 5148 C C . SER A 1 342 ? 0.77272 15.83211 5.89545 1.000 117.69206 76 SER A C 1
ATOM 5149 O O . SER A 1 342 ? 0.39914 16.95482 5.54002 1.000 118.69439 76 SER A O 1
ATOM 5157 N N . GLN A 1 343 ? 0.64290 15.39227 7.14116 1.000 123.31788 77 GLN A N 1
ATOM 5158 C CA . GLN A 1 343 ? 0.02228 16.14632 8.21347 1.000 109.11554 77 GLN A CA 1
ATOM 5159 C C . GLN A 1 343 ? 1.04152 17.06606 8.88448 1.000 132.49946 77 GLN A C 1
ATOM 5160 O O . GLN A 1 343 ? 2.23418 17.04131 8.57802 1.000 123.99755 77 GLN A O 1
ATOM 5174 N N . ALA A 1 344 ? 0.56904 17.89049 9.82554 1.000 136.95703 78 ALA A N 1
ATOM 5175 C CA . ALA A 1 344 ? 1.44885 18.70495 10.65820 1.000 133.03282 78 ALA A CA 1
ATOM 5176 C C . ALA A 1 344 ? 2.13861 19.80742 9.86181 1.000 128.75534 78 ALA A C 1
ATOM 5177 O O . ALA A 1 344 ? 2.14320 20.97292 10.27036 1.000 122.49573 78 ALA A O 1
ATOM 5184 N N . ASN A 1 345 ? 2.70867 19.45401 8.72546 1.000 119.43138 79 ASN A N 1
ATOM 5185 C CA . ASN A 1 345 ? 3.10069 20.43217 7.71731 1.000 119.16418 79 ASN A CA 1
ATOM 5186 C C . ASN A 1 345 ? 1.88038 21.17171 7.09574 1.000 120.49765 79 ASN A C 1
ATOM 5187 O O . ASN A 1 345 ? 2.04741 21.86345 6.08201 1.000 114.25999 79 ASN A O 1
ATOM 5198 N N . GLN A 1 346 ? 0.66717 21.06329 7.65476 1.000 101.85651 80 GLN A N 1
ATOM 5199 C CA . GLN A 1 346 ? -0.52252 21.57805 6.99523 1.000 102.96234 80 GLN A CA 1
ATOM 5200 C C . GLN A 1 346 ? -1.56262 22.01874 8.01847 1.000 96.14699 80 GLN A C 1
ATOM 5201 O O . GLN A 1 346 ? -1.68355 21.44166 9.10188 1.000 90.77906 80 GLN A O 1
ATOM 5215 N N . VAL A 1 347 ? -2.31785 23.06430 7.64963 1.000 101.45336 81 VAL A N 1
ATOM 5216 C CA . VAL A 1 347 ? -3.42968 23.59362 8.43066 1.000 86.31054 81 VAL A CA 1
ATOM 5217 C C . VAL A 1 347 ? -4.62117 23.77267 7.50294 1.000 85.40735 81 VAL A C 1
ATOM 5218 O O . VAL A 1 347 ? -4.47383 23.81913 6.27916 1.000 83.51377 81 VAL A O 1
ATOM 5231 N N . ILE A 1 348 ? -5.81631 23.86999 8.10172 1.000 79.61764 82 ILE A N 1
ATOM 5232 C CA . ILE A 1 348 ? -7.05394 24.13117 7.36713 1.000 92.93629 82 ILE A CA 1
ATOM 5233 C C . ILE A 1 348 ? -8.04915 24.83685 8.28528 1.000 87.65981 82 ILE A C 1
ATOM 5234 O O . ILE A 1 348 ? -8.36925 24.34726 9.37176 1.000 76.46177 82 ILE A O 1
ATOM 5250 N N . ILE A 1 349 ? -8.57136 25.96974 7.82169 1.000 82.44624 83 ILE A N 1
ATOM 5251 C CA . ILE A 1 349 ? -9.63015 26.71249 8.50410 1.000 75.23526 83 ILE A CA 1
ATOM 5252 C C . ILE A 1 349 ? -10.86652 26.69455 7.60740 1.000 73.83770 83 ILE A C 1
ATOM 5253 O O . ILE A 1 349 ? -10.75916 26.91042 6.39343 1.000 83.53383 83 ILE A O 1
ATOM 5269 N N . ALA A 1 350 ? -12.02788 26.42483 8.19979 1.000 68.39173 84 ALA A N 1
ATOM 5270 C CA . ALA A 1 350 ? -13.27328 26.31739 7.45546 1.000 67.47623 84 ALA A CA 1
ATOM 5271 C C . ALA A 1 350 ? -14.30799 27.29252 7.99828 1.000 74.20909 84 ALA A C 1
ATOM 5272 O O . ALA A 1 350 ? -14.30527 27.64377 9.18069 1.000 67.51782 84 ALA A O 1
ATOM 5279 N N . LEU A 1 351 ? -15.19339 27.72972 7.10868 1.000 69.53332 85 LEU A N 1
ATOM 5280 C CA . LEU A 1 351 ? -16.19623 28.73729 7.43423 1.000 66.19568 85 LEU A CA 1
ATOM 5281 C C . LEU A 1 351 ? -17.47476 28.43087 6.67110 1.000 68.47846 85 LEU A C 1
ATOM 5282 O O . LEU A 1 351 ? -17.47665 28.39138 5.43859 1.000 67.86625 85 LEU A O 1
ATOM 5298 N N . ASP A 1 352 ? -18.55545 28.20823 7.40724 1.000 67.61179 86 ASP A N 1
ATOM 5299 C CA . ASP A 1 352 ? -19.88353 28.08415 6.81564 1.000 71.63844 86 ASP A CA 1
ATOM 5300 C C . ASP A 1 352 ? -20.45580 29.48472 6.62901 1.000 68.61330 86 ASP A C 1
ATOM 5301 O O . ASP A 1 352 ? -20.65545 30.20232 7.61801 1.000 66.40769 86 ASP A O 1
ATOM 5310 N N . THR A 1 353 ? -20.71402 29.88376 5.37478 1.000 67.86837 87 THR A N 1
ATOM 5311 C CA . THR A 1 353 ? -21.09040 31.27117 5.11882 1.000 68.19612 87 THR A CA 1
ATOM 5312 C C . THR A 1 353 ? -22.56279 31.54435 5.37645 1.000 63.48901 87 THR A C 1
ATOM 5313 O O . THR A 1 353 ? -22.94793 32.71028 5.50053 1.000 70.91107 87 THR A O 1
ATOM 5324 N N . VAL A 1 354 ? -23.39046 30.50477 5.46961 1.000 61.98807 88 VAL A N 1
ATOM 5325 C CA . VAL A 1 354 ? -24.79701 30.71802 5.79155 1.000 62.63343 88 VAL A CA 1
ATOM 5326 C C . VAL A 1 354 ? -24.97578 30.90172 7.29739 1.000 62.08647 88 VAL A C 1
ATOM 5327 O O . VAL A 1 354 ? -25.72805 31.77808 7.73743 1.000 67.74217 88 VAL A O 1
ATOM 5340 N N . THR A 1 355 ? -24.28725 30.09168 8.10597 1.000 65.50916 89 THR A N 1
ATOM 5341 C CA . THR A 1 355 ? -24.42229 30.12924 9.55223 1.000 71.96716 89 THR A CA 1
ATOM 5342 C C . THR A 1 355 ? -23.29731 30.88038 10.25948 1.000 64.07744 89 THR A C 1
ATOM 5343 O O . THR A 1 355 ? -23.41140 31.13518 11.46126 1.000 73.78960 89 THR A O 1
ATOM 5354 N N . ASN A 1 356 ? -22.20487 31.19345 9.56499 1.000 82.14533 90 ASN A N 1
ATOM 5355 C CA . ASN A 1 356 ? -21.03302 31.83601 10.16093 1.000 69.60053 90 ASN A CA 1
ATOM 5356 C C . ASN A 1 356 ? -20.33458 30.95328 11.18899 1.000 73.47640 90 ASN A C 1
ATOM 5357 O O . ASN A 1 356 ? -19.55318 31.44985 12.01170 1.000 74.79955 90 ASN A O 1
ATOM 5368 N N . GLY A 1 357 ? -20.59109 29.64713 11.15324 1.000 65.46927 91 GLY A N 1
ATOM 5369 C CA . GLY A 1 357 ? -19.87125 28.73533 12.03403 1.000 67.44519 91 GLY A CA 1
ATOM 5370 C C . GLY A 1 357 ? -18.48782 28.44698 11.47709 1.000 76.75704 91 GLY A C 1
ATOM 5371 O O . GLY A 1 357 ? -18.29145 28.33923 10.26656 1.000 70.95563 91 GLY A O 1
ATOM 5375 N N . THR A 1 358 ? -17.52276 28.32236 12.38033 1.000 73.58367 92 THR A N 1
ATOM 5376 C CA . THR A 1 358 ? -16.11865 28.21281 12.00788 1.000 68.77896 92 THR A CA 1
ATOM 5377 C C . THR A 1 358 ? -15.45273 27.11312 12.81853 1.000 69.74397 92 THR A C 1
ATOM 5378 O O . THR A 1 358 ? -15.94563 26.70962 13.87131 1.000 83.16163 92 THR A O 1
ATOM 5389 N N . ALA A 1 359 ? -14.30824 26.65095 12.32388 1.000 71.43151 93 ALA A N 1
ATOM 5390 C CA . ALA A 1 359 ? -13.55177 25.59309 12.98100 1.000 73.04138 93 ALA A CA 1
ATOM 5391 C C . ALA A 1 359 ? -12.19095 25.48578 12.31385 1.000 79.85934 93 ALA A C 1
ATOM 5392 O O . ALA A 1 359 ? -12.01863 25.88478 11.15977 1.000 84.55417 93 ALA A O 1
ATOM 5399 N N . ILE A 1 360 ? -11.22647 24.92863 13.05044 1.000 87.60152 94 ILE A N 1
ATOM 5400 C CA . ILE A 1 360 ? -9.86763 24.74768 12.55716 1.000 85.53832 94 ILE A CA 1
ATOM 5401 C C . ILE A 1 360 ? -9.40283 23.33744 12.89789 1.000 87.07147 94 ILE A C 1
ATOM 5402 O O . ILE A 1 360 ? -9.99727 22.64260 13.72148 1.000 84.32358 94 ILE A O 1
ATOM 5418 N N . HIS A 1 361 ? -8.33970 22.91482 12.21861 1.000 89.17000 95 HIS A N 1
ATOM 5419 C CA . HIS A 1 361 ? -7.67668 21.64253 12.46247 1.000 87.12119 95 HIS A CA 1
ATOM 5420 C C . HIS A 1 361 ? -6.22386 21.78274 12.00748 1.000 92.83625 95 HIS A C 1
ATOM 5421 O O . HIS A 1 361 ? -5.94674 22.42169 10.98848 1.000 89.16435 95 HIS A O 1
ATOM 5435 N N . TYR A 1 362 ? -5.30298 21.19484 12.76738 1.000 93.20998 96 TYR A N 1
ATOM 5436 C CA . TYR A 1 362 ? -3.88334 21.32555 12.47615 1.000 90.54330 96 TYR A CA 1
ATOM 5437 C C . TYR A 1 362 ? -3.13941 20.12416 13.03237 1.000 104.62958 96 TYR A C 1
ATOM 5438 O O . TYR A 1 362 ? -3.57742 19.50556 14.00452 1.000 98.46778 96 TYR A O 1
ATOM 5456 N N . GLY A 1 363 ? -2.00858 19.78961 12.39813 1.000 101.37158 97 GLY A N 1
ATOM 5457 C CA . GLY A 1 363 ? -1.17437 18.70893 12.87563 1.000 118.15550 97 GLY A CA 1
ATOM 5458 C C . GLY A 1 363 ? -0.23614 19.14275 13.99217 1.000 102.53289 97 GLY A C 1
ATOM 5459 O O . GLY A 1 363 ? 0.00846 20.32574 14.21557 1.000 114.94595 97 GLY A O 1
ATOM 5463 N N . ASP A 1 364 ? 0.32240 18.14315 14.68482 1.000 123.74147 98 ASP A N 1
ATOM 5464 C CA . ASP A 1 364 ? 0.99287 18.40179 15.95936 1.000 119.35973 98 ASP A CA 1
ATOM 5465 C C . ASP A 1 364 ? 2.14588 19.39081 15.82245 1.000 123.82208 98 ASP A C 1
ATOM 5466 O O . ASP A 1 364 ? 2.39176 20.19135 16.73286 1.000 118.51246 98 ASP A O 1
ATOM 5475 N N . ALA A 1 365 ? 2.89194 19.32487 14.71619 1.000 119.45005 99 ALA A N 1
ATOM 5476 C CA . ALA A 1 365 ? 3.93898 20.31425 14.47666 1.000 113.71144 99 ALA A CA 1
ATOM 5477 C C . ALA A 1 365 ? 3.42123 21.73501 14.68276 1.000 125.88569 99 ALA A C 1
ATOM 5478 O O . ALA A 1 365 ? 4.11152 22.57857 15.26407 1.000 124.95129 99 ALA A O 1
ATOM 5485 N N . VAL A 1 366 ? 2.20666 22.01873 14.20267 1.000 103.20160 100 VAL A N 1
ATOM 5486 C CA . VAL A 1 366 ? 1.59819 23.32981 14.42731 1.000 100.70785 100 VAL A CA 1
ATOM 5487 C C . VAL A 1 366 ? 1.31783 23.53726 15.91295 1.000 108.56551 100 VAL A C 1
ATOM 5488 O O . VAL A 1 366 ? 1.61078 24.60075 16.47356 1.000 111.43634 100 VAL A O 1
ATOM 5501 N N . ALA A 1 367 ? 0.72637 22.53390 16.57371 1.000 110.57719 101 ALA A N 1
ATOM 5502 C CA . ALA A 1 367 ? 0.48183 22.64022 18.00899 1.000 114.90940 101 ALA A CA 1
ATOM 5503 C C . ALA A 1 367 ? 1.77642 22.76167 18.80784 1.000 111.47183 101 ALA A C 1
ATOM 5504 O O . ALA A 1 367 ? 1.74070 23.19196 19.96725 1.000 111.01079 101 ALA A O 1
ATOM 5511 N N . GLU A 1 368 ? 2.92779 22.41194 18.21161 1.000 112.77666 102 GLU A N 1
ATOM 5512 C CA . GLU A 1 368 ? 4.22672 22.75937 18.79270 1.000 114.03912 102 GLU A CA 1
ATOM 5513 C C . GLU A 1 368 ? 4.46900 24.28057 18.79166 1.000 122.65602 102 GLU A C 1
ATOM 5514 O O . GLU A 1 368 ? 5.58232 24.71824 19.13407 1.000 121.61032 102 GLU A O 1
ATOM 5526 N N . ARG A 1 369 ? 3.44163 25.04887 18.40239 1.000 108.23651 103 ARG A N 1
ATOM 5527 C CA . ARG A 1 369 ? 3.51135 26.50397 18.34120 1.000 111.90630 103 ARG A CA 1
ATOM 5528 C C . ARG A 1 369 ? 2.13875 27.13610 18.57527 1.000 110.91698 103 ARG A C 1
ATOM 5529 O O . ARG A 1 369 ? 2.02816 28.35924 18.69898 1.000 104.15993 103 ARG A O 1
ATOM 5550 N N . LEU A 1 370 ? 1.08380 26.32162 18.61475 1.000 113.28133 104 LEU A N 1
ATOM 5551 C CA . LEU A 1 370 ? -0.28637 26.82245 18.68708 1.000 109.58050 104 LEU A CA 1
ATOM 5552 C C . LEU A 1 370 ? -1.04707 26.08082 19.77843 1.000 103.05518 104 LEU A C 1
ATOM 5553 O O . LEU A 1 370 ? -1.26066 24.86887 19.67811 1.000 101.39807 104 LEU A O 1
ATOM 5569 N N . ASN A 1 371 ? -1.47516 26.82573 20.79199 1.000 106.23009 105 ASN A N 1
ATOM 5570 C CA . ASN A 1 371 ? -2.19946 26.33209 21.95622 1.000 102.57102 105 ASN A CA 1
ATOM 5571 C C . ASN A 1 371 ? -3.70045 26.24351 21.66519 1.000 104.25337 105 ASN A C 1
ATOM 5572 O O . ASN A 1 371 ? -4.24488 27.09588 20.96266 1.000 97.00015 105 ASN A O 1
ATOM 5583 N N . PRO A 1 372 ? -4.38933 25.20995 22.19247 1.000 100.23796 106 PRO A N 1
ATOM 5584 C CA . PRO A 1 372 ? -5.83888 25.10036 21.96821 1.000 97.80947 106 PRO A CA 1
ATOM 5585 C C . PRO A 1 372 ? -6.64946 26.34524 22.29101 1.000 103.97685 106 PRO A C 1
ATOM 5586 O O . PRO A 1 372 ? -7.34445 26.86198 21.40910 1.000 97.64746 106 PRO A O 1
ATOM 5597 N N . GLU A 1 373 ? -6.60842 26.82510 23.53691 1.000 102.94110 107 GLU A N 1
ATOM 5598 C CA . GLU A 1 373 ? -7.41884 27.98597 23.89966 1.000 114.98954 107 GLU A CA 1
ATOM 5599 C C . GLU A 1 373 ? -7.19924 29.14710 22.93159 1.000 111.99137 107 GLU A C 1
ATOM 5600 O O . GLU A 1 373 ? -8.13583 29.90002 22.63849 1.000 106.39994 107 GLU A O 1
ATOM 5612 N N . THR A 1 374 ? -5.97532 29.29914 22.41808 1.000 104.96844 108 THR A N 1
ATOM 5613 C CA . THR A 1 374 ? -5.70004 30.32426 21.41386 1.000 94.28297 108 THR A CA 1
ATOM 5614 C C . THR A 1 374 ? -6.36476 29.98115 20.08691 1.000 103.50739 108 THR A C 1
ATOM 5615 O O . THR A 1 374 ? -7.12173 30.78916 19.52669 1.000 92.14942 108 THR A O 1
ATOM 5626 N N . ALA A 1 375 ? -6.08829 28.78172 19.56442 1.000 90.91512 109 ALA A N 1
ATOM 5627 C CA . ALA A 1 375 ? -6.66985 28.36855 18.29113 1.000 88.10535 109 ALA A CA 1
ATOM 5628 C C . ALA A 1 375 ? -8.17722 28.57253 18.28265 1.000 100.27585 109 ALA A C 1
ATOM 5629 O O . ALA A 1 375 ? -8.73513 29.07394 17.30077 1.000 95.72780 109 ALA A O 1
ATOM 5636 N N . GLU A 1 376 ? -8.86093 28.20706 19.36885 1.000 90.91332 110 GLU A N 1
ATOM 5637 C CA . GLU A 1 376 ? -10.27578 28.54193 19.45012 1.000 103.75408 110 GLU A CA 1
ATOM 5638 C C . GLU A 1 376 ? -10.47868 30.05010 19.36344 1.000 88.94426 110 GLU A C 1
ATOM 5639 O O . GLU A 1 376 ? -11.29424 30.53455 18.57096 1.000 90.91705 110 GLU A O 1
ATOM 5651 N N . SER A 1 377 ? -9.76585 30.81323 20.19485 1.000 93.93253 111 SER A N 1
ATOM 5652 C CA . SER A 1 377 ? -9.98324 32.25251 20.19761 1.000 101.30665 111 SER A CA 1
ATOM 5653 C C . SER A 1 377 ? -9.86606 32.83427 18.79765 1.000 88.01185 111 SER A C 1
ATOM 5654 O O . SER A 1 377 ? -10.52663 33.82907 18.47661 1.000 94.96229 111 SER A O 1
ATOM 5662 N N . ILE A 1 378 ? -9.04076 32.22170 17.94756 1.000 89.42893 112 ILE A N 1
ATOM 5663 C CA . ILE A 1 378 ? -8.78178 32.77571 16.62682 1.000 88.39451 112 ILE A CA 1
ATOM 5664 C C . ILE A 1 378 ? -9.94323 32.52327 15.67532 1.000 90.83183 112 ILE A C 1
ATOM 5665 O O . ILE A 1 378 ? -10.22228 33.36256 14.80653 1.000 87.77764 112 ILE A O 1
ATOM 5681 N N . VAL A 1 379 ? -10.63936 31.39072 15.79492 1.000 81.88414 113 VAL A N 1
ATOM 5682 C CA . VAL A 1 379 ? -11.72288 31.09406 14.86243 1.000 89.03788 113 VAL A CA 1
ATOM 5683 C C . VAL A 1 379 ? -13.06716 31.49122 15.46013 1.000 80.39049 113 VAL A C 1
ATOM 5684 O O . VAL A 1 379 ? -14.00095 31.83510 14.72760 1.000 72.27714 113 VAL A O 1
ATOM 5697 N N . GLN A 1 380 ? -13.19031 31.43851 16.78588 1.000 83.54867 114 GLN A N 1
ATOM 5698 C CA . GLN A 1 380 ? -14.48120 31.71337 17.40376 1.000 76.20982 114 GLN A CA 1
ATOM 5699 C C . GLN A 1 380 ? -14.66805 33.17599 17.78185 1.000 84.59629 114 GLN A C 1
ATOM 5700 O O . GLN A 1 380 ? -15.80533 33.58764 18.03663 1.000 89.51638 114 GLN A O 1
ATOM 5714 N N . GLU A 1 381 ? -13.59813 33.97041 17.79461 1.000 78.96687 115 GLU A N 1
ATOM 5715 C CA . GLU A 1 381 ? -13.70485 35.36587 18.19641 1.000 85.52077 115 GLU A CA 1
ATOM 5716 C C . GLU A 1 381 ? -13.15812 36.30168 17.12877 1.000 77.75104 115 GLU A C 1
ATOM 5717 O O . GLU A 1 381 ? -13.87789 37.17277 16.63671 1.000 81.87455 115 GLU A O 1
ATOM 5729 N N . THR A 1 382 ? -11.87765 36.15278 16.78874 1.000 85.11283 116 THR A N 1
ATOM 5730 C CA . THR A 1 382 ? -11.27625 37.02178 15.78284 1.000 77.58766 116 THR A CA 1
ATOM 5731 C C . THR A 1 382 ? -11.97428 36.85816 14.43687 1.000 84.43590 116 THR A C 1
ATOM 5732 O O . THR A 1 382 ? -12.19863 37.83690 13.71590 1.000 78.83356 116 THR A O 1
ATOM 5743 N N . MET A 1 383 ? -12.34982 35.63047 14.09238 1.000 73.22603 117 MET A N 1
ATOM 5744 C CA . MET A 1 383 ? -12.92361 35.39325 12.77411 1.000 75.77389 117 MET A CA 1
ATOM 5745 C C . MET A 1 383 ? -14.41052 35.69940 12.74958 1.000 79.83174 117 MET A C 1
ATOM 5746 O O . MET A 1 383 ? -14.92326 36.20725 11.74629 1.000 80.46143 117 MET A O 1
ATOM 5760 N N . ARG A 1 384 ? -15.11803 35.40353 13.83944 1.000 77.35780 118 ARG A N 1
ATOM 5761 C CA . ARG A 1 384 ? -16.56978 35.51922 13.82264 1.000 73.23907 118 ARG A CA 1
ATOM 5762 C C . ARG A 1 384 ? -17.03750 36.93451 14.11187 1.000 72.89570 118 ARG A C 1
ATOM 5763 O O . ARG A 1 384 ? -18.09523 37.33376 13.61938 1.000 75.47194 118 ARG A O 1
ATOM 5784 N N . VAL A 1 385 ? -16.26889 37.72212 14.86387 1.000 81.08767 119 VAL A N 1
ATOM 5785 C CA . VAL A 1 385 ? -16.71937 39.07453 15.20367 1.000 72.36180 119 VAL A CA 1
ATOM 5786 C C . VAL A 1 385 ? -16.99279 39.90248 13.95690 1.000 75.49944 119 VAL A C 1
ATOM 5787 O O . VAL A 1 385 ? -18.00963 40.60862 13.92446 1.000 85.11774 119 VAL A O 1
ATOM 5800 N N . PRO A 1 386 ? -16.16137 39.88073 12.90828 1.000 75.80511 120 PRO A N 1
ATOM 5801 C CA . PRO A 1 386 ? -16.51096 40.65270 11.69595 1.000 67.86977 120 PRO A CA 1
ATOM 5802 C C . PRO A 1 386 ? -17.66815 40.05918 10.90064 1.000 72.02485 120 PRO A C 1
ATOM 5803 O O . PRO A 1 386 ? -18.35568 40.78993 10.17797 1.000 70.42582 120 PRO A O 1
ATOM 5814 N N . LEU A 1 387 ? -17.91152 38.75584 11.00769 1.000 73.56997 121 LEU A N 1
ATOM 5815 C CA . LEU A 1 387 ? -19.09030 38.18693 10.36686 1.000 75.02387 121 LEU A CA 1
ATOM 5816 C C . LEU A 1 387 ? -20.37931 38.73794 10.97039 1.000 81.56523 121 LEU A C 1
ATOM 5817 O O . LEU A 1 387 ? -21.43624 38.62304 10.35169 1.000 74.24938 121 LEU A O 1
ATOM 5833 N N . ARG A 1 388 ? -20.32269 39.34669 12.15450 1.000 78.53117 122 ARG A N 1
ATOM 5834 C CA . ARG A 1 388 ? -21.53255 39.91854 12.74093 1.000 68.12279 122 ARG A CA 1
ATOM 5835 C C . ARG A 1 388 ? -22.16039 40.96822 11.83071 1.000 81.53617 122 ARG A C 1
ATOM 5836 O O . ARG A 1 388 ? -23.37502 41.18524 11.88358 1.000 87.92906 122 ARG A O 1
ATOM 5857 N N . GLU A 1 389 ? -21.35181 41.63878 11.00972 1.000 71.24930 123 GLU A N 1
ATOM 5858 C CA . GLU A 1 389 ? -21.84014 42.63555 10.06863 1.000 70.06129 123 GLU A CA 1
ATOM 5859 C C . GLU A 1 389 ? -21.74948 42.15846 8.62854 1.000 65.73160 123 GLU A C 1
ATOM 5860 O O . GLU A 1 389 ? -21.90775 42.96226 7.70642 1.000 87.59632 123 GLU A O 1
ATOM 5872 N N . GLY A 1 390 ? -21.47658 40.87340 8.41637 1.000 66.68812 124 GLY A N 1
ATOM 5873 C CA . GLY A 1 390 ? -21.37610 40.32994 7.07386 1.000 64.97835 124 GLY A CA 1
ATOM 5874 C C . GLY A 1 390 ? -20.09841 40.67265 6.34602 1.000 75.16942 124 GLY A C 1
ATOM 5875 O O . GLY A 1 390 ? -20.07725 40.64946 5.11402 1.000 70.21569 124 GLY A O 1
ATOM 5879 N N . ASN A 1 391 ? -19.02372 40.98660 7.06886 1.000 70.77344 125 ASN A N 1
ATOM 5880 C CA . ASN A 1 391 ? -17.75643 41.34999 6.43929 1.000 69.39587 125 ASN A CA 1
ATOM 5881 C C . ASN A 1 391 ? -16.86179 40.11407 6.41896 1.000 65.09459 125 ASN A C 1
ATOM 5882 O O . ASN A 1 391 ? -16.00690 39.89610 7.28340 1.000 69.64236 125 ASN A O 1
ATOM 5893 N N . TYR A 1 392 ? -17.07923 39.29731 5.39397 1.000 58.09356 126 TYR A N 1
ATOM 5894 C CA . TYR A 1 392 ? -16.32598 38.05475 5.22276 1.000 60.47122 126 TYR A CA 1
ATOM 5895 C C . TYR A 1 392 ? -14.87600 38.33741 4.85198 1.000 65.07958 126 TYR A C 1
ATOM 5896 O O . TYR A 1 392 ? -13.96827 37.63409 5.30172 1.000 67.06788 126 TYR A O 1
ATOM 5914 N N . ASN A 1 393 ? -14.63575 39.37555 4.04947 1.000 59.94461 127 ASN A N 1
ATOM 5915 C CA . ASN A 1 393 ? -13.26657 39.72178 3.68681 1.000 65.37223 127 ASN A CA 1
ATOM 5916 C C . ASN A 1 393 ? -12.44529 40.06348 4.92445 1.000 73.20643 127 ASN A C 1
ATOM 5917 O O . ASN A 1 393 ? -11.33580 39.55173 5.11074 1.000 70.08566 127 ASN A O 1
ATOM 5928 N N . GLN A 1 394 ? -12.97434 40.94197 5.78165 1.000 70.83078 128 GLN A N 1
ATOM 5929 C CA . GLN A 1 394 ? -12.22618 41.34171 6.96916 1.000 66.04618 128 GLN A CA 1
ATOM 5930 C C . GLN A 1 394 ? -12.06740 40.17558 7.93283 1.000 68.11827 128 GLN A C 1
ATOM 5931 O O . GLN A 1 394 ? -11.00378 40.02116 8.55826 1.000 74.29500 128 GLN A O 1
ATOM 5945 N N . ALA A 1 395 ? -13.10718 39.34702 8.06818 1.000 68.67292 129 ALA A N 1
ATOM 5946 C CA . ALA A 1 395 ? -13.02090 38.18827 8.95460 1.000 72.00592 129 ALA A CA 1
ATOM 5947 C C . ALA A 1 395 ? -11.83330 37.30472 8.60324 1.000 76.89283 129 ALA A C 1
ATOM 5948 O O . ALA A 1 395 ? -11.13565 36.80564 9.49136 1.000 75.61982 129 ALA A O 1
ATOM 5955 N N . VAL A 1 396 ? -11.61022 37.06499 7.31001 1.000 69.54593 130 VAL A N 1
ATOM 5956 C CA . VAL A 1 396 ? -10.52351 36.17625 6.91000 1.000 70.82472 130 VAL A CA 1
ATOM 5957 C C . VAL A 1 396 ? -9.18317 36.87849 7.08363 1.000 74.39517 130 VAL A C 1
ATOM 5958 O O . VAL A 1 396 ? -8.23970 36.31598 7.64577 1.000 72.70310 130 VAL A O 1
ATOM 5971 N N . LEU A 1 397 ? -9.08784 38.13060 6.63502 1.000 67.88084 131 LEU A N 1
ATOM 5972 C CA . LEU A 1 397 ? -7.82524 38.85453 6.75103 1.000 70.01207 131 LEU A CA 1
ATOM 5973 C C . LEU A 1 397 ? -7.38254 38.98251 8.20862 1.000 76.11665 131 LEU A C 1
ATOM 5974 O O . LEU A 1 397 ? -6.20675 38.77013 8.52424 1.000 75.18204 131 LEU A O 1
ATOM 5990 N N . ASP A 1 398 ? -8.30252 39.36572 9.10440 1.000 75.85818 132 ASP A N 1
ATOM 5991 C CA . ASP A 1 398 ? -7.95788 39.46150 10.52430 1.000 77.34241 132 ASP A CA 1
ATOM 5992 C C . ASP A 1 398 ? -7.45619 38.12101 11.05176 1.000 77.43978 132 ASP A C 1
ATOM 5993 O O . ASP A 1 398 ? -6.41450 38.04409 11.71461 1.000 84.58437 132 ASP A O 1
ATOM 6002 N N . THR A 1 399 ? -8.19815 37.04417 10.76604 1.000 74.28963 133 THR A N 1
ATOM 6003 C CA . THR A 1 399 ? -7.79042 35.72374 11.24022 1.000 79.23880 133 THR A CA 1
ATOM 6004 C C . THR A 1 399 ? -6.41177 35.36196 10.71089 1.000 87.08233 133 THR A C 1
ATOM 6005 O O . THR A 1 399 ? -5.55101 34.89419 11.45796 1.000 86.85659 133 THR A O 1
ATOM 6016 N N . VAL A 1 400 ? -6.18905 35.58425 9.41308 1.000 80.73718 134 VAL A N 1
ATOM 6017 C CA . VAL A 1 400 ? -4.87357 35.35576 8.82379 1.000 80.12409 134 VAL A CA 1
ATOM 6018 C C . VAL A 1 400 ? -3.82173 36.21142 9.52016 1.000 86.59024 134 VAL A C 1
ATOM 6019 O O . VAL A 1 400 ? -2.69719 35.75876 9.77256 1.000 89.54720 134 VAL A O 1
ATOM 6032 N N . ASP A 1 401 ? -4.16065 37.46027 9.83753 1.000 85.76216 135 ASP A N 1
ATOM 6033 C CA . ASP A 1 401 ? -3.18801 38.33469 10.47947 1.000 82.99399 135 ASP A CA 1
ATOM 6034 C C . ASP A 1 401 ? -2.81365 37.81037 11.86250 1.000 86.35567 135 ASP A C 1
ATOM 6035 O O . ASP A 1 401 ? -1.62899 37.73852 12.21341 1.000 93.78003 135 ASP A O 1
ATOM 6044 N N . ARG A 1 402 ? -3.81079 37.43995 12.66753 1.000 86.53067 136 ARG A N 1
ATOM 6045 C CA . ARG A 1 402 ? -3.51948 37.03874 14.03940 1.000 93.11188 136 ARG A CA 1
ATOM 6046 C C . ARG A 1 402 ? -2.80436 35.69564 14.07912 1.000 93.25115 136 ARG A C 1
ATOM 6047 O O . ARG A 1 402 ? -1.81297 35.52580 14.80003 1.000 96.98648 136 ARG A O 1
ATOM 6068 N N . LEU A 1 403 ? -3.30626 34.71861 13.32541 1.000 84.31480 137 LEU A N 1
ATOM 6069 C CA . LEU A 1 403 ? -2.69541 33.39657 13.34854 1.000 85.38180 137 LEU A CA 1
ATOM 6070 C C . LEU A 1 403 ? -1.26324 33.44171 12.83294 1.000 98.60093 137 LEU A C 1
ATOM 6071 O O . LEU A 1 403 ? -0.37450 32.79416 13.39530 1.000 101.47477 137 LEU A O 1
ATOM 6087 N N . GLY A 1 404 ? -1.01826 34.18723 11.75440 1.000 97.87079 138 GLY A N 1
ATOM 6088 C CA . GLY A 1 404 ? 0.30217 34.17897 11.15369 1.000 91.72937 138 GLY A CA 1
ATOM 6089 C C . GLY A 1 404 ? 1.38053 34.65364 12.10077 1.000 108.99274 138 GLY A C 1
ATOM 6090 O O . GLY A 1 404 ? 2.51201 34.15654 12.06476 1.000 106.91259 138 GLY A O 1
ATOM 6094 N N . LYS A 1 405 ? 1.05508 35.61148 12.95995 1.000 104.53230 139 LYS A N 1
ATOM 6095 C CA . LYS A 1 405 ? 2.02724 36.07628 13.93501 1.000 95.91118 139 LYS A CA 1
ATOM 6096 C C . LYS A 1 405 ? 2.28556 35.01494 14.99537 1.000 107.89188 139 LYS A C 1
ATOM 6097 O O . LYS A 1 405 ? 3.41993 34.85968 15.46311 1.000 117.89315 139 LYS A O 1
ATOM 6116 N N . VAL A 1 406 ? 1.25139 34.26728 15.37926 1.000 102.87526 140 VAL A N 1
ATOM 6117 C CA . VAL A 1 406 ? 1.44709 33.14808 16.29634 1.000 99.00372 140 VAL A CA 1
ATOM 6118 C C . VAL A 1 406 ? 2.41449 32.13854 15.68843 1.000 112.92586 140 VAL A C 1
ATOM 6119 O O . VAL A 1 406 ? 3.43388 31.78227 16.29238 1.000 101.23033 140 VAL A O 1
ATOM 6132 N N . LEU A 1 407 ? 2.11933 31.67639 14.46884 1.000 99.83494 141 LEU A N 1
ATOM 6133 C CA . LEU A 1 407 ? 2.93961 30.63820 13.85247 1.000 105.85599 141 LEU A CA 1
ATOM 6134 C C . LEU A 1 407 ? 4.31875 31.14109 13.42923 1.000 116.70901 141 LEU A C 1
ATOM 6135 O O . LEU A 1 407 ? 5.24712 30.33175 13.32873 1.000 119.56400 141 LEU A O 1
ATOM 6151 N N . LYS A 1 408 ? 4.48833 32.44371 13.18969 1.000 110.35840 142 LYS A N 1
ATOM 6152 C CA . LYS A 1 408 ? 5.83965 32.98863 13.08320 1.000 103.58839 142 LYS A CA 1
ATOM 6153 C C . LYS A 1 408 ? 6.53643 33.04527 14.43934 1.000 119.67748 142 LYS A C 1
ATOM 6154 O O . LYS A 1 408 ? 7.74858 33.28155 14.49042 1.000 120.62989 142 LYS A O 1
ATOM 6173 N N . GLY A 1 409 ? 5.80675 32.81754 15.53076 1.000 115.89591 143 GLY A N 1
ATOM 6174 C CA . GLY A 1 409 ? 6.39819 32.82428 16.85235 1.000 110.85258 143 GLY A CA 1
ATOM 6175 C C . GLY A 1 409 ? 6.55303 34.22249 17.40688 1.000 109.13799 143 GLY A C 1
ATOM 6176 O O . GLY A 1 409 ? 7.64550 34.61167 17.81869 1.000 123.67844 143 GLY A O 1
ATOM 6180 N N . GLU A 1 410 ? 5.46284 34.98852 17.41688 1.000 107.40232 144 GLU A N 1
ATOM 6181 C CA . GLU A 1 410 ? 5.49484 36.37107 17.87570 1.000 108.29453 144 GLU A CA 1
ATOM 6182 C C . GLU A 1 410 ? 4.48026 36.57766 18.99461 1.000 108.96150 144 GLU A C 1
ATOM 6183 O O . GLU A 1 410 ? 3.61750 35.71717 19.21876 1.000 107.08843 144 GLU A O 1
ATOM 6195 N N . PRO A 1 411 ? 4.55126 37.69550 19.71989 1.000 112.61345 145 PRO A N 1
ATOM 6196 C CA . PRO A 1 411 ? 3.50457 38.00603 20.69963 1.000 109.27630 145 PRO A CA 1
ATOM 6197 C C . PRO A 1 411 ? 2.10568 37.88314 20.12926 1.000 111.70109 145 PRO A C 1
ATOM 6198 O O . PRO A 1 411 ? 1.73671 38.61698 19.20906 1.000 112.45038 145 PRO A O 1
ATOM 6209 N N . ASP A 1 412 ? 1.32430 36.96297 20.66754 1.000 109.34296 146 ASP A N 1
ATOM 6210 C CA . ASP A 1 412 ? -0.05189 36.84359 20.23111 1.000 109.99081 146 ASP A CA 1
ATOM 6211 C C . ASP A 1 412 ? -0.78063 38.15871 20.49216 1.000 101.86218 146 ASP A C 1
ATOM 6212 O O . ASP A 1 412 ? -0.77325 38.64509 21.63065 1.000 110.39991 146 ASP A O 1
ATOM 6221 N N . PRO A 1 413 ? -1.41124 38.75888 19.49152 1.000 104.25959 147 PRO A N 1
ATOM 6222 C CA . PRO A 1 413 ? -2.29660 39.89561 19.74910 1.000 98.33351 147 PRO A CA 1
ATOM 6223 C C . PRO A 1 413 ? -3.60332 39.36823 20.33025 1.000 105.28632 147 PRO A C 1
ATOM 6224 O O . PRO A 1 413 ? -3.82192 38.15655 20.44630 1.000 96.27341 147 PRO A O 1
ATOM 6235 N N . GLY A 1 414 ? -4.48454 40.29569 20.68035 1.000 97.06536 148 GLY A N 1
ATOM 6236 C CA . GLY A 1 414 ? -5.71020 39.93546 21.34894 1.000 96.39542 148 GLY A CA 1
ATOM 6237 C C . GLY A 1 414 ? -6.84338 39.57190 20.41719 1.000 98.02581 148 GLY A C 1
ATOM 6238 O O . GLY A 1 414 ? -6.77676 39.77141 19.20141 1.000 94.83199 148 GLY A O 1
ATOM 6242 N N . PRO A 1 415 ? -7.89763 38.99281 20.97788 1.000 95.10057 149 PRO A N 1
ATOM 6243 C CA . PRO A 1 415 ? -9.17837 38.95235 20.28273 1.000 89.17361 149 PRO A CA 1
ATOM 6244 C C . PRO A 1 415 ? -9.83322 40.31787 20.30526 1.000 94.57612 149 PRO A C 1
ATOM 6245 O O . PRO A 1 415 ? -9.35083 41.23311 20.98646 1.000 95.50534 149 PRO A O 1
ATOM 6256 N N . PRO A 1 416 ? -10.93038 40.50487 19.57084 1.000 89.92385 150 PRO A N 1
ATOM 6257 C CA . PRO A 1 416 ? -11.67003 41.77716 19.57807 1.000 92.53760 150 PRO A CA 1
ATOM 6258 C C . PRO A 1 416 ? -12.03726 42.24397 20.98800 1.000 103.01832 150 PRO A C 1
ATOM 6259 O O . PRO A 1 416 ? -12.28085 41.43036 21.87926 1.000 105.62239 150 PRO A O 1
#

InterPro domains:
  IPR007621 TPM domain [PF04536] (45-169)

Foldseek 3Di:
DDAQPDAQAPLLVLLQAKFKEKEKEWEAAPRDTWIKIKIDIARLCQQKDWMKMFIPPFADLWDPVVCVVVRACLSAHEPRNFNLARQQSRLPQQFKKKWKWKDKVPFKIKTKIWTWHDDDRHTYIYMYIYIYGGDCCDCISVVQFDQFADKWKWKKAFPLLQLWIKIWTWGWTQGNVRDTIIITMTMTMHRNDLDHGRGHFIWIKIKDKGWDDDPPDDGHMIIIMIGIYIDFAALVNDPCSVPPPCDSHHGDDADALVNDEQPPDQEFEAEALPQADPVLRVVLVVLQVVLCVQLLAHEYEYEHAAHDPPAAQARRQVVNCCRNQVDCVSFQSYKYKYAHSRVRGIDIDGHVVQVVQDPVVRRCLLSVFQLSVVSSSSCNSNSVVSSSVQVSCSSSPHPRDHGD

Solvent-accessible surface area: 19280 Å² total

Nearest PDB structures (foldseek):
  8c7i-assembly1_A-2  TM=1.002E+00  e=8.132E-95  Aequorea victoria
  6nhv-assembly1_A  TM=9.930E-01  e=3.950E-50  Aequorea victoria
  6dq0-assembly2_B  TM=9.929E-01  e=6.730E-50  Aequorea victoria
  8bav-assembly2_B  TM=9.971E-01  e=6.773E-49  Aequorea victoria
  6hr1-assembly1_A  TM=8.498E-01  e=2.957E-49  Oryctolagus cuniculus

Organism: Thermosynechococcus vestitus (strain NIES-2133 / IAM M-273 / BP-1) (NCBI:txid197221)

B-factor: mean 94.23, std 22.7, range [46.79, 184.24]